Protein AF-A0A2B4SK76-F1 (afdb_monomer_lite)

Secondary structure (DSSP, 8-state):
--BB-STT---BTTSTT--EEEPPPTTT-HHHHHHHHHHH--SS-PPPTT-EEEGGGBGGG-GGG-B---GGGTT-SS----PPP-PPPP-PPPPPPHHHHHHHHHHHGGGS-----------------HHHHHHHHHHHHHHHHHHHHHHHHHHHHHS--GGGS-HHHHHHHH--S-HHHHHHHHHHHHTTGGGPPPTTSS---SS-HHHHHHHHHHHHHH---HHHHHHHTTS-HHHHHHHHHHHHHHHIIIIIIIIISSPPPHHHHHHH--GGGTT-TT---------EE-PPPSSHHHHHHHEETTTTEEEE-----------------------PPPP--------------------PPPP------PPPPPP----PPPP---------

Foldseek 3Di:
DAAAPAPPGGDDPPPPPWDKAFADDCVPCVVSNVVQCVQSVDPPDDDDRRHIHTLQQADVSDPVRHRQDDPVCPPPPDRDPDFDDPDDDDPDDDDDDPVVVVVVVVVVPPPDDDDDDDDDDDDPPVPPDPVNVVVVVVVVVVVVVVVVVVVVVVQVVQAVDPVPDDQVVLCQQQVDNGVVVLVVLLVLLVVCVVVQQFPSRDDDPLDDSSVLLSLLSSCVRVVDQLVVNCRNGVHDSVSSVRSNVRVVVSCCCRVCVVPPVDQDDLVVCVVVPDPVCVVVSVDRDDDDFDWAADDQDPDPVVQVVQQDPPVRHGTDGDDDDPPDDDDPDDDDDDDDDDDDDDDDDDDDDDDDDDDDDDDDDDDDDDDDDDDDDDDDDDDDDDDDDDDDDDDDDDDD

pLDDT: mean 70.26, std 24.01, range [26.98, 96.94]

InterPro domains:
  IPR006612 THAP-type zinc finger [PF05485] (4-64)
  IPR006612 THAP-type zinc finger [PS50950] (1-78)
  IPR006612 THAP-type zinc finger [SM00980] (2-76)
  IPR027805 Transposase, Helix-turn-helix domain [PF13613] (208-253)
  IPR038441 THAP-type zinc finger superfamily [G3DSA:6.20.210.20] (1-75)

Sequence (396 aa):
MVYCFAPTCSHSSESHTCKFFAFPSDKKEKDEYKRWIRLIRRKDREPSKHSRVCSCHFVDGDKLNGPTIYERNRDKIFPGEGGPPKKKRKVTAKQKTVQEMVAEAITTSEQQSTNNDTDDTKQESCNKTTNEIILEAELNQAREELQDLQEKESYTQKHYSASGLSVEVLRMETGLPTKEVFNIVVLHALRFKDFIVYYSGWKVESINFEDQIFITLMKLRQNYTNLHLAQLFSCSVATIANIVTTFVHVLHSILFHDIMTTIPSRQKNVLCAPSSFSEFTSCRIVIDCTDVEIAAPGLMSLQNATYSSYRGDICLLWKFREEGGPEEKGPVEKGLEEKGPEEKGPVEKGPVEKGPEEKGPEEKGPVEKGPEEKGPVEKGPVEKGPKRKDRKRKDR

Radius of gyration: 39.45 Å; chains: 1; bounding box: 93×84×120 Å

Structure (mmCIF, N/CA/C/O backbone):
data_AF-A0A2B4SK76-F1
#
_entry.id   AF-A0A2B4SK76-F1
#
loop_
_atom_site.group_PDB
_atom_site.id
_atom_site.type_symbol
_atom_site.label_atom_id
_atom_site.label_alt_id
_atom_site.label_comp_id
_atom_site.label_asym_id
_atom_site.label_entity_id
_atom_site.label_seq_id
_atom_site.pdbx_PDB_ins_code
_atom_site.Cartn_x
_atom_site.Cartn_y
_atom_site.Cartn_z
_atom_site.occupancy
_atom_site.B_iso_or_equiv
_atom_site.auth_seq_id
_atom_site.auth_comp_id
_atom_site.auth_asym_id
_atom_site.auth_atom_id
_atom_site.pdbx_PDB_model_num
ATOM 1 N N . MET A 1 1 ? -33.648 -27.488 -25.217 1.00 73.50 1 MET A N 1
ATOM 2 C CA . MET A 1 1 ? -32.942 -26.212 -25.009 1.00 73.50 1 MET A CA 1
ATOM 3 C C . MET A 1 1 ? -33.022 -25.704 -23.567 1.00 73.50 1 MET A C 1
ATOM 5 O O . MET A 1 1 ? -34.111 -25.440 -23.067 1.00 73.50 1 MET A O 1
ATOM 9 N N . VAL A 1 2 ? -31.880 -25.580 -22.883 1.00 82.38 2 VAL A N 1
ATOM 10 C CA . VAL A 1 2 ? -31.769 -24.909 -21.572 1.00 82.38 2 VAL A CA 1
ATOM 11 C C . VAL A 1 2 ? -31.025 -23.590 -21.765 1.00 82.38 2 VAL A C 1
ATOM 13 O O . VAL A 1 2 ? -29.959 -23.576 -22.374 1.00 82.38 2 VAL A O 1
ATOM 16 N N . TYR A 1 3 ? -31.572 -22.496 -21.240 1.00 87.69 3 TYR A N 1
ATOM 17 C CA . TYR A 1 3 ? -30.935 -21.178 -21.276 1.00 87.69 3 TYR A CA 1
ATOM 18 C C . TYR A 1 3 ? -30.153 -20.899 -19.995 1.00 87.69 3 TYR A C 1
ATOM 20 O O . TYR A 1 3 ? -30.498 -21.399 -18.918 1.00 87.69 3 TYR A O 1
ATOM 28 N N . CYS A 1 4 ? -29.109 -20.077 -20.110 1.00 89.44 4 CYS A N 1
ATOM 29 C CA . CYS A 1 4 ? -28.354 -19.620 -18.953 1.00 89.44 4 CYS A CA 1
ATOM 30 C C . CYS A 1 4 ? -29.255 -18.825 -17.996 1.00 89.44 4 CYS A C 1
ATOM 32 O O . CYS A 1 4 ? -30.029 -17.957 -18.391 1.00 89.44 4 CYS A O 1
ATOM 34 N N . PHE A 1 5 ? -29.151 -19.125 -16.706 1.00 89.00 5 PHE A N 1
ATOM 35 C CA . PHE A 1 5 ? -29.933 -18.475 -15.662 1.00 89.00 5 PHE A CA 1
ATOM 36 C C . PHE A 1 5 ? -29.378 -17.095 -15.264 1.00 89.00 5 PHE A C 1
ATOM 38 O O . PHE A 1 5 ? -30.073 -16.341 -14.578 1.00 89.00 5 PHE A O 1
ATOM 45 N N . ALA A 1 6 ? -28.155 -16.749 -15.678 1.00 86.88 6 ALA A N 1
ATOM 46 C CA . ALA A 1 6 ? -27.566 -15.440 -15.416 1.00 86.88 6 ALA A CA 1
ATOM 47 C C . ALA A 1 6 ? -28.381 -14.308 -16.079 1.00 86.88 6 ALA A C 1
ATOM 49 O O . ALA A 1 6 ? -28.840 -14.479 -17.212 1.00 86.88 6 ALA A O 1
ATOM 50 N N . PRO A 1 7 ? -28.567 -13.152 -15.407 1.00 82.88 7 PRO A N 1
ATOM 51 C CA . PRO A 1 7 ? -29.146 -11.970 -16.034 1.00 82.88 7 PRO A CA 1
ATOM 52 C C . PRO A 1 7 ? -28.329 -11.587 -17.267 1.00 82.88 7 PRO A C 1
ATOM 54 O O . PRO A 1 7 ? -27.116 -11.777 -17.262 1.00 82.88 7 PRO A O 1
ATOM 57 N N . THR A 1 8 ? -29.007 -11.080 -18.298 1.00 82.00 8 THR A N 1
ATOM 58 C CA . THR A 1 8 ? -28.405 -10.577 -19.549 1.00 82.00 8 THR A CA 1
ATOM 59 C C . THR A 1 8 ? -27.558 -11.582 -20.347 1.00 82.00 8 THR A C 1
ATOM 61 O O . THR A 1 8 ? -26.988 -11.218 -21.368 1.00 82.00 8 THR A O 1
ATOM 64 N N . CYS A 1 9 ? -27.529 -12.864 -19.963 1.00 85.25 9 CYS A N 1
ATOM 65 C CA . CYS A 1 9 ? -26.849 -13.919 -20.712 1.00 85.25 9 CYS A CA 1
ATOM 66 C C . CYS A 1 9 ? -27.800 -14.596 -21.712 1.00 85.25 9 CYS A C 1
ATOM 68 O O . CYS A 1 9 ? -28.851 -15.106 -21.324 1.00 85.25 9 CYS A O 1
ATOM 70 N N . SER A 1 10 ? -27.408 -14.656 -22.987 1.00 83.69 10 SER A N 1
ATOM 71 C CA . SER A 1 10 ? -28.174 -15.289 -24.073 1.00 83.69 10 SER A CA 1
ATOM 72 C C . SER A 1 10 ? -27.671 -16.688 -24.467 1.00 83.69 10 SER A C 1
ATOM 74 O O . SER A 1 10 ? -28.159 -17.264 -25.438 1.00 83.69 10 SER A O 1
ATOM 76 N N . HIS A 1 11 ? -26.726 -17.274 -23.718 1.00 86.06 11 HIS A N 1
ATOM 77 C CA . HIS A 1 11 ? -26.201 -18.607 -24.024 1.00 86.06 11 HIS A CA 1
ATOM 78 C C . HIS A 1 11 ? -27.256 -19.708 -23.858 1.00 86.06 11 HIS A C 1
ATOM 80 O O . HIS A 1 11 ? -27.991 -19.757 -22.861 1.00 86.06 11 HIS A O 1
ATOM 86 N N . SER A 1 12 ? -27.265 -20.641 -24.814 1.00 86.94 12 SER A N 1
ATOM 87 C CA . SER A 1 12 ? -28.128 -21.823 -24.821 1.00 86.94 12 SER A CA 1
ATOM 88 C C . SER A 1 12 ? -27.299 -23.107 -24.762 1.00 86.94 12 SER A C 1
ATOM 90 O O . SER A 1 12 ? -26.140 -23.136 -25.167 1.00 86.94 12 SER A O 1
ATOM 92 N N . SER A 1 13 ? -27.890 -24.192 -24.268 1.00 81.00 13 SER A N 1
ATOM 93 C CA . SER A 1 13 ? -27.229 -25.501 -24.193 1.00 81.00 13 SER A CA 1
ATOM 94 C C . SER A 1 13 ? -26.857 -26.101 -25.554 1.00 81.00 13 SER A C 1
ATOM 96 O O . SER A 1 13 ? -26.110 -27.070 -25.594 1.00 81.00 13 SER A O 1
ATOM 98 N N . GLU A 1 14 ? -27.420 -25.576 -26.642 1.00 79.50 14 GLU A N 1
ATOM 99 C CA . GLU A 1 14 ? -27.233 -26.081 -28.008 1.00 79.50 14 GLU A CA 1
ATOM 100 C C . GLU A 1 14 ? -26.137 -25.314 -28.764 1.00 79.50 14 GLU A C 1
ATOM 102 O O . GLU A 1 14 ? -25.576 -25.831 -29.726 1.00 79.50 14 GLU A O 1
ATOM 107 N N . SER A 1 15 ? -25.746 -24.122 -28.296 1.00 67.25 15 SER A N 1
ATOM 108 C CA . SER A 1 15 ? -24.525 -23.471 -28.771 1.00 67.25 15 SER A CA 1
ATOM 109 C C . SER A 1 15 ? -23.318 -24.173 -28.140 1.00 67.25 15 SER A C 1
ATOM 111 O O . SER A 1 15 ? -23.095 -24.037 -26.938 1.00 67.25 15 SER A O 1
ATOM 113 N N . HIS A 1 16 ? -22.541 -24.924 -28.929 1.00 63.53 16 HIS A N 1
ATOM 114 C CA . HIS A 1 16 ? -21.368 -25.724 -28.512 1.00 63.53 16 HIS A CA 1
ATOM 115 C C . HIS A 1 16 ? -20.189 -24.925 -27.896 1.00 63.53 16 HIS A C 1
ATOM 117 O O . HIS A 1 16 ? -19.063 -25.411 -27.846 1.00 63.53 16 HIS A O 1
ATOM 123 N N . THR A 1 17 ? -20.409 -23.701 -27.421 1.00 77.50 17 THR A N 1
ATOM 124 C CA . THR A 1 17 ? -19.372 -22.754 -26.995 1.00 77.50 17 THR A CA 1
ATOM 125 C C . THR A 1 17 ? -19.088 -22.773 -25.491 1.00 77.50 17 THR A C 1
ATOM 127 O O . THR A 1 17 ? -18.014 -22.349 -25.074 1.00 77.50 17 THR A O 1
ATOM 130 N N . CYS A 1 18 ? -20.008 -23.264 -24.649 1.00 84.38 18 CYS A N 1
ATOM 131 C CA . CYS A 1 18 ? -19.849 -23.219 -23.190 1.00 84.38 18 CYS A CA 1
ATOM 132 C C . CYS A 1 18 ? -20.522 -24.393 -22.459 1.00 84.38 18 CYS A C 1
ATOM 134 O O . CYS A 1 18 ? -21.540 -24.926 -22.903 1.00 84.38 18 CYS A O 1
ATOM 136 N N . LYS A 1 19 ? -19.976 -24.778 -21.297 1.00 87.50 19 LYS A N 1
ATOM 137 C CA . LYS A 1 19 ? -20.545 -25.826 -20.426 1.00 87.50 19 LYS A CA 1
ATOM 138 C C . LYS A 1 19 ? -21.634 -25.235 -19.528 1.00 87.50 19 LYS A C 1
ATOM 140 O O . LYS A 1 19 ? -21.560 -24.069 -19.160 1.00 87.50 19 LYS A O 1
ATOM 145 N N . PHE A 1 20 ? -22.624 -26.031 -19.127 1.00 89.56 20 PHE A N 1
ATOM 146 C CA . PHE A 1 20 ? -23.720 -25.587 -18.254 1.00 89.56 20 PHE A CA 1
ATOM 147 C C . PHE A 1 20 ? -23.670 -26.282 -16.892 1.00 89.56 20 PHE A C 1
ATOM 149 O O . PHE A 1 20 ? -23.795 -27.503 -16.800 1.00 89.56 20 PHE A O 1
ATOM 156 N N . PHE A 1 21 ? -23.552 -25.499 -15.821 1.00 90.62 21 PHE A N 1
ATOM 157 C CA . PHE A 1 21 ? -23.487 -25.996 -14.450 1.00 90.62 21 PHE A CA 1
ATOM 158 C C . PHE A 1 21 ? -24.834 -25.908 -13.735 1.00 90.62 21 PHE A C 1
ATOM 160 O O . PHE A 1 21 ? -25.559 -24.918 -13.839 1.00 90.62 21 PHE A O 1
ATOM 167 N N . ALA A 1 22 ? -25.166 -26.960 -12.986 1.00 90.00 22 ALA A N 1
ATOM 168 C CA . ALA A 1 22 ? -26.330 -27.002 -12.110 1.00 90.00 22 ALA A CA 1
ATOM 169 C C . ALA A 1 22 ? -26.098 -26.238 -10.809 1.00 90.00 22 ALA A C 1
ATOM 171 O O . ALA A 1 22 ? -24.990 -26.251 -10.271 1.00 90.00 22 ALA A O 1
ATOM 172 N N . PHE A 1 23 ? -27.170 -25.631 -10.295 1.00 90.19 23 PHE A N 1
ATOM 173 C CA . PHE A 1 23 ? -27.167 -25.039 -8.963 1.00 90.19 23 PHE A CA 1
ATOM 174 C C . PHE A 1 23 ? -26.818 -26.090 -7.893 1.00 90.19 23 PHE A C 1
ATOM 176 O O . PHE A 1 23 ? -27.269 -27.237 -8.008 1.00 90.19 23 PHE A O 1
ATOM 183 N N . PRO A 1 24 ? -26.049 -25.706 -6.855 1.00 88.00 24 PRO A N 1
ATOM 184 C CA . PRO A 1 24 ? -25.850 -26.516 -5.655 1.00 88.00 24 PRO A CA 1
ATOM 185 C C . PRO A 1 24 ? -27.183 -26.906 -5.008 1.00 88.00 24 PRO A C 1
ATOM 187 O O . PRO A 1 24 ? -28.190 -26.206 -5.146 1.00 88.00 24 PRO A O 1
ATOM 190 N N . SER A 1 25 ? -27.209 -28.034 -4.303 1.00 85.00 25 SER A N 1
ATOM 191 C CA . SER A 1 25 ? -28.441 -28.516 -3.666 1.00 85.00 25 SER A CA 1
ATOM 192 C C . SER A 1 25 ? -28.782 -27.687 -2.426 1.00 85.00 25 SER A C 1
ATOM 194 O O . SER A 1 25 ? -28.015 -27.694 -1.471 1.00 85.00 25 SER A O 1
ATOM 196 N N . ASP A 1 26 ? -29.965 -27.067 -2.366 1.00 81.19 26 ASP A N 1
ATOM 197 C CA . ASP A 1 26 ? -30.398 -26.268 -1.199 1.00 81.19 26 ASP A CA 1
ATOM 198 C C . ASP A 1 26 ? -30.411 -27.074 0.121 1.00 81.19 26 ASP A C 1
ATOM 200 O O . ASP A 1 26 ? -30.177 -26.541 1.205 1.00 81.19 26 ASP A O 1
ATOM 204 N N . LYS A 1 27 ? -30.607 -28.401 0.044 1.00 82.00 27 LYS A N 1
ATOM 205 C CA . LYS A 1 27 ? -30.607 -29.282 1.225 1.00 82.00 27 LYS A CA 1
ATOM 206 C C . LYS A 1 27 ? -29.214 -29.744 1.663 1.00 82.00 27 LYS A C 1
ATOM 208 O O . LYS A 1 27 ? -29.010 -29.931 2.857 1.00 82.00 27 LYS A O 1
ATOM 213 N N . LYS A 1 28 ? -28.285 -29.980 0.725 1.00 82.56 28 LYS A N 1
ATOM 214 C CA . LYS A 1 28 ? -26.945 -30.535 1.026 1.00 82.56 28 LYS A CA 1
ATOM 215 C C . LYS A 1 28 ? -25.849 -29.465 1.076 1.00 82.56 28 LYS A C 1
ATOM 217 O O . LYS A 1 28 ? -24.941 -29.568 1.885 1.00 82.56 28 LYS A O 1
ATOM 222 N N . GLU A 1 29 ? -25.959 -28.433 0.247 1.00 83.75 29 GLU A N 1
ATOM 223 C CA . GLU A 1 29 ? -24.938 -27.409 -0.016 1.00 83.75 29 GLU A CA 1
ATOM 224 C C . GLU A 1 29 ? -25.556 -26.009 0.142 1.00 83.75 29 GLU A C 1
ATOM 226 O O . GLU A 1 29 ? -25.485 -25.146 -0.737 1.00 83.75 29 GLU A O 1
ATOM 231 N N . LYS A 1 30 ? -26.222 -25.787 1.281 1.00 85.12 30 LYS A N 1
ATOM 232 C CA . LYS A 1 30 ? -27.037 -24.588 1.538 1.00 85.12 30 LYS A CA 1
ATOM 233 C C . LYS A 1 30 ? -26.245 -23.281 1.444 1.00 85.12 30 LYS A C 1
ATOM 235 O O . LYS A 1 30 ? -26.775 -22.263 0.994 1.00 85.12 30 LYS A O 1
ATOM 240 N N . ASP A 1 31 ? -24.985 -23.290 1.872 1.00 81.94 31 ASP A N 1
ATOM 241 C CA . ASP A 1 31 ? -24.139 -22.094 1.867 1.00 81.94 31 ASP A CA 1
ATOM 242 C C . ASP A 1 31 ? -23.694 -21.708 0.454 1.00 81.94 31 ASP A C 1
ATOM 244 O O . ASP A 1 31 ? -23.753 -20.528 0.094 1.00 81.94 31 ASP A O 1
ATOM 248 N N . GLU A 1 32 ? -23.351 -22.689 -0.382 1.00 82.69 32 GLU A N 1
ATOM 249 C CA . GLU A 1 32 ? -23.034 -22.457 -1.792 1.00 82.69 32 GLU A CA 1
ATOM 250 C C . GLU A 1 32 ? -24.269 -22.058 -2.597 1.00 82.69 32 GLU A C 1
ATOM 252 O O . GLU A 1 32 ? -24.202 -21.122 -3.396 1.00 82.69 32 GLU A O 1
ATOM 257 N N . TYR A 1 33 ? -25.419 -22.686 -2.332 1.00 86.94 33 TYR A N 1
ATOM 258 C CA . TYR A 1 33 ? -26.691 -22.300 -2.943 1.00 86.94 33 TYR A CA 1
ATOM 259 C C . TYR A 1 33 ? -27.005 -20.822 -2.663 1.00 86.94 33 TYR A C 1
ATOM 261 O O . TYR A 1 33 ? -27.214 -20.032 -3.587 1.00 86.94 33 TYR A O 1
ATOM 269 N N . LYS A 1 34 ? -26.912 -20.393 -1.395 1.00 85.12 34 LYS A N 1
ATOM 270 C CA . LYS A 1 34 ? -27.065 -18.977 -1.016 1.00 85.12 34 LYS A CA 1
ATOM 271 C C . LYS A 1 34 ? -26.005 -18.078 -1.653 1.00 85.12 34 LYS A C 1
ATOM 273 O O . LYS A 1 34 ? -26.319 -16.941 -2.009 1.00 85.12 34 LYS A O 1
ATOM 278 N N . ARG A 1 35 ? -24.759 -18.546 -1.792 1.00 84.44 35 ARG A N 1
ATOM 279 C CA . ARG A 1 35 ? -23.680 -17.797 -2.459 1.00 84.44 35 ARG A CA 1
ATOM 280 C C . ARG A 1 35 ? -24.025 -17.536 -3.925 1.00 84.44 35 ARG A C 1
ATOM 282 O O . ARG A 1 35 ? -23.939 -16.387 -4.353 1.00 84.44 35 ARG A O 1
ATOM 289 N N . TRP A 1 36 ? -24.488 -18.545 -4.660 1.00 87.62 36 TRP A N 1
ATOM 290 C CA . TRP A 1 36 ? -24.878 -18.406 -6.068 1.00 87.62 36 TRP A CA 1
ATOM 291 C C . TRP A 1 36 ? -26.045 -17.430 -6.245 1.00 87.62 36 TRP A C 1
ATOM 293 O O . TRP A 1 36 ? -25.964 -16.535 -7.086 1.00 87.62 36 TRP A O 1
ATOM 303 N N . ILE A 1 37 ? -27.079 -17.512 -5.400 1.00 87.06 37 ILE A N 1
ATOM 304 C CA . ILE A 1 37 ? -28.206 -16.560 -5.411 1.00 87.06 37 ILE A CA 1
ATOM 305 C C . ILE A 1 37 ? -27.722 -15.112 -5.223 1.00 87.06 37 ILE A C 1
ATOM 307 O O . ILE A 1 37 ? -28.117 -14.216 -5.973 1.00 87.06 37 ILE A O 1
ATOM 311 N N . ARG A 1 38 ? -26.828 -14.872 -4.251 1.00 83.94 38 ARG A N 1
ATOM 312 C CA . ARG A 1 38 ? -26.282 -13.529 -3.973 1.00 83.94 38 ARG A CA 1
ATOM 313 C C . ARG A 1 38 ? -25.414 -12.973 -5.101 1.00 83.94 38 ARG A C 1
ATOM 315 O O . ARG A 1 38 ? -25.324 -11.750 -5.228 1.00 83.94 38 ARG A O 1
ATOM 322 N N . LEU A 1 39 ? -24.746 -13.840 -5.862 1.00 83.12 39 LEU A N 1
ATOM 323 C CA . LEU A 1 39 ? -23.886 -13.445 -6.979 1.00 83.12 39 LEU A CA 1
ATOM 324 C C . LEU A 1 39 ? -24.701 -13.153 -8.245 1.00 83.12 39 LEU A C 1
ATOM 326 O O . LEU A 1 39 ? -24.484 -12.121 -8.873 1.00 83.12 39 LEU A O 1
ATOM 330 N N . ILE A 1 40 ? -25.684 -14.001 -8.557 1.00 85.88 40 ILE A N 1
ATOM 331 C CA . ILE A 1 40 ? -26.540 -13.889 -9.750 1.00 85.88 40 ILE A CA 1
ATOM 332 C C . ILE A 1 40 ? -27.543 -12.726 -9.619 1.00 85.88 40 ILE A C 1
ATOM 334 O O . ILE A 1 40 ? -27.865 -12.080 -10.611 1.00 85.88 40 ILE A O 1
ATOM 338 N N . ARG A 1 41 ? -28.011 -12.413 -8.398 1.00 80.62 41 ARG A N 1
ATOM 339 C CA . ARG A 1 41 ? -28.853 -11.234 -8.073 1.00 80.62 41 ARG A CA 1
ATOM 340 C C . ARG A 1 41 ? -30.132 -11.091 -8.905 1.00 80.62 41 ARG A C 1
ATOM 342 O O . ARG A 1 41 ? -30.591 -9.978 -9.162 1.00 80.62 41 ARG A O 1
ATOM 349 N N . ARG A 1 42 ? -30.729 -12.213 -9.290 1.00 82.00 42 ARG A N 1
ATOM 350 C CA . ARG A 1 42 ? -32.002 -12.246 -10.007 1.00 82.00 42 ARG A CA 1
ATOM 351 C C . ARG A 1 42 ? -33.161 -12.053 -9.020 1.00 82.00 42 ARG A C 1
ATOM 353 O O . ARG A 1 42 ? -33.206 -12.752 -8.012 1.00 82.00 42 ARG A O 1
ATOM 360 N N . LYS A 1 43 ? -34.054 -11.087 -9.274 1.00 77.44 43 LYS A N 1
ATOM 361 C CA . LYS A 1 43 ? -35.235 -10.799 -8.424 1.00 77.44 43 LYS A CA 1
ATOM 362 C C . LYS A 1 43 ? -36.547 -11.294 -9.039 1.00 77.44 43 LYS A C 1
ATOM 364 O O . LYS A 1 43 ? -37.518 -11.479 -8.321 1.00 77.44 43 LYS A O 1
ATOM 369 N N . ASP A 1 44 ? -36.562 -11.495 -10.353 1.00 80.88 44 ASP A N 1
ATOM 370 C CA . ASP A 1 44 ? -37.716 -11.908 -11.154 1.00 80.88 44 ASP A CA 1
ATOM 371 C C . ASP A 1 44 ? -38.055 -13.398 -11.009 1.00 80.88 44 ASP A C 1
ATOM 373 O O . ASP A 1 44 ? -39.217 -13.773 -11.137 1.00 80.88 44 ASP A O 1
ATOM 377 N N . ARG A 1 45 ? -37.066 -14.263 -10.748 1.00 83.00 45 ARG A N 1
ATOM 378 C CA . ARG A 1 45 ? -37.273 -15.716 -10.689 1.00 83.00 45 ARG A CA 1
ATOM 379 C C . ARG A 1 45 ? -36.261 -16.413 -9.783 1.00 83.00 45 ARG A C 1
ATOM 381 O O . ARG A 1 45 ? -35.065 -16.140 -9.868 1.00 83.00 45 ARG A O 1
ATOM 388 N N . GLU A 1 46 ? -36.731 -17.378 -8.995 1.00 84.50 46 GLU A N 1
ATOM 389 C CA . GLU A 1 46 ? -35.891 -18.283 -8.199 1.00 84.50 46 GLU A CA 1
ATOM 390 C C . GLU A 1 46 ? -35.411 -19.496 -9.024 1.00 84.50 46 GLU A C 1
ATOM 392 O O . GLU A 1 46 ? -36.118 -19.964 -9.928 1.00 84.50 46 GLU A O 1
ATOM 397 N N . PRO A 1 47 ? -34.199 -20.025 -8.769 1.00 87.31 47 PRO A N 1
ATOM 398 C CA . PRO A 1 47 ? -33.687 -21.158 -9.521 1.00 87.31 47 PRO A CA 1
ATOM 399 C C . PRO A 1 47 ? -34.418 -22.452 -9.158 1.00 87.31 47 PRO A C 1
ATOM 401 O O . PRO A 1 47 ? -34.590 -22.814 -8.000 1.00 87.31 47 PRO A O 1
ATOM 404 N N . SER A 1 48 ? -34.805 -23.185 -10.195 1.00 85.25 48 SER A N 1
ATOM 405 C CA . SER A 1 48 ? -35.386 -24.521 -10.092 1.00 85.25 48 SER A CA 1
ATOM 406 C C . SER A 1 48 ? -34.302 -25.601 -10.177 1.00 85.25 48 SER A C 1
ATOM 408 O O . SER A 1 48 ? -33.160 -25.332 -10.557 1.00 85.25 48 SER A O 1
ATOM 410 N N . LYS A 1 49 ? -34.677 -26.868 -9.956 1.00 83.12 49 LYS A N 1
ATOM 411 C CA . LYS A 1 49 ? -33.790 -28.035 -10.150 1.00 83.12 49 LYS A CA 1
ATOM 412 C C . LYS A 1 49 ? -33.189 -28.119 -11.566 1.00 83.12 49 LYS A C 1
ATOM 414 O O . LYS A 1 49 ? -32.125 -28.714 -11.757 1.00 83.12 49 LYS A O 1
ATOM 419 N N . HIS A 1 50 ? -33.843 -27.506 -12.554 1.00 86.00 50 HIS A N 1
ATOM 420 C CA . HIS A 1 50 ? -33.413 -27.475 -13.955 1.00 86.00 50 HIS A CA 1
ATOM 421 C C . HIS A 1 50 ? -32.705 -26.174 -14.347 1.00 86.00 50 HIS A C 1
ATOM 423 O O . HIS A 1 50 ? -32.218 -26.068 -15.468 1.00 86.00 50 HIS A O 1
ATOM 429 N N . SER A 1 51 ? -32.594 -25.201 -13.439 1.00 88.88 51 SER A N 1
ATOM 430 C CA . SER A 1 51 ? -31.849 -23.971 -13.702 1.00 88.88 51 SER A CA 1
ATOM 431 C C . SER A 1 51 ? -30.354 -24.277 -13.834 1.00 88.88 51 SER A C 1
ATOM 433 O O . SER A 1 51 ? -29.788 -25.044 -13.044 1.00 88.88 51 SER A O 1
ATOM 435 N N . ARG A 1 52 ? -29.716 -23.703 -14.857 1.00 90.50 52 ARG A N 1
ATOM 436 C CA . ARG A 1 52 ? -28.292 -23.889 -15.167 1.00 90.50 52 ARG A CA 1
ATOM 437 C C . ARG A 1 52 ? -27.619 -22.548 -15.435 1.00 90.50 52 ARG A C 1
ATOM 439 O O . ARG A 1 52 ? -28.259 -21.647 -15.961 1.00 90.50 52 ARG A O 1
ATOM 446 N N . VAL A 1 53 ? -26.338 -22.422 -15.107 1.00 91.19 53 VAL A N 1
ATOM 447 C CA . VAL A 1 53 ? -25.513 -21.239 -15.412 1.00 91.19 53 VAL A CA 1
ATOM 448 C C . VAL A 1 53 ? -24.366 -21.670 -16.323 1.00 91.19 53 VAL A C 1
ATOM 450 O O . VAL A 1 53 ? -23.761 -22.711 -16.076 1.00 91.19 53 VAL A O 1
ATOM 453 N N . CYS A 1 54 ? -24.081 -20.915 -17.384 1.00 89.50 54 CYS A N 1
ATOM 454 C CA . CYS A 1 54 ? -23.002 -21.251 -18.312 1.00 89.50 54 CYS A CA 1
ATOM 455 C C . CYS A 1 54 ? -21.611 -20.968 -17.720 1.00 89.50 54 CYS A C 1
ATOM 457 O O . CYS A 1 54 ? -21.449 -20.065 -16.895 1.00 89.50 54 CYS A O 1
ATOM 459 N N . SER A 1 55 ? -20.599 -21.695 -18.194 1.00 88.75 55 SER A N 1
ATOM 460 C CA . SER A 1 55 ? -19.210 -21.628 -17.726 1.00 88.75 55 SER A CA 1
ATOM 461 C C . SER A 1 55 ? -18.566 -20.253 -17.904 1.00 88.75 55 SER A C 1
ATOM 463 O O . SER A 1 55 ? -17.662 -19.925 -17.153 1.00 88.75 55 SER A O 1
ATOM 465 N N . CYS A 1 56 ? -19.068 -19.408 -18.810 1.00 85.94 56 CYS A N 1
ATOM 466 C CA . CYS A 1 56 ? -18.586 -18.033 -19.004 1.00 85.94 56 CYS A CA 1
ATOM 467 C C . CYS A 1 56 ? -18.710 -17.144 -17.754 1.00 85.94 56 CYS A C 1
ATOM 469 O O . CYS A 1 56 ? -18.045 -16.118 -17.669 1.00 85.94 56 CYS A O 1
ATOM 471 N N . HIS A 1 57 ? -19.566 -17.513 -16.795 1.00 86.38 57 HIS A N 1
ATOM 472 C CA . HIS A 1 57 ? -19.715 -16.769 -15.543 1.00 86.38 57 HIS A CA 1
ATOM 473 C C . HIS A 1 57 ? -18.743 -17.220 -14.446 1.00 86.38 57 HIS A C 1
ATOM 475 O O . HIS A 1 57 ? -18.731 -16.625 -13.370 1.00 86.38 57 HIS A O 1
ATOM 481 N N . PHE A 1 58 ? -17.942 -18.255 -14.697 1.00 88.69 58 PHE A N 1
ATOM 482 C CA . PHE A 1 58 ? -17.034 -18.865 -13.734 1.00 88.69 58 PHE A CA 1
ATOM 483 C C . PHE A 1 58 ? -15.590 -18.573 -14.133 1.00 88.69 58 PHE A C 1
ATOM 485 O O . PHE A 1 58 ? -15.234 -18.692 -15.305 1.00 88.69 58 PHE A O 1
ATOM 492 N N . VAL A 1 59 ? -14.756 -18.213 -13.157 1.00 79.81 59 VAL A N 1
ATOM 493 C CA . VAL A 1 59 ? -13.308 -18.062 -13.370 1.00 79.81 59 VAL A CA 1
ATOM 494 C C . VAL A 1 59 ? -12.741 -19.411 -13.806 1.00 79.81 59 VAL A C 1
ATOM 496 O O . VAL A 1 59 ? -13.074 -20.434 -13.204 1.00 79.81 59 VAL A O 1
ATOM 499 N N . ASP A 1 60 ? -11.979 -19.401 -14.902 1.00 77.12 60 ASP A N 1
ATOM 500 C CA . ASP A 1 60 ? -11.428 -20.579 -15.593 1.00 77.12 60 ASP A CA 1
ATOM 501 C C . ASP A 1 60 ? -12.476 -21.597 -16.082 1.00 77.12 60 ASP A C 1
ATOM 503 O O . ASP A 1 60 ? -12.156 -22.710 -16.493 1.00 77.12 60 ASP A O 1
ATOM 507 N N . GLY A 1 61 ? -13.760 -21.218 -16.081 1.00 77.31 61 GLY A N 1
ATOM 508 C CA . GLY A 1 61 ? -14.855 -22.119 -16.427 1.00 77.31 61 GLY A CA 1
ATOM 509 C C . GLY A 1 61 ? -15.125 -23.199 -15.377 1.00 77.31 61 GLY A C 1
ATOM 510 O O . GLY A 1 61 ? -15.838 -24.155 -15.688 1.00 77.31 61 GLY A O 1
ATOM 511 N N . ASP A 1 62 ? -14.613 -23.041 -14.153 1.00 79.75 62 ASP A N 1
ATOM 512 C CA . ASP A 1 62 ? -14.708 -24.039 -13.090 1.00 79.75 62 ASP A CA 1
ATOM 513 C C . ASP A 1 62 ? -15.829 -23.761 -12.084 1.00 79.75 62 ASP A C 1
ATOM 515 O O . ASP A 1 62 ? -15.939 -22.688 -11.487 1.00 79.75 62 ASP A O 1
ATOM 519 N N . LYS A 1 63 ? -16.654 -24.785 -11.823 1.00 82.62 63 LYS A N 1
ATOM 520 C CA . LYS A 1 63 ? -17.815 -24.689 -10.918 1.00 82.62 63 LYS A CA 1
ATOM 521 C C . LYS A 1 63 ? -17.424 -24.291 -9.485 1.00 82.62 63 LYS A C 1
ATOM 523 O O . LYS A 1 63 ? -18.208 -23.607 -8.824 1.00 82.62 63 LYS A O 1
ATOM 528 N N . LEU A 1 64 ? -16.243 -24.710 -9.018 1.00 78.00 64 LEU A N 1
ATOM 529 C CA . LEU A 1 64 ? -15.766 -24.501 -7.642 1.00 78.00 64 LEU A CA 1
ATOM 530 C C . LEU A 1 64 ? -15.599 -23.014 -7.291 1.00 78.00 64 LEU A C 1
ATOM 532 O O . LEU A 1 64 ? -15.895 -22.604 -6.171 1.00 78.00 64 LEU A O 1
ATOM 536 N N . ASN A 1 65 ? -15.222 -22.191 -8.270 1.00 75.00 65 ASN A N 1
ATOM 537 C CA . ASN A 1 65 ? -14.981 -20.758 -8.078 1.00 75.00 65 ASN A CA 1
ATOM 538 C C . ASN A 1 65 ? -16.290 -19.953 -7.922 1.00 75.00 65 ASN A C 1
ATOM 540 O O . ASN A 1 65 ? -16.297 -18.816 -7.437 1.00 75.00 65 ASN A O 1
ATOM 544 N N . GLY A 1 66 ? -17.427 -20.563 -8.275 1.00 81.38 66 GLY A N 1
ATOM 545 C CA . GLY A 1 66 ? -18.738 -19.926 -8.291 1.00 81.38 66 GLY A CA 1
ATOM 546 C C . GLY A 1 66 ? -18.898 -18.902 -9.428 1.00 81.38 66 GLY A C 1
ATOM 547 O O . GLY A 1 66 ? -17.921 -18.476 -10.044 1.00 81.38 66 GLY A O 1
ATOM 548 N N . PRO A 1 67 ? -20.140 -18.493 -9.737 1.00 83.31 67 PRO A N 1
ATOM 549 C CA . PRO A 1 67 ? -20.395 -17.605 -10.860 1.00 83.31 67 PRO A CA 1
ATOM 550 C C . PRO A 1 67 ? -20.119 -16.149 -10.455 1.00 83.31 67 PRO A C 1
ATOM 552 O O . PRO A 1 67 ? -21.002 -15.489 -9.904 1.00 83.31 67 PRO A O 1
ATOM 555 N N . THR A 1 68 ? -18.896 -15.659 -10.662 1.00 81.81 68 THR A N 1
ATOM 556 C CA . THR A 1 68 ? -18.426 -14.319 -10.251 1.00 81.81 68 THR A CA 1
ATOM 557 C C . THR A 1 68 ? -18.314 -13.314 -11.405 1.00 81.81 68 THR A C 1
ATOM 559 O O . THR A 1 68 ? -18.356 -12.101 -11.156 1.00 81.81 68 THR A O 1
ATOM 562 N N . ILE A 1 69 ? -18.231 -13.792 -12.651 1.00 76.75 69 ILE A N 1
ATOM 563 C CA . ILE A 1 69 ? -18.011 -12.977 -13.853 1.00 76.75 69 ILE A CA 1
ATOM 564 C C . ILE A 1 69 ? -19.354 -12.465 -14.391 1.00 76.75 69 ILE A C 1
ATOM 566 O O . ILE A 1 69 ? -20.180 -13.234 -14.876 1.00 76.75 69 ILE A O 1
ATOM 570 N N . TYR A 1 70 ? -19.569 -11.150 -14.335 1.00 79.44 70 TYR A N 1
ATOM 571 C CA . TYR A 1 70 ? -20.705 -10.443 -14.946 1.00 79.44 70 TYR A CA 1
ATOM 572 C C . TYR A 1 70 ? -20.221 -9.088 -15.466 1.00 79.44 70 TYR A C 1
ATOM 574 O O . TYR A 1 70 ? -19.277 -8.542 -14.899 1.00 79.44 70 TYR A O 1
ATOM 582 N N . GLU A 1 71 ? -20.901 -8.491 -16.451 1.00 67.62 71 GLU A N 1
ATOM 583 C CA . GLU A 1 71 ? -20.548 -7.163 -17.001 1.00 67.62 71 GLU A CA 1
ATOM 584 C C . GLU A 1 71 ? -20.368 -6.101 -15.907 1.00 67.62 71 GLU A C 1
ATOM 586 O O . GLU A 1 71 ? -19.384 -5.376 -15.883 1.00 67.62 71 GLU A O 1
ATOM 591 N N . ARG A 1 72 ? -21.247 -6.104 -14.902 1.00 69.38 72 ARG A N 1
ATOM 592 C CA . ARG A 1 72 ? -21.183 -5.217 -13.725 1.00 69.38 72 ARG A CA 1
ATOM 593 C C . ARG A 1 72 ? -19.944 -5.374 -12.826 1.00 69.38 72 ARG A C 1
ATOM 595 O O . ARG A 1 72 ? -19.763 -4.585 -11.902 1.00 69.38 72 ARG A O 1
ATOM 602 N N . ASN A 1 73 ? -19.188 -6.454 -12.991 1.00 64.31 73 ASN A N 1
ATOM 603 C CA . ASN A 1 73 ? -17.960 -6.750 -12.255 1.00 64.31 73 ASN A CA 1
ATOM 604 C C . ASN A 1 73 ? -16.740 -6.783 -13.196 1.00 64.31 73 ASN A C 1
ATOM 606 O O . ASN A 1 73 ? -15.653 -7.086 -12.718 1.00 64.31 73 ASN A O 1
ATOM 610 N N . ARG A 1 74 ? -16.900 -6.481 -14.495 1.00 61.97 74 ARG A N 1
ATOM 611 C CA . ARG A 1 74 ? -15.825 -6.533 -15.499 1.00 61.97 74 ARG A CA 1
ATOM 612 C C . ARG A 1 74 ? -14.660 -5.596 -15.160 1.00 61.97 74 ARG A C 1
ATOM 614 O O . ARG A 1 74 ? -13.517 -5.958 -15.402 1.00 61.97 74 ARG A O 1
ATOM 621 N N . ASP A 1 75 ? -14.959 -4.468 -14.519 1.00 57.75 75 ASP A N 1
ATOM 622 C CA . ASP A 1 75 ? -13.965 -3.461 -14.117 1.00 57.75 75 ASP A CA 1
ATOM 623 C C . ASP A 1 75 ? -13.504 -3.625 -12.658 1.00 57.75 75 ASP A C 1
ATOM 625 O O . ASP A 1 75 ? -12.742 -2.813 -12.132 1.00 57.75 75 ASP A O 1
ATOM 629 N N . LYS A 1 76 ? -13.969 -4.672 -11.959 1.00 54.31 76 LYS A N 1
ATOM 630 C CA . LYS A 1 76 ? -13.462 -4.985 -10.622 1.00 54.31 76 LYS A CA 1
ATOM 631 C C . LYS A 1 76 ? -12.170 -5.770 -10.763 1.00 54.31 76 LYS A C 1
ATOM 633 O O . LYS A 1 76 ? -12.184 -6.948 -11.095 1.00 54.31 76 LYS A O 1
ATOM 638 N N . ILE A 1 77 ? -11.077 -5.098 -10.425 1.00 49.78 77 ILE A N 1
ATOM 639 C CA . ILE A 1 77 ? -9.695 -5.594 -10.481 1.00 49.78 77 ILE A CA 1
ATOM 640 C C . ILE A 1 77 ? -9.487 -6.880 -9.648 1.00 49.78 77 ILE A C 1
ATOM 642 O O . ILE A 1 77 ? -8.555 -7.633 -9.910 1.00 49.78 77 ILE A O 1
ATOM 646 N N . PHE A 1 78 ? -10.381 -7.192 -8.699 1.00 50.81 78 PHE A N 1
ATOM 647 C CA . PHE A 1 78 ? -10.302 -8.398 -7.872 1.00 50.81 78 PHE A CA 1
ATOM 648 C C . PHE A 1 78 ? -11.590 -9.244 -7.948 1.00 50.81 78 PHE A C 1
ATOM 650 O O . PHE A 1 78 ? -12.675 -8.744 -7.613 1.00 50.81 78 PHE A O 1
ATOM 657 N N . PRO A 1 79 ? -11.506 -10.540 -8.317 1.00 49.91 79 PRO A N 1
ATOM 658 C CA . PRO A 1 79 ? -12.605 -11.478 -8.148 1.00 49.91 79 PRO A CA 1
ATOM 659 C C . PRO A 1 79 ? -12.795 -11.744 -6.651 1.00 49.91 79 PRO A C 1
ATOM 661 O O . PRO A 1 79 ? -11.987 -12.404 -6.008 1.00 49.91 79 PRO A O 1
ATOM 664 N N . GLY A 1 80 ? -13.857 -11.185 -6.071 1.00 45.59 80 GLY A N 1
ATOM 665 C CA . GLY A 1 80 ? -14.139 -11.322 -4.645 1.00 45.59 80 GLY A CA 1
ATOM 666 C C . GLY A 1 80 ? -14.446 -12.766 -4.250 1.00 45.59 80 GLY A C 1
ATOM 667 O O . GLY A 1 80 ? -15.574 -13.239 -4.425 1.00 45.59 80 GLY A O 1
ATOM 668 N N . GLU A 1 81 ? -13.480 -13.443 -3.638 1.00 44.72 81 GLU A N 1
ATOM 669 C CA . GLU A 1 81 ? -13.780 -14.520 -2.705 1.00 44.72 81 GLU A CA 1
ATOM 670 C C . GLU A 1 81 ? -14.472 -13.903 -1.489 1.00 44.72 81 GLU A C 1
ATOM 672 O O . GLU A 1 81 ? -13.980 -12.967 -0.860 1.00 44.72 81 GLU A O 1
ATOM 677 N N . GLY A 1 82 ? -15.692 -14.363 -1.210 1.00 42.53 82 GLY A N 1
ATOM 678 C CA . GLY A 1 82 ? -16.478 -13.862 -0.092 1.00 42.53 82 GLY A CA 1
ATOM 679 C C . GLY A 1 82 ? -15.698 -14.028 1.208 1.00 42.53 82 GLY A C 1
ATOM 680 O O . GLY A 1 82 ? -15.438 -15.153 1.623 1.00 42.53 82 GLY A O 1
ATOM 681 N N . GLY A 1 83 ? -15.349 -12.906 1.841 1.00 39.12 83 GLY A N 1
ATOM 682 C CA . GLY A 1 83 ? -14.687 -12.905 3.140 1.00 39.12 83 GLY A CA 1
ATOM 683 C C . GLY A 1 83 ? -15.446 -13.751 4.176 1.00 39.12 83 GLY A C 1
ATOM 684 O O . GLY A 1 83 ? -16.668 -13.925 4.068 1.00 39.12 83 GLY A O 1
ATOM 685 N N . PRO A 1 84 ? -14.739 -14.288 5.187 1.00 38.09 84 PRO A N 1
ATOM 686 C CA . PRO A 1 84 ? -15.325 -15.184 6.175 1.00 38.09 84 PRO A CA 1
ATOM 687 C C . PRO A 1 84 ? -16.498 -14.519 6.919 1.00 38.09 84 PRO A C 1
ATOM 689 O O . PRO A 1 84 ? -16.537 -13.291 7.065 1.00 38.09 84 PRO A O 1
ATOM 692 N N . PRO A 1 85 ? -17.480 -15.306 7.402 1.00 39.59 85 PRO A N 1
ATOM 693 C CA . PRO A 1 85 ? -18.681 -14.771 8.032 1.00 39.59 85 PRO A CA 1
ATOM 694 C C . PRO A 1 85 ? -18.312 -13.895 9.233 1.00 39.59 85 PRO A C 1
ATOM 696 O O . PRO A 1 85 ? -17.545 -14.302 10.106 1.00 39.59 85 PRO A O 1
ATOM 699 N N . LYS A 1 86 ? -18.887 -12.684 9.279 1.00 40.03 86 LYS A N 1
ATOM 700 C CA . LYS A 1 86 ? -18.743 -11.743 10.399 1.00 40.03 86 LYS A CA 1
ATOM 701 C C . LYS A 1 86 ? -19.013 -12.481 11.715 1.00 40.03 86 LYS A C 1
ATOM 703 O O . LYS A 1 86 ? -20.143 -12.905 11.965 1.00 40.03 86 LYS A O 1
ATOM 708 N N . LYS A 1 87 ? -17.989 -12.620 12.567 1.00 38.50 87 LYS A N 1
ATOM 709 C CA . LYS A 1 87 ? -18.169 -13.079 13.950 1.00 38.50 87 LYS A CA 1
ATOM 710 C C . LYS A 1 87 ? -19.149 -12.121 14.632 1.00 38.50 87 LYS A C 1
ATOM 712 O O . LYS A 1 87 ? -18.960 -10.905 14.593 1.00 38.50 87 LYS A O 1
ATOM 717 N N . LYS A 1 88 ? -20.221 -12.665 15.217 1.00 40.09 88 LYS A N 1
ATOM 718 C CA . LYS A 1 88 ? -21.190 -11.898 16.011 1.00 40.09 88 LYS A CA 1
ATOM 719 C C . LYS A 1 88 ? -20.423 -11.145 17.104 1.00 40.09 88 LYS A C 1
ATOM 721 O O . LYS A 1 88 ? -19.690 -11.770 17.868 1.00 40.09 88 LYS A O 1
ATOM 726 N N . ARG A 1 89 ? -20.562 -9.813 17.147 1.00 33.22 89 ARG A N 1
ATOM 727 C CA . ARG A 1 89 ? -19.984 -8.967 18.204 1.00 33.22 89 ARG A CA 1
ATOM 728 C C . ARG A 1 89 ? -20.434 -9.518 19.560 1.00 33.22 89 ARG A C 1
ATOM 730 O O . ARG A 1 89 ? -21.633 -9.668 19.788 1.00 33.22 89 ARG A O 1
ATOM 737 N N . LYS A 1 90 ? -19.479 -9.805 20.450 1.00 32.16 90 LYS A N 1
ATOM 738 C CA . LYS A 1 90 ? -19.753 -9.895 21.888 1.00 32.16 90 LYS A CA 1
ATOM 739 C C . LYS A 1 90 ? -20.306 -8.531 22.302 1.00 32.16 90 LYS A C 1
ATOM 741 O O . LYS A 1 90 ? -19.671 -7.515 22.034 1.00 32.16 90 LYS A O 1
ATOM 746 N N . VAL A 1 91 ? -21.497 -8.518 22.891 1.00 36.75 91 VAL A N 1
ATOM 747 C CA . VAL A 1 91 ? -22.055 -7.330 23.539 1.00 36.75 91 VAL A CA 1
ATOM 748 C C . VAL A 1 91 ? -21.210 -7.090 24.787 1.00 36.75 91 VAL A C 1
ATOM 750 O O . VAL A 1 91 ? -21.389 -7.760 25.798 1.00 36.75 91 VAL A O 1
ATOM 753 N N . THR A 1 92 ? -20.221 -6.210 24.690 1.00 34.31 92 THR A N 1
ATOM 754 C CA . THR A 1 92 ? -19.574 -5.618 25.859 1.00 34.31 92 THR A CA 1
ATOM 755 C C . THR A 1 92 ? -20.447 -4.467 26.339 1.00 34.31 92 THR A C 1
ATOM 757 O O . THR A 1 92 ? -20.894 -3.641 25.541 1.00 34.31 92 THR A O 1
ATOM 760 N N . ALA A 1 93 ? -20.754 -4.475 27.637 1.00 38.28 93 ALA A N 1
ATOM 761 C CA . ALA A 1 93 ? -21.579 -3.477 28.298 1.00 38.28 93 ALA A CA 1
ATOM 762 C C . ALA A 1 93 ? -21.051 -2.064 28.003 1.00 38.28 93 ALA A C 1
ATOM 764 O O . ALA A 1 93 ? -19.862 -1.797 28.175 1.00 38.28 93 ALA A O 1
ATOM 765 N N . LYS A 1 94 ? -21.937 -1.177 27.533 1.00 30.41 94 LYS A N 1
ATOM 766 C CA . LYS A 1 94 ? -21.647 0.251 27.376 1.00 30.41 94 LYS A CA 1
ATOM 767 C C . LYS A 1 94 ? -21.233 0.810 28.740 1.00 30.41 94 LYS A C 1
ATOM 769 O O . LYS A 1 94 ? -22.022 0.762 29.679 1.00 30.41 94 LYS A O 1
ATOM 774 N N . GLN A 1 95 ? -20.020 1.345 28.835 1.00 43.56 95 GLN A N 1
ATOM 775 C CA . GLN A 1 95 ? -19.682 2.283 29.900 1.00 43.56 95 GLN A CA 1
ATOM 776 C C . GLN A 1 95 ? -20.505 3.556 29.671 1.00 43.56 95 GLN A C 1
ATOM 778 O O . GLN A 1 95 ? -20.514 4.088 28.559 1.00 43.56 95 GLN A O 1
ATOM 783 N N . LYS A 1 96 ? -21.251 3.977 30.699 1.00 42.84 96 LYS A N 1
ATOM 784 C CA . LYS A 1 96 ? -22.033 5.217 30.691 1.00 42.84 96 LYS A CA 1
ATOM 785 C C . LYS A 1 96 ? -21.090 6.408 30.513 1.00 42.84 96 LYS A C 1
ATOM 787 O O . LYS A 1 96 ? -20.023 6.456 31.125 1.00 42.84 96 LYS A O 1
ATOM 792 N N . THR A 1 97 ? -21.475 7.352 29.667 1.00 56.53 97 THR A N 1
ATOM 793 C CA . THR A 1 97 ? -20.727 8.592 29.430 1.00 56.53 97 THR A CA 1
ATOM 794 C C . THR A 1 97 ? -20.922 9.577 30.578 1.00 56.53 97 THR A C 1
ATOM 796 O O . THR A 1 97 ? -21.990 9.633 31.181 1.00 56.53 97 THR A O 1
ATOM 799 N N . VAL A 1 98 ? -19.908 10.407 30.840 1.00 50.97 98 VAL A N 1
ATOM 800 C CA . VAL A 1 98 ? -19.898 11.425 31.913 1.00 50.97 98 VAL A CA 1
ATOM 801 C C . VAL A 1 98 ? -21.123 12.354 31.844 1.00 50.97 98 VAL A C 1
ATOM 803 O O . VAL A 1 98 ? -21.660 12.747 32.872 1.00 50.97 98 VAL A O 1
ATOM 806 N N . GLN A 1 99 ? -21.639 12.620 30.642 1.00 50.72 99 GLN A N 1
ATOM 807 C CA . GLN A 1 99 ? -22.856 13.410 30.417 1.00 50.72 99 GLN A CA 1
ATOM 808 C C . GLN A 1 99 ? -24.131 12.768 30.999 1.00 50.72 99 GLN A C 1
ATOM 810 O O . GLN A 1 99 ? -25.003 13.484 31.484 1.00 50.72 99 GLN A O 1
ATOM 815 N N . GLU A 1 100 ? -24.234 11.434 31.011 1.00 52.31 100 GLU A N 1
ATOM 816 C CA . GLU A 1 100 ? -25.387 10.726 31.594 1.00 52.31 100 GLU A CA 1
ATOM 817 C C . GLU A 1 100 ? -25.334 10.746 33.130 1.00 52.31 100 GLU A C 1
ATOM 819 O O . GLU A 1 100 ? -26.370 10.832 33.781 1.00 52.31 100 GLU A O 1
ATOM 824 N N . MET A 1 101 ? -24.129 10.745 33.714 1.00 53.78 101 MET A N 1
ATOM 825 C CA . MET A 1 101 ? -23.931 10.833 35.169 1.00 53.78 101 MET A CA 1
ATOM 826 C C . MET A 1 101 ? -24.264 12.228 35.718 1.00 53.78 101 MET A C 1
ATOM 828 O O . MET A 1 101 ? -24.748 12.353 36.841 1.00 53.78 101 MET A O 1
ATOM 832 N N . VAL A 1 102 ? -24.034 13.275 34.921 1.00 66.25 102 VAL A N 1
ATOM 833 C CA . VAL A 1 102 ? -24.363 14.663 35.283 1.00 66.25 102 VAL A CA 1
ATOM 834 C C . VAL A 1 102 ? -25.876 14.911 35.214 1.00 66.25 102 VAL A C 1
ATOM 836 O O . VAL A 1 102 ? -26.417 15.591 36.080 1.00 66.25 102 VAL A O 1
ATOM 839 N N . ALA A 1 103 ? -26.583 14.304 34.255 1.00 61.50 103 ALA A N 1
ATOM 840 C CA . ALA A 1 103 ? -28.038 14.422 34.146 1.00 61.50 103 ALA A CA 1
ATOM 841 C C . ALA A 1 103 ? -28.786 13.753 35.320 1.00 61.50 103 ALA A C 1
ATOM 843 O O . ALA A 1 103 ? -29.740 14.327 35.840 1.00 61.50 103 ALA A O 1
ATOM 844 N N . GLU A 1 104 ? -28.323 12.586 35.790 1.00 53.03 104 GLU A N 1
ATOM 845 C CA . GLU A 1 104 ? -28.894 11.895 36.965 1.00 53.03 104 GLU A CA 1
ATOM 846 C C . GLU A 1 104 ? -28.685 12.706 38.266 1.00 53.03 104 GLU A C 1
ATOM 848 O O . GLU A 1 104 ? -29.577 12.777 39.118 1.00 53.03 104 GLU A O 1
ATOM 853 N N . ALA A 1 105 ? -27.549 13.401 38.402 1.00 55.44 105 ALA A N 1
ATOM 854 C CA . ALA A 1 105 ? -27.266 14.250 39.561 1.00 55.44 105 ALA A CA 1
ATOM 855 C C . ALA A 1 105 ? -28.183 15.487 39.629 1.00 55.44 105 ALA A C 1
ATOM 857 O O . ALA A 1 105 ? -28.661 15.830 40.709 1.00 55.44 105 ALA A O 1
ATOM 858 N N . ILE A 1 106 ? -28.496 16.097 38.478 1.00 58.66 106 ILE A N 1
ATOM 859 C CA . ILE A 1 106 ? -29.389 17.267 38.381 1.00 58.66 106 ILE A CA 1
ATOM 860 C C . ILE A 1 106 ? -30.835 16.894 38.747 1.00 58.66 106 ILE A C 1
ATOM 862 O O . ILE A 1 106 ? -31.516 17.653 39.432 1.00 58.66 106 ILE A O 1
ATOM 866 N N . THR A 1 107 ? -31.289 15.686 38.397 1.00 48.12 107 THR A N 1
ATOM 867 C CA . THR A 1 107 ? -32.642 15.219 38.758 1.00 48.12 107 THR A CA 1
ATOM 868 C C . THR A 1 107 ? -32.815 14.884 40.242 1.00 48.12 107 THR A C 1
ATOM 870 O O . THR A 1 107 ? -33.941 14.808 40.729 1.00 48.12 107 THR A O 1
ATOM 873 N N . THR A 1 108 ? -31.718 14.698 40.984 1.00 46.03 108 THR A N 1
ATOM 874 C CA . THR A 1 108 ? -31.774 14.333 42.410 1.00 46.03 108 THR A CA 1
ATOM 875 C C . THR A 1 108 ? -31.805 15.570 43.321 1.00 46.03 108 THR A C 1
ATOM 877 O O . THR A 1 108 ? -32.251 15.481 44.463 1.00 46.03 108 THR A O 1
ATOM 880 N N . SER A 1 109 ? -31.394 16.743 42.821 1.00 48.31 109 SER A N 1
ATOM 881 C CA . SER A 1 109 ? -31.394 18.004 43.580 1.00 48.31 109 SER A CA 1
ATOM 882 C C . SER A 1 109 ? -32.731 18.758 43.590 1.00 48.31 109 SER A C 1
ATOM 884 O O . SER A 1 109 ? -32.877 19.702 44.358 1.00 48.31 109 SER A O 1
ATOM 886 N N . GLU A 1 110 ? -33.725 18.354 42.792 1.00 45.19 110 GLU A N 1
ATOM 887 C CA . GLU A 1 110 ? -34.998 19.089 42.643 1.00 45.19 110 GLU A CA 1
ATOM 888 C C . GLU A 1 110 ? -36.127 18.646 43.601 1.00 45.19 110 GLU A C 1
ATOM 890 O O . GLU A 1 110 ? -37.233 19.176 43.528 1.00 45.19 110 GLU A O 1
ATOM 895 N N . GLN A 1 111 ? -35.893 17.707 44.531 1.00 42.59 111 GLN A N 1
ATOM 896 C CA . GLN A 1 111 ? -36.957 17.183 45.414 1.00 42.59 111 GLN A CA 1
ATOM 897 C C . GLN A 1 111 ? -36.935 17.655 46.878 1.00 42.59 111 GLN A C 1
ATOM 899 O O . GLN A 1 111 ? -37.745 17.177 47.671 1.00 42.59 111 GLN A O 1
ATOM 904 N N . GLN A 1 112 ? -36.089 18.611 47.272 1.00 40.25 112 GLN A N 1
ATOM 905 C CA . GLN A 1 112 ? -36.121 19.152 48.641 1.00 40.25 112 GLN A CA 1
ATOM 906 C C . GLN A 1 112 ? -35.926 20.668 48.697 1.00 40.25 112 GLN A C 1
ATOM 908 O O . GLN A 1 112 ? -34.875 21.138 49.112 1.00 40.25 112 GLN A O 1
ATOM 913 N N . SER A 1 113 ? -36.975 21.423 48.357 1.00 34.88 113 SER A N 1
ATOM 914 C CA . SER A 1 113 ? -37.302 22.694 49.029 1.00 34.88 113 SER A CA 1
ATOM 915 C C . SER A 1 113 ? -38.591 23.299 48.462 1.00 34.88 113 SER A C 1
ATOM 917 O O . SER A 1 113 ? -38.564 24.074 47.511 1.00 34.88 113 SER A O 1
ATOM 919 N N . THR A 1 114 ? -39.731 22.974 49.071 1.00 32.34 114 THR A N 1
ATOM 920 C CA . THR A 1 114 ? -40.958 23.777 48.977 1.00 32.34 114 THR A CA 1
ATOM 921 C C . THR A 1 114 ? -41.208 24.424 50.333 1.00 32.34 114 THR A C 1
ATOM 923 O O . THR A 1 114 ? -41.358 23.696 51.316 1.00 32.34 114 THR A O 1
ATOM 926 N N . ASN A 1 115 ? -41.240 25.762 50.366 1.00 35.00 115 ASN A N 1
ATOM 927 C CA . ASN A 1 115 ? -42.240 26.616 51.038 1.00 35.00 115 ASN A CA 1
ATOM 928 C C . ASN A 1 115 ? -41.614 27.915 51.577 1.00 35.00 115 ASN A C 1
ATOM 930 O O . ASN A 1 115 ? -41.064 27.932 52.675 1.00 35.00 115 ASN A O 1
ATOM 934 N N . ASN A 1 116 ? -41.723 29.003 50.808 1.00 31.66 116 ASN A N 1
ATOM 935 C CA . ASN A 1 116 ? -42.595 30.154 51.106 1.00 31.66 116 ASN A CA 1
ATOM 936 C C . ASN A 1 116 ? -42.191 31.389 50.277 1.00 31.66 116 ASN A C 1
ATOM 938 O O . ASN A 1 116 ? -41.010 31.706 50.178 1.00 31.66 116 ASN A O 1
ATOM 942 N N . ASP A 1 117 ? -43.218 32.017 49.690 1.00 34.94 117 ASP A N 1
ATOM 943 C CA . ASP A 1 117 ? -43.413 33.422 49.278 1.00 34.94 117 ASP A CA 1
ATOM 944 C C . ASP A 1 117 ? -42.179 34.350 49.303 1.00 34.94 117 ASP A C 1
ATOM 946 O O . ASP A 1 117 ? -41.522 34.525 50.322 1.00 34.94 117 ASP A O 1
ATOM 950 N N . THR A 1 118 ? -41.846 35.114 48.260 1.00 35.94 118 THR A N 1
ATOM 951 C CA . THR A 1 118 ? -42.701 36.108 47.595 1.00 35.94 118 THR A CA 1
ATOM 952 C C . THR A 1 118 ? -42.022 36.577 46.296 1.00 35.94 118 THR A C 1
ATOM 954 O O . THR A 1 118 ? -40.800 36.663 46.230 1.00 35.94 118 THR A O 1
ATOM 957 N N . ASP A 1 119 ? -42.852 36.851 45.294 1.00 36.59 119 ASP A N 1
ATOM 958 C CA . ASP A 1 119 ? -42.679 37.667 44.082 1.00 36.59 119 ASP A CA 1
ATOM 959 C C . ASP A 1 119 ? -41.432 38.586 43.998 1.00 36.59 119 ASP A C 1
ATOM 961 O O . ASP A 1 119 ? -41.302 39.509 44.796 1.00 36.59 119 ASP A O 1
ATOM 965 N N . ASP A 1 120 ? -40.529 38.354 43.030 1.00 36.16 120 ASP A N 1
ATOM 966 C CA . ASP A 1 120 ? -40.361 39.243 41.862 1.00 36.16 120 ASP A CA 1
ATOM 967 C C . ASP A 1 120 ? -39.387 38.634 40.814 1.00 36.16 120 ASP A C 1
ATOM 969 O O . ASP A 1 120 ? -38.254 38.260 41.104 1.00 36.16 120 ASP A O 1
ATOM 973 N N . THR A 1 121 ? -39.870 38.545 39.574 1.00 36.34 121 THR A N 1
ATOM 974 C CA . THR A 1 121 ? -39.146 38.434 38.291 1.00 36.34 121 THR A CA 1
ATOM 975 C C . THR A 1 121 ? -38.138 37.285 38.037 1.00 36.34 121 THR A C 1
ATOM 977 O O . THR A 1 121 ? -36.951 37.318 38.351 1.00 36.34 121 THR A O 1
ATOM 980 N N . LYS A 1 122 ? -38.603 36.320 37.228 1.00 48.47 122 LYS A N 1
ATOM 981 C CA . LYS A 1 122 ? -37.795 35.444 36.359 1.00 48.47 122 LYS A CA 1
ATOM 982 C C . LYS A 1 122 ? -36.983 36.263 35.343 1.00 48.47 122 LYS A C 1
ATOM 984 O O . LYS A 1 122 ? -37.596 36.849 34.458 1.00 48.47 122 LYS A O 1
ATOM 989 N N . GLN A 1 123 ? -35.650 36.182 35.384 1.00 39.62 123 GLN A N 1
ATOM 990 C CA . GLN A 1 123 ? -34.757 36.012 34.217 1.00 39.62 123 GLN A CA 1
ATOM 991 C C . GLN A 1 123 ? -33.280 36.087 34.649 1.00 39.62 123 GLN A C 1
ATOM 993 O O . GLN A 1 123 ? -32.600 37.077 34.412 1.00 39.62 123 GLN A O 1
ATOM 998 N N . GLU A 1 124 ? -32.728 34.999 35.186 1.00 42.28 124 GLU A N 1
ATOM 999 C CA . GLU A 1 124 ? -31.287 34.745 35.033 1.00 42.28 124 GLU A CA 1
ATOM 1000 C C . GLU A 1 124 ? -31.075 33.934 33.752 1.00 42.28 124 GLU A C 1
ATOM 1002 O O . GLU A 1 124 ? -30.731 32.754 33.740 1.00 42.28 124 GLU A O 1
ATOM 1007 N N . SER A 1 125 ? -31.326 34.607 32.626 1.00 49.09 125 SER A N 1
ATOM 1008 C CA . SER A 1 125 ? -30.579 34.329 31.406 1.00 49.09 125 SER A CA 1
ATOM 1009 C C . SER A 1 125 ? -29.134 34.677 31.734 1.00 49.09 125 SER A C 1
ATOM 1011 O O . SER A 1 125 ? -28.812 35.853 31.901 1.00 49.09 125 SER A O 1
ATOM 1013 N N . CYS A 1 126 ? -28.284 33.665 31.896 1.00 45.06 126 CYS A N 1
ATOM 1014 C CA . CYS A 1 126 ? -26.847 33.847 32.037 1.00 45.06 126 CYS A CA 1
ATOM 1015 C C . CYS A 1 126 ? -26.327 34.516 30.757 1.00 45.06 126 CYS A C 1
ATOM 1017 O O . CYS A 1 126 ? -25.971 33.856 29.780 1.00 45.06 126 CYS A O 1
ATOM 1019 N N . ASN A 1 127 ? -26.335 35.848 30.742 1.00 58.47 127 ASN A N 1
ATOM 1020 C CA . ASN A 1 127 ? -25.655 36.652 29.745 1.00 58.47 127 ASN A CA 1
ATOM 1021 C C . ASN A 1 127 ? -24.167 36.533 30.058 1.00 58.47 127 ASN A C 1
ATOM 1023 O O . ASN A 1 127 ? -23.590 37.435 30.665 1.00 58.47 127 ASN A O 1
ATOM 1027 N N . LYS A 1 128 ? -23.574 35.382 29.712 1.00 68.19 128 LYS A N 1
ATOM 1028 C CA . LYS A 1 128 ? -22.129 35.181 29.802 1.00 68.19 128 LYS A CA 1
ATOM 1029 C C . LYS A 1 128 ? -21.477 36.376 29.133 1.00 68.19 128 LYS A C 1
ATOM 1031 O O . LYS A 1 128 ? -21.810 36.717 27.991 1.00 68.19 128 LYS A O 1
ATOM 1036 N N . THR A 1 129 ? -20.603 37.052 29.862 1.00 80.25 129 THR A N 1
ATOM 1037 C CA . THR A 1 129 ? -19.865 38.177 29.295 1.00 80.25 129 THR A CA 1
ATOM 1038 C C . THR A 1 129 ? -19.084 37.676 28.080 1.00 80.25 129 THR A C 1
ATOM 1040 O O . THR A 1 129 ? -18.688 36.511 28.019 1.00 80.25 129 THR A O 1
ATOM 1043 N N . THR A 1 130 ? -18.845 38.530 27.083 1.00 82.25 130 THR A N 1
ATOM 1044 C CA . THR A 1 130 ? -18.073 38.134 25.889 1.00 82.25 130 THR A CA 1
ATOM 1045 C C . THR A 1 130 ? -16.735 37.496 26.262 1.00 82.25 130 THR A C 1
ATOM 1047 O O . THR A 1 130 ? -16.309 36.552 25.609 1.00 82.25 130 THR A O 1
ATOM 1050 N N . ASN A 1 131 ? -16.123 37.948 27.359 1.00 84.44 131 ASN A N 1
ATOM 1051 C CA . ASN A 1 131 ? -14.891 37.379 27.896 1.00 84.44 131 ASN A CA 1
ATOM 1052 C C . ASN A 1 131 ? -15.074 35.953 28.438 1.00 84.44 131 ASN A C 1
ATOM 1054 O O . ASN A 1 131 ? -14.226 35.111 28.175 1.00 84.44 131 ASN A O 1
ATOM 1058 N N . GLU A 1 132 ? -16.167 35.649 29.142 1.00 87.88 132 GLU A N 1
ATOM 1059 C CA . GLU A 1 132 ? -16.464 34.287 29.620 1.00 87.88 132 GLU A CA 1
ATOM 1060 C C . GLU A 1 132 ? -16.730 33.319 28.466 1.00 87.88 132 GLU A C 1
ATOM 1062 O O . GLU A 1 132 ? -16.276 32.181 28.510 1.00 87.88 132 GLU A O 1
ATOM 1067 N N . ILE A 1 133 ? -17.402 33.775 27.405 1.00 87.56 133 ILE A N 1
ATOM 1068 C CA . ILE A 1 133 ? -17.621 32.962 26.198 1.00 87.56 133 ILE A CA 1
ATOM 1069 C C . ILE A 1 133 ? -16.285 32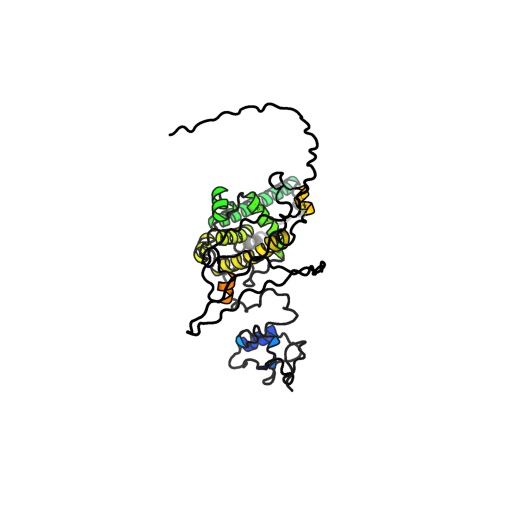.661 25.502 1.00 87.56 133 ILE A C 1
ATOM 1071 O O . ILE A 1 133 ? -16.056 31.529 25.077 1.00 87.56 133 ILE A O 1
ATOM 1075 N N . ILE A 1 134 ? -15.393 33.655 25.406 1.00 89.56 134 ILE A N 1
ATOM 1076 C CA . ILE A 1 134 ? -14.048 33.483 24.835 1.00 89.56 134 ILE A CA 1
ATOM 1077 C C . ILE A 1 134 ? -13.227 32.505 25.686 1.00 89.56 134 ILE A C 1
ATOM 1079 O O . ILE A 1 134 ? -12.670 31.554 25.147 1.00 89.56 134 ILE A O 1
ATOM 1083 N N . LEU A 1 135 ? -13.219 32.679 27.009 1.00 92.19 135 LEU A N 1
ATOM 1084 C CA . LEU A 1 135 ? -12.518 31.792 27.943 1.00 92.19 135 LEU A CA 1
ATOM 1085 C C . LEU A 1 135 ? -13.050 30.355 27.891 1.00 92.19 135 LEU A C 1
ATOM 1087 O O . LEU A 1 135 ? -12.264 29.412 27.917 1.00 92.19 135 LEU A O 1
ATOM 1091 N N . GLU A 1 136 ? -14.366 30.157 27.790 1.00 91.44 136 GLU A N 1
ATOM 1092 C CA . GLU A 1 136 ? -14.952 28.823 27.622 1.00 91.44 136 GLU A CA 1
ATOM 1093 C C . GLU A 1 136 ? -14.557 28.180 26.287 1.00 91.44 136 GLU A C 1
ATOM 1095 O O . GLU A 1 136 ? -14.293 26.976 26.248 1.00 91.44 136 GLU A O 1
ATOM 1100 N N . ALA A 1 137 ? -14.483 28.959 25.205 1.00 90.75 137 ALA A N 1
ATOM 1101 C CA . ALA A 1 137 ? -14.034 28.471 23.905 1.00 90.75 137 ALA A CA 1
ATOM 1102 C C . ALA A 1 137 ? -12.550 28.069 23.928 1.00 90.75 137 ALA A C 1
ATOM 1104 O O . ALA A 1 137 ? -12.219 26.969 23.488 1.00 90.75 137 ALA A O 1
ATOM 1105 N N . GLU A 1 138 ? -11.679 28.900 24.505 1.00 94.62 138 GLU A N 1
ATOM 1106 C CA . GLU A 1 138 ? -10.252 28.595 24.682 1.00 94.62 138 GLU A CA 1
ATOM 1107 C C . GLU A 1 138 ? -10.040 27.363 25.569 1.00 94.62 138 GLU A C 1
ATOM 1109 O O . GLU A 1 138 ? -9.213 26.503 25.269 1.00 94.62 138 GLU A O 1
ATOM 1114 N N . LEU A 1 139 ? -10.821 27.233 26.643 1.00 93.31 139 LEU A N 1
ATOM 1115 C CA . LEU A 1 139 ? -10.748 26.092 27.552 1.00 93.31 139 LEU A CA 1
ATOM 1116 C C . LEU A 1 139 ? -11.197 24.799 26.859 1.00 93.31 139 LEU A C 1
ATOM 1118 O O . LEU A 1 139 ? -10.568 23.754 27.040 1.00 93.31 139 LEU A O 1
ATOM 1122 N N . ASN A 1 140 ? -12.252 24.855 26.044 1.00 93.62 140 ASN A N 1
ATOM 1123 C CA . ASN A 1 140 ? -12.687 23.712 25.244 1.00 93.62 140 ASN A CA 1
ATOM 1124 C C . ASN A 1 140 ? -11.653 23.345 24.173 1.00 93.62 140 ASN A C 1
ATOM 1126 O O . ASN A 1 140 ? -11.323 22.169 24.055 1.00 93.62 140 ASN A O 1
ATOM 1130 N N . GLN A 1 141 ? -11.071 24.329 23.483 1.00 95.38 141 GLN A N 1
ATOM 1131 C CA . GLN A 1 141 ? -9.992 24.097 22.522 1.00 95.38 141 GLN A CA 1
ATOM 1132 C C . GLN A 1 141 ? -8.778 23.436 23.195 1.00 95.38 141 GLN A C 1
ATOM 1134 O O . GLN A 1 141 ? -8.281 22.423 22.713 1.00 95.38 141 GLN A O 1
ATOM 1139 N N . ALA A 1 142 ? -8.339 23.943 24.350 1.00 93.88 142 ALA A N 1
ATOM 1140 C CA . ALA A 1 142 ? -7.220 23.365 25.092 1.00 93.88 142 ALA A CA 1
ATOM 1141 C C . ALA A 1 142 ? -7.512 21.931 25.576 1.00 93.88 142 ALA A C 1
ATOM 1143 O O . ALA A 1 142 ? -6.614 21.088 25.611 1.00 93.88 142 ALA A O 1
ATOM 1144 N N . ARG A 1 143 ? -8.766 21.632 25.948 1.00 95.69 143 ARG A N 1
ATOM 1145 C CA . ARG A 1 143 ? -9.197 20.270 26.304 1.00 95.69 143 ARG A CA 1
ATOM 1146 C C . ARG A 1 143 ? -9.173 19.328 25.102 1.00 95.69 143 ARG A C 1
ATOM 1148 O O . ARG A 1 143 ? -8.698 18.205 25.254 1.00 95.69 143 ARG A O 1
ATOM 1155 N N . GLU A 1 144 ? -9.657 19.772 23.945 1.00 94.38 144 GLU A N 1
ATOM 1156 C CA . GLU A 1 144 ? -9.601 19.002 22.696 1.00 94.38 144 GLU A CA 1
ATOM 1157 C C . GLU A 1 144 ? -8.148 18.735 22.278 1.00 94.38 144 GLU A C 1
ATOM 1159 O O . GLU A 1 144 ? -7.782 17.588 22.033 1.00 94.38 144 GLU A O 1
ATOM 1164 N N . GLU A 1 145 ? -7.281 19.751 22.313 1.00 94.62 145 GLU A N 1
ATOM 1165 C CA . GLU A 1 145 ? -5.851 19.601 22.015 1.00 94.62 145 GLU A CA 1
ATOM 1166 C C . GLU A 1 145 ? -5.153 18.618 22.971 1.00 94.62 145 GLU A C 1
ATOM 1168 O O . GLU A 1 145 ? -4.346 17.790 22.538 1.00 94.62 145 GLU A O 1
ATOM 1173 N N . LEU A 1 146 ? -5.474 18.665 24.270 1.00 93.19 146 LEU A N 1
ATOM 1174 C CA . LEU A 1 146 ? -4.956 17.706 25.251 1.00 93.19 146 LEU A CA 1
ATOM 1175 C C . LEU A 1 146 ? -5.415 16.279 24.952 1.00 93.19 146 LEU A C 1
ATOM 1177 O O . LEU A 1 146 ? -4.605 15.354 25.044 1.00 93.19 146 LEU A O 1
ATOM 1181 N N . GLN A 1 147 ? -6.686 16.097 24.595 1.00 94.50 147 GLN A N 1
ATOM 1182 C CA . GLN A 1 147 ? -7.210 14.786 24.232 1.00 94.50 147 GLN A CA 1
ATOM 1183 C C . GLN A 1 147 ? -6.510 14.245 22.976 1.00 94.50 147 GLN A C 1
ATOM 1185 O O . GLN A 1 147 ? -6.024 13.114 22.988 1.00 94.50 147 GLN A O 1
ATOM 1190 N N . ASP A 1 148 ? -6.364 15.064 21.935 1.00 91.12 148 ASP A N 1
ATOM 1191 C CA . ASP A 1 148 ? -5.672 14.696 20.696 1.00 91.12 148 ASP A CA 1
ATOM 1192 C C . ASP A 1 148 ? -4.209 14.296 20.938 1.00 91.12 148 ASP A C 1
ATOM 1194 O O . ASP A 1 148 ? -3.698 13.342 20.339 1.00 91.12 148 ASP A O 1
ATOM 1198 N N . LEU A 1 149 ? -3.505 15.029 21.805 1.00 90.69 149 LEU A N 1
ATOM 1199 C CA . LEU A 1 149 ? -2.124 14.718 22.174 1.00 90.69 149 LEU A CA 1
ATOM 1200 C C . LEU A 1 149 ? -2.029 13.402 22.952 1.00 90.69 149 LEU A C 1
ATOM 1202 O O . LEU A 1 149 ? -1.158 12.585 22.644 1.00 90.69 149 LEU A O 1
ATOM 1206 N N . GLN A 1 150 ? -2.939 13.164 23.899 1.00 92.81 150 GLN A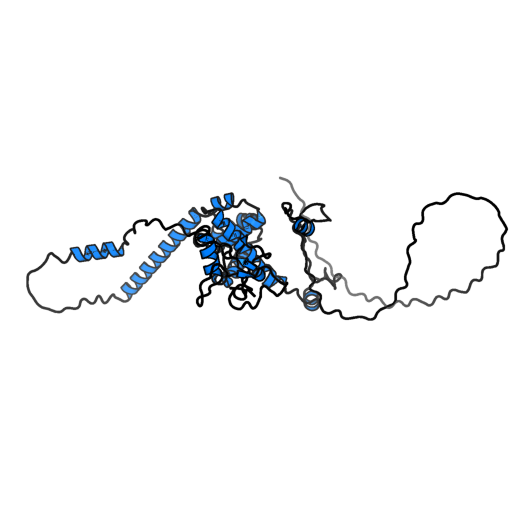 N 1
ATOM 1207 C CA . GLN A 1 150 ? -3.009 11.903 24.643 1.00 92.81 150 GLN A CA 1
ATOM 1208 C C . GLN A 1 150 ? -3.299 10.716 23.720 1.00 92.81 150 GLN A C 1
ATOM 1210 O O . GLN A 1 150 ? -2.672 9.660 23.846 1.00 92.81 150 GLN A O 1
ATOM 1215 N N . GLU A 1 151 ? -4.208 10.876 22.758 1.00 89.00 151 GLU A N 1
ATOM 1216 C CA . GLU A 1 151 ? -4.511 9.839 21.774 1.00 89.00 151 GLU A CA 1
ATOM 1217 C C . GLU A 1 151 ? -3.290 9.531 20.894 1.00 89.00 151 GLU A C 1
ATOM 1219 O O . GLU A 1 151 ? -2.929 8.357 20.742 1.00 89.00 151 GLU A O 1
ATOM 1224 N N . LYS A 1 152 ? -2.589 10.562 20.399 1.00 86.75 152 LYS A N 1
ATOM 1225 C CA . LYS A 1 152 ? -1.341 10.410 19.625 1.00 86.75 152 LYS A CA 1
ATOM 1226 C C . LYS A 1 152 ? -0.241 9.713 20.419 1.00 86.75 152 LYS A C 1
ATOM 1228 O O . LYS A 1 152 ? 0.402 8.811 19.883 1.00 86.75 152 LYS A O 1
ATOM 1233 N N . GLU A 1 153 ? -0.036 10.090 21.678 1.00 88.88 153 GLU A N 1
ATOM 1234 C CA . GLU A 1 153 ? 0.954 9.448 22.548 1.00 88.88 153 GLU A CA 1
ATOM 1235 C C . GLU A 1 153 ? 0.597 7.977 22.800 1.00 88.88 153 GLU A C 1
ATOM 1237 O O . GLU A 1 153 ? 1.436 7.085 22.669 1.00 88.88 153 GLU A O 1
ATOM 1242 N N . SER A 1 154 ? -0.678 7.692 23.074 1.00 88.81 154 SER A N 1
ATOM 1243 C CA . SER A 1 154 ? -1.147 6.319 23.277 1.00 88.81 154 SER A CA 1
ATOM 1244 C C . SER A 1 154 ? -0.950 5.435 22.039 1.00 88.81 154 SER A C 1
ATOM 1246 O O . SER A 1 154 ? -0.745 4.224 22.161 1.00 88.81 154 SER A O 1
ATOM 1248 N N . TYR A 1 155 ? -1.012 6.033 20.846 1.00 89.50 155 TYR A N 1
ATOM 1249 C CA . TYR A 1 155 ? -0.790 5.354 19.579 1.00 89.50 155 TYR A CA 1
ATOM 1250 C C . TYR A 1 155 ? 0.700 5.066 19.361 1.00 89.50 155 TYR A C 1
ATOM 1252 O O . TYR A 1 155 ? 1.063 3.917 19.104 1.00 89.50 155 TYR A O 1
ATOM 1260 N N . THR A 1 156 ? 1.575 6.063 19.520 1.00 84.94 156 THR A N 1
ATOM 1261 C CA . THR A 1 156 ? 3.028 5.889 19.332 1.00 84.94 156 THR A CA 1
ATOM 1262 C C . THR A 1 156 ? 3.660 4.975 20.382 1.00 84.94 156 THR A C 1
ATOM 1264 O O . THR A 1 156 ? 4.656 4.319 20.092 1.00 84.94 156 THR A O 1
ATOM 1267 N N . GLN A 1 157 ? 3.060 4.851 21.569 1.00 85.88 157 GLN A N 1
ATOM 1268 C CA . GLN A 1 157 ? 3.461 3.848 22.563 1.00 85.88 157 GLN A CA 1
ATOM 1269 C C . GLN A 1 157 ? 3.134 2.407 22.136 1.00 85.88 157 GLN A C 1
ATOM 1271 O O . GLN A 1 157 ? 3.829 1.473 22.533 1.00 85.88 157 GLN A O 1
ATOM 1276 N N . LYS A 1 158 ? 2.067 2.201 21.354 1.00 85.56 158 LYS A N 1
ATOM 1277 C CA . LYS A 1 158 ? 1.594 0.864 20.943 1.00 85.56 158 LYS A CA 1
ATOM 1278 C C . LYS A 1 158 ? 2.121 0.421 19.584 1.00 85.56 158 LYS A C 1
ATOM 1280 O O . LYS A 1 158 ? 2.173 -0.783 19.320 1.00 85.56 158 LYS A O 1
ATOM 1285 N N . HIS A 1 159 ? 2.445 1.372 18.716 1.00 89.38 159 HIS A N 1
ATOM 1286 C CA . HIS A 1 159 ? 2.778 1.124 17.321 1.00 89.38 159 HIS A CA 1
ATOM 1287 C C . HIS A 1 159 ? 4.149 1.693 16.976 1.00 89.38 159 HIS A C 1
ATOM 1289 O O . HIS A 1 159 ? 4.466 2.834 17.308 1.00 89.38 159 HIS A O 1
ATOM 1295 N N . TYR A 1 160 ? 4.933 0.913 16.233 1.00 90.62 160 TYR A N 1
ATOM 1296 C CA . TYR A 1 160 ? 6.186 1.361 15.636 1.00 90.62 160 TYR A CA 1
ATOM 1297 C C . TYR A 1 160 ? 5.931 2.374 14.501 1.00 90.62 160 TYR A C 1
ATOM 1299 O O . TYR A 1 160 ? 5.904 2.023 13.325 1.00 90.62 160 TYR A O 1
ATOM 1307 N N . SER A 1 161 ? 5.664 3.629 14.863 1.00 90.94 161 SER A N 1
ATOM 1308 C CA . SER A 1 161 ? 5.177 4.660 13.938 1.00 90.94 161 SER A CA 1
ATOM 1309 C C . SER A 1 161 ? 6.298 5.450 13.262 1.00 90.94 161 SER A C 1
ATOM 1311 O O . SER A 1 161 ? 7.263 5.855 13.916 1.00 90.94 161 SER A O 1
ATOM 1313 N N . ALA A 1 162 ? 6.131 5.751 11.971 1.00 87.94 162 ALA A N 1
ATOM 1314 C CA . ALA A 1 162 ? 7.103 6.502 11.172 1.00 87.94 162 ALA A CA 1
ATOM 1315 C C . ALA A 1 162 ? 7.360 7.920 11.708 1.00 87.94 162 ALA A C 1
ATOM 1317 O O . ALA A 1 162 ? 8.480 8.440 11.625 1.00 87.94 162 ALA A O 1
ATOM 1318 N N . SER A 1 163 ? 6.342 8.548 12.299 1.00 86.06 163 SER A N 1
ATOM 1319 C CA . SER A 1 163 ? 6.429 9.935 12.751 1.00 86.06 163 SER A CA 1
ATOM 1320 C C . SER A 1 163 ? 7.469 10.125 13.864 1.00 86.06 163 SER A C 1
ATOM 1322 O O . SER A 1 163 ? 8.136 11.165 13.884 1.00 86.06 163 SER A O 1
ATOM 1324 N N . GLY A 1 164 ? 7.653 9.116 14.726 1.00 83.94 164 GLY A N 1
ATOM 1325 C CA . GLY A 1 164 ? 8.582 9.132 15.864 1.00 83.94 164 GLY A CA 1
ATOM 1326 C C . GLY A 1 164 ? 10.005 8.647 15.561 1.00 83.94 164 GLY A C 1
ATOM 1327 O O . GLY A 1 164 ? 10.854 8.677 16.450 1.00 83.94 164 GLY A O 1
ATOM 1328 N N . LEU A 1 165 ? 10.289 8.199 14.334 1.00 88.62 165 LEU A N 1
ATOM 1329 C CA . LEU A 1 165 ? 11.600 7.653 13.973 1.00 88.62 165 LEU A CA 1
ATOM 1330 C C . LEU A 1 165 ? 12.600 8.739 13.570 1.00 88.62 165 LEU A C 1
ATOM 1332 O O . LEU A 1 165 ? 12.247 9.767 12.980 1.00 88.62 165 LEU A O 1
ATOM 1336 N N . SER A 1 166 ? 13.880 8.470 13.847 1.00 91.00 166 S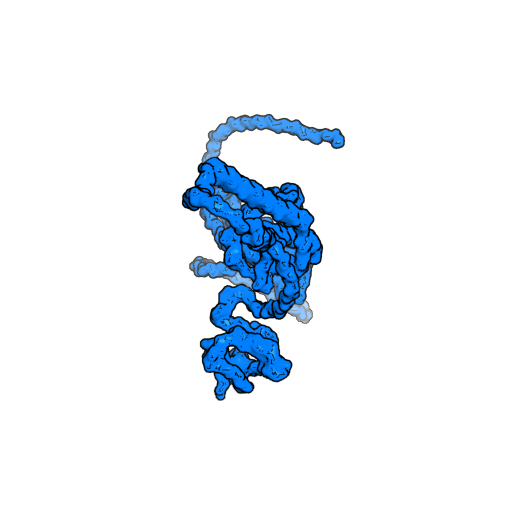ER A N 1
ATOM 1337 C CA . SER A 1 166 ? 14.981 9.279 13.327 1.00 91.00 166 SER A CA 1
ATOM 1338 C C . SER A 1 166 ? 15.099 9.112 11.809 1.00 91.00 166 SER A C 1
ATOM 1340 O O . SER A 1 166 ? 14.697 8.097 11.236 1.00 91.00 166 SER A O 1
ATOM 1342 N N . VAL A 1 167 ? 15.680 10.111 11.141 1.00 89.56 167 VAL A N 1
ATOM 1343 C CA . VAL A 1 167 ? 15.839 10.103 9.677 1.00 89.56 167 VAL A CA 1
ATOM 1344 C C . VAL A 1 167 ? 16.681 8.911 9.209 1.00 89.56 167 VAL A C 1
ATOM 1346 O O . VAL A 1 167 ? 16.382 8.315 8.178 1.00 89.56 167 VAL A O 1
ATOM 1349 N N . GLU A 1 168 ? 17.699 8.528 9.981 1.00 90.50 168 GLU A N 1
ATOM 1350 C CA . GLU A 1 168 ? 18.570 7.389 9.670 1.00 90.50 168 GLU A CA 1
ATOM 1351 C C . GLU A 1 168 ? 17.821 6.059 9.730 1.00 90.50 168 GLU A C 1
ATOM 1353 O O . GLU A 1 168 ? 17.944 5.245 8.815 1.00 90.50 168 GLU A O 1
ATOM 1358 N N . VAL A 1 169 ? 17.002 5.861 10.768 1.00 91.50 169 VAL A N 1
ATOM 1359 C CA . VAL A 1 169 ? 16.188 4.650 10.914 1.00 91.50 169 VAL A CA 1
ATOM 1360 C C . VAL A 1 169 ? 15.133 4.599 9.817 1.00 91.50 169 VAL A C 1
ATOM 1362 O O . VAL A 1 169 ? 15.004 3.578 9.153 1.00 91.50 169 VAL A O 1
ATOM 1365 N N . LEU A 1 170 ? 14.447 5.710 9.540 1.00 92.69 170 LEU A N 1
ATOM 1366 C CA . LEU A 1 170 ? 13.454 5.770 8.466 1.00 92.69 170 LEU A CA 1
ATOM 1367 C C . LEU A 1 170 ? 14.073 5.438 7.099 1.00 92.69 170 LEU A C 1
ATOM 1369 O O . LEU A 1 170 ? 13.483 4.690 6.316 1.00 92.69 170 LEU A O 1
ATOM 1373 N N . ARG A 1 171 ? 15.272 5.960 6.814 1.00 92.44 171 ARG A N 1
ATOM 1374 C CA . ARG A 1 171 ? 16.020 5.654 5.589 1.00 92.44 171 ARG A CA 1
ATOM 1375 C C . ARG A 1 171 ? 16.440 4.191 5.527 1.00 92.44 171 ARG A C 1
ATOM 1377 O O . ARG A 1 171 ? 16.358 3.587 4.462 1.00 92.44 171 ARG A O 1
ATOM 1384 N N . MET A 1 172 ? 16.896 3.627 6.640 1.00 92.06 172 MET A N 1
ATOM 1385 C CA . MET A 1 172 ? 17.255 2.214 6.724 1.00 92.06 172 MET A CA 1
ATOM 1386 C C . MET A 1 172 ? 16.032 1.329 6.457 1.00 92.06 172 MET A C 1
ATOM 1388 O O . MET A 1 172 ? 16.094 0.444 5.607 1.00 92.06 172 MET A O 1
ATOM 1392 N N . GLU A 1 173 ? 14.905 1.627 7.096 1.00 92.19 173 GLU A N 1
ATOM 1393 C CA . GLU A 1 173 ? 13.676 0.838 7.018 1.00 92.19 173 GLU A CA 1
ATOM 1394 C C . GLU A 1 173 ? 12.969 0.943 5.662 1.00 92.19 173 GLU A C 1
ATOM 1396 O O . GLU A 1 173 ? 12.548 -0.064 5.102 1.00 92.19 173 GLU A O 1
ATOM 1401 N N . THR A 1 174 ? 12.855 2.147 5.095 1.00 92.44 174 THR A N 1
ATOM 1402 C CA . THR A 1 174 ? 12.112 2.373 3.837 1.00 92.44 174 THR A CA 1
ATOM 1403 C C . THR A 1 174 ? 12.990 2.391 2.591 1.00 92.44 174 THR A C 1
ATOM 1405 O O . THR A 1 174 ? 12.490 2.216 1.482 1.00 92.44 174 THR A O 1
ATOM 1408 N N . GLY A 1 175 ? 14.292 2.644 2.740 1.00 88.75 175 GLY A N 1
ATOM 1409 C CA . GLY A 1 175 ? 15.205 2.920 1.630 1.00 88.75 175 GLY A CA 1
ATOM 1410 C C . GLY A 1 175 ? 15.101 4.338 1.054 1.00 88.75 175 GLY A C 1
ATOM 1411 O O . GLY A 1 175 ? 15.898 4.687 0.184 1.00 88.75 175 GLY A O 1
ATOM 1412 N N . LEU A 1 176 ? 14.163 5.171 1.523 1.00 90.38 176 LEU A N 1
ATOM 1413 C CA . LEU A 1 176 ? 13.995 6.539 1.029 1.00 90.38 176 LEU A CA 1
ATOM 1414 C C . LEU A 1 176 ? 15.069 7.475 1.608 1.00 90.38 176 LEU A C 1
ATOM 1416 O O . LEU A 1 176 ? 15.425 7.355 2.780 1.00 90.38 176 LEU A O 1
ATOM 1420 N N . PRO A 1 177 ? 15.596 8.427 0.817 1.00 87.19 177 PRO A N 1
ATOM 1421 C CA . PRO A 1 177 ? 16.764 9.213 1.213 1.00 87.19 177 PRO A CA 1
ATOM 1422 C C . PRO A 1 177 ? 16.480 10.186 2.363 1.00 87.19 177 PRO A C 1
ATOM 1424 O O . PRO A 1 177 ? 17.360 10.413 3.191 1.00 87.19 177 PRO A O 1
ATOM 1427 N N . THR A 1 178 ? 15.273 10.758 2.424 1.00 90.38 178 THR A N 1
ATOM 1428 C CA . THR A 1 178 ? 14.876 11.744 3.438 1.00 90.38 178 THR A CA 1
ATOM 1429 C C . THR A 1 178 ? 13.433 11.529 3.892 1.00 90.38 178 THR A C 1
ATOM 1431 O O . THR A 1 178 ? 12.610 10.952 3.175 1.00 90.38 178 THR A O 1
ATOM 1434 N N . LYS A 1 179 ? 13.103 12.049 5.083 1.00 89.56 179 LYS A N 1
ATOM 1435 C CA . LYS A 1 179 ? 11.728 12.059 5.616 1.00 89.56 179 LYS A CA 1
ATOM 1436 C C . LYS A 1 179 ? 10.770 12.867 4.736 1.00 89.56 179 LYS A C 1
ATOM 1438 O O . LYS A 1 179 ? 9.600 12.528 4.627 1.00 89.56 179 LYS A O 1
ATOM 1443 N N . GLU A 1 180 ? 11.271 13.892 4.056 1.00 91.56 180 GLU A N 1
ATOM 1444 C CA . GLU A 1 180 ? 10.493 14.693 3.108 1.00 91.56 180 GLU A CA 1
ATOM 1445 C C . GLU A 1 180 ? 10.016 13.859 1.918 1.00 91.56 180 GLU A C 1
ATOM 1447 O O . GLU A 1 180 ? 8.843 13.923 1.565 1.00 91.56 180 GLU A O 1
ATOM 1452 N N . VAL A 1 181 ? 10.886 13.020 1.343 1.00 91.38 181 VAL A N 1
ATOM 1453 C CA . VAL A 1 181 ? 10.500 12.126 0.240 1.00 91.38 181 VAL A CA 1
ATOM 1454 C C . VAL A 1 181 ? 9.442 11.125 0.699 1.00 91.38 181 VAL A C 1
ATOM 1456 O O . VAL A 1 181 ? 8.469 10.895 -0.017 1.00 91.38 181 VAL A O 1
ATOM 1459 N N . PHE A 1 182 ? 9.577 10.579 1.910 1.00 93.31 182 PHE A N 1
ATOM 1460 C CA . PHE A 1 182 ? 8.536 9.735 2.499 1.00 93.31 182 PHE A CA 1
ATOM 1461 C C . PHE A 1 182 ? 7.201 10.485 2.631 1.00 93.31 182 PHE A C 1
ATOM 1463 O O . PHE A 1 182 ? 6.173 9.993 2.167 1.00 93.31 182 PHE A O 1
ATOM 1470 N N . ASN A 1 183 ? 7.218 11.708 3.164 1.00 92.81 183 ASN A N 1
ATOM 1471 C CA . ASN A 1 183 ? 6.017 12.533 3.293 1.00 92.81 183 ASN A CA 1
ATOM 1472 C C . ASN A 1 183 ? 5.380 12.851 1.934 1.00 92.81 183 ASN A C 1
ATOM 1474 O O . ASN A 1 183 ? 4.157 12.843 1.827 1.00 92.81 183 ASN A O 1
ATOM 1478 N N . ILE A 1 184 ? 6.176 13.084 0.886 1.00 91.69 184 ILE A N 1
ATOM 1479 C CA . ILE A 1 184 ? 5.669 13.276 -0.480 1.00 91.69 184 ILE A CA 1
ATOM 1480 C C . ILE A 1 184 ? 4.904 12.028 -0.931 1.00 91.69 184 ILE A C 1
ATOM 1482 O O . ILE A 1 184 ? 3.767 12.148 -1.383 1.00 91.69 184 ILE A O 1
ATOM 1486 N N . VAL A 1 185 ? 5.466 10.827 -0.755 1.00 91.12 185 VAL A N 1
ATOM 1487 C CA . VAL A 1 185 ? 4.778 9.571 -1.112 1.00 91.12 185 VAL A CA 1
ATOM 1488 C C . VAL A 1 185 ? 3.462 9.426 -0.340 1.00 91.12 185 VAL A C 1
ATOM 1490 O O . VAL A 1 185 ? 2.429 9.110 -0.936 1.00 91.12 185 VAL A O 1
ATOM 1493 N N . VAL A 1 186 ? 3.473 9.714 0.964 1.00 93.38 186 VAL A N 1
ATOM 1494 C CA . VAL A 1 186 ? 2.274 9.659 1.813 1.00 93.38 186 VAL A CA 1
ATOM 1495 C C . VAL A 1 186 ? 1.218 10.660 1.352 1.00 93.38 186 VAL A C 1
ATOM 1497 O O . VAL A 1 186 ? 0.061 10.281 1.190 1.00 93.38 186 VAL A O 1
ATOM 1500 N N . LEU A 1 187 ? 1.598 11.911 1.082 1.00 92.06 187 LEU A N 1
ATOM 1501 C CA . LEU A 1 187 ? 0.692 12.956 0.600 1.00 92.06 187 LEU A CA 1
ATOM 1502 C C . LEU A 1 187 ? 0.102 12.615 -0.770 1.00 92.06 187 LEU A C 1
ATOM 1504 O O . LEU A 1 187 ? -1.094 12.803 -0.986 1.00 92.06 187 LEU A O 1
ATOM 1508 N N . HIS A 1 188 ? 0.908 12.075 -1.685 1.00 88.25 188 HIS A N 1
ATOM 1509 C CA . HIS A 1 188 ? 0.422 11.621 -2.986 1.00 88.25 188 HIS A CA 1
ATOM 1510 C C . HIS A 1 188 ? -0.602 10.493 -2.840 1.00 88.25 188 HIS A C 1
ATOM 1512 O O . HIS A 1 188 ? -1.672 10.569 -3.440 1.00 88.25 188 HIS A O 1
ATOM 1518 N N . ALA A 1 189 ? -0.331 9.495 -1.997 1.00 90.00 189 ALA A N 1
ATOM 1519 C CA . ALA A 1 189 ? -1.288 8.428 -1.711 1.00 90.00 189 ALA A CA 1
ATOM 1520 C C . ALA A 1 189 ? -2.544 8.936 -0.986 1.00 90.00 189 ALA A C 1
ATOM 1522 O O . ALA A 1 189 ? -3.646 8.445 -1.238 1.00 90.00 189 ALA A O 1
ATOM 1523 N N . LEU A 1 190 ? -2.404 9.951 -0.130 1.00 91.44 190 LEU A N 1
ATOM 1524 C CA . LEU A 1 190 ? -3.510 10.538 0.622 1.00 91.44 190 LEU A CA 1
ATOM 1525 C C . LEU A 1 190 ? -4.568 11.150 -0.303 1.00 91.44 190 LEU A C 1
ATOM 1527 O O . LEU A 1 190 ? -5.758 11.048 -0.010 1.00 91.44 190 LEU A O 1
ATOM 1531 N N . ARG A 1 191 ? -4.163 11.707 -1.453 1.00 88.25 191 ARG A N 1
ATOM 1532 C CA . ARG A 1 191 ? -5.085 12.254 -2.468 1.00 88.25 191 ARG A CA 1
ATOM 1533 C C . ARG A 1 191 ? -6.073 11.220 -3.007 1.00 88.25 191 ARG A C 1
ATOM 1535 O O . ARG A 1 191 ? -7.150 11.592 -3.458 1.00 88.25 191 ARG A O 1
ATOM 1542 N N . PHE A 1 192 ? -5.714 9.941 -2.952 1.00 86.56 192 PHE A N 1
ATOM 1543 C CA . PHE A 1 192 ? -6.541 8.842 -3.441 1.00 86.56 192 PHE A CA 1
ATOM 1544 C C . PHE A 1 192 ? -7.218 8.055 -2.317 1.00 86.56 192 PHE A C 1
ATOM 1546 O O . PHE A 1 192 ? -7.896 7.072 -2.601 1.00 86.56 192 PHE A O 1
ATOM 1553 N N . LYS A 1 193 ? -7.075 8.481 -1.053 1.00 87.38 193 LYS A N 1
ATOM 1554 C CA . LYS A 1 193 ? -7.524 7.745 0.140 1.00 87.38 193 LYS A CA 1
ATOM 1555 C C . LYS A 1 193 ? -8.966 7.240 0.051 1.00 87.38 193 LYS A C 1
ATOM 1557 O O . LYS A 1 193 ? -9.232 6.112 0.463 1.00 87.38 193 LYS A O 1
ATOM 1562 N N . ASP A 1 194 ? -9.873 8.042 -0.497 1.00 86.75 194 ASP A N 1
ATOM 1563 C CA . ASP A 1 194 ? -11.299 7.701 -0.585 1.00 86.75 194 ASP A CA 1
ATOM 1564 C C . ASP A 1 194 ? -11.624 6.702 -1.707 1.00 86.75 194 ASP A C 1
ATOM 1566 O O . ASP A 1 194 ? -12.656 6.034 -1.666 1.00 86.75 194 ASP A O 1
ATOM 1570 N N . PHE A 1 195 ? -10.722 6.547 -2.678 1.00 86.56 195 PHE A N 1
ATOM 1571 C CA . PHE A 1 195 ? -10.848 5.598 -3.786 1.00 86.56 195 PHE A CA 1
ATOM 1572 C C . PHE A 1 195 ? -10.159 4.255 -3.504 1.00 86.56 195 PHE A C 1
ATOM 1574 O O . PHE A 1 195 ? -10.329 3.304 -4.269 1.00 86.56 195 PHE A O 1
ATOM 1581 N N . ILE A 1 196 ? -9.388 4.149 -2.416 1.00 87.75 196 ILE A N 1
ATOM 1582 C CA . ILE A 1 196 ? -8.657 2.924 -2.081 1.00 87.75 196 ILE A CA 1
ATOM 1583 C C . ILE A 1 196 ? -9.633 1.835 -1.631 1.00 87.75 196 ILE A C 1
ATOM 1585 O O . ILE A 1 196 ? -10.277 1.918 -0.582 1.00 87.75 196 ILE A O 1
ATOM 1589 N N . VAL A 1 197 ? -9.678 0.754 -2.409 1.00 88.75 197 VAL A N 1
ATOM 1590 C CA . VAL A 1 197 ? -10.369 -0.485 -2.052 1.00 88.75 197 VAL A CA 1
ATOM 1591 C C . VAL A 1 197 ? -9.344 -1.477 -1.515 1.00 88.75 197 VAL A C 1
ATOM 1593 O O . VAL A 1 197 ? -8.444 -1.902 -2.233 1.00 88.75 197 VAL A O 1
ATOM 1596 N N . TYR A 1 198 ? -9.493 -1.857 -0.247 1.00 91.50 198 TYR A N 1
ATOM 1597 C CA . TYR A 1 198 ? -8.607 -2.827 0.394 1.00 91.50 198 TYR A CA 1
ATOM 1598 C C . TYR A 1 198 ? -8.792 -4.225 -0.191 1.00 91.50 198 TYR A C 1
ATOM 1600 O O . TYR A 1 198 ? -9.924 -4.657 -0.422 1.00 91.50 198 TYR A O 1
ATOM 1608 N N . TYR A 1 199 ? -7.682 -4.947 -0.347 1.00 89.50 199 TYR A N 1
ATOM 1609 C CA . TYR A 1 199 ? -7.627 -6.274 -0.960 1.00 89.50 199 TYR A CA 1
ATOM 1610 C C . TYR A 1 199 ? -8.588 -7.271 -0.296 1.00 89.50 199 TYR A C 1
ATOM 1612 O O . TYR A 1 199 ? -9.386 -7.920 -0.968 1.00 89.50 199 TYR A O 1
ATOM 1620 N N . SER A 1 200 ? -8.594 -7.333 1.037 1.00 86.44 200 SER A N 1
ATOM 1621 C CA . SER A 1 200 ? -9.480 -8.229 1.794 1.00 86.44 200 SER A CA 1
ATOM 1622 C C . SER A 1 200 ? -10.923 -7.711 1.926 1.00 86.44 200 SER A C 1
ATOM 1624 O O . SER A 1 200 ? -11.761 -8.355 2.557 1.00 86.44 200 SER A O 1
ATOM 1626 N N . GLY A 1 201 ? -11.244 -6.542 1.361 1.00 86.31 201 GLY A N 1
ATOM 1627 C CA . GLY A 1 201 ? -12.594 -5.970 1.350 1.00 86.31 201 GLY A CA 1
ATOM 1628 C C . GLY A 1 201 ? -13.030 -5.267 2.642 1.00 86.31 201 GLY A C 1
ATOM 1629 O O . GLY A 1 201 ? -14.181 -4.837 2.738 1.00 86.31 201 GLY A O 1
ATOM 1630 N N . TRP A 1 202 ? -12.144 -5.123 3.631 1.00 89.31 202 TRP A N 1
ATOM 1631 C CA . TRP A 1 202 ? -12.371 -4.308 4.829 1.00 89.31 202 TRP A CA 1
ATOM 1632 C C . TRP A 1 202 ? -11.282 -3.248 4.995 1.00 89.31 202 TRP A C 1
ATOM 1634 O O . TRP A 1 202 ? -10.098 -3.513 4.774 1.00 89.31 202 TRP A O 1
ATOM 1644 N N . LYS A 1 203 ? -11.700 -2.051 5.416 1.00 90.44 203 LYS A N 1
ATOM 1645 C CA . LYS A 1 203 ? -10.812 -0.924 5.707 1.00 90.44 203 LYS A CA 1
ATOM 1646 C C . LYS A 1 203 ? -10.077 -1.157 7.023 1.00 90.44 203 LYS A C 1
ATOM 1648 O O . LYS A 1 203 ? -10.660 -1.661 7.983 1.00 90.44 203 LYS A O 1
ATOM 1653 N N . VAL A 1 204 ? -8.799 -0.793 7.061 1.00 92.06 204 VAL A N 1
ATOM 1654 C CA . VAL A 1 204 ? -8.002 -0.843 8.287 1.00 92.06 204 VAL A CA 1
ATOM 1655 C C . VAL A 1 204 ? -8.057 0.518 8.970 1.00 92.06 204 VAL A C 1
ATOM 1657 O O . VAL A 1 204 ? -7.541 1.499 8.443 1.00 92.06 204 VAL A O 1
ATOM 1660 N N . GLU A 1 205 ? -8.700 0.557 10.136 1.00 89.88 205 GLU A N 1
ATOM 1661 C CA . GLU A 1 205 ? -8.854 1.762 10.969 1.00 89.88 205 GLU A CA 1
ATOM 1662 C C . GLU A 1 205 ? -7.934 1.750 12.196 1.00 89.88 205 GLU A C 1
ATOM 1664 O O . GLU A 1 205 ? -7.725 2.778 12.820 1.00 89.88 205 GLU A O 1
ATOM 1669 N N . SER A 1 206 ? -7.354 0.595 12.534 1.00 87.88 206 SER A N 1
ATOM 1670 C CA . SER A 1 206 ? -6.487 0.437 13.707 1.00 87.88 206 SER A CA 1
ATOM 1671 C C . SER A 1 206 ? -5.079 1.010 13.532 1.00 87.88 206 SER A C 1
ATOM 1673 O O . SER A 1 206 ? -4.326 1.041 14.493 1.00 87.88 206 SER A O 1
ATOM 1675 N N . ILE A 1 207 ? -4.687 1.357 12.305 1.00 92.06 207 ILE A N 1
ATOM 1676 C CA . ILE A 1 207 ? -3.345 1.837 11.957 1.00 92.06 207 ILE A CA 1
ATOM 1677 C C . ILE A 1 207 ? -3.511 3.097 11.116 1.00 92.06 207 ILE A C 1
ATOM 1679 O O . ILE A 1 207 ? -4.333 3.120 10.193 1.00 92.06 207 ILE A O 1
ATOM 1683 N N . ASN A 1 208 ? -2.717 4.123 11.407 1.00 93.19 208 ASN A N 1
ATOM 1684 C CA . ASN A 1 208 ? -2.740 5.386 10.680 1.00 93.19 208 ASN A CA 1
ATOM 1685 C C . ASN A 1 208 ? -2.349 5.204 9.212 1.00 93.19 208 ASN A C 1
ATOM 1687 O O . ASN A 1 208 ? -1.571 4.326 8.855 1.00 93.19 208 ASN A O 1
ATOM 1691 N N . PHE A 1 209 ? -2.879 6.063 8.342 1.00 93.19 209 PHE A N 1
ATOM 1692 C CA . PHE A 1 209 ? -2.647 5.964 6.899 1.00 93.19 209 PHE A CA 1
ATOM 1693 C C . PHE A 1 209 ? -1.157 6.066 6.522 1.00 93.19 209 PHE A C 1
ATOM 1695 O O . PHE A 1 209 ? -0.684 5.295 5.692 1.00 93.19 209 PHE A O 1
ATOM 1702 N N . GLU A 1 210 ? -0.417 6.966 7.179 1.00 94.44 210 GLU A N 1
ATOM 1703 C CA . GLU A 1 210 ? 1.044 7.089 7.058 1.00 94.44 210 GLU A CA 1
ATOM 1704 C C . GLU A 1 210 ? 1.745 5.761 7.376 1.00 94.44 210 GLU A C 1
ATOM 1706 O O . GLU A 1 210 ? 2.551 5.270 6.586 1.00 94.44 210 GLU A O 1
ATOM 1711 N N . ASP A 1 211 ? 1.365 5.126 8.485 1.00 94.69 211 ASP A N 1
ATOM 1712 C CA . ASP A 1 211 ? 1.974 3.876 8.929 1.00 94.69 211 ASP A CA 1
ATOM 1713 C C . ASP A 1 211 ? 1.586 2.681 8.049 1.00 94.69 211 ASP A C 1
ATOM 1715 O O . ASP A 1 211 ? 2.368 1.750 7.891 1.00 94.69 211 ASP A O 1
ATOM 1719 N N . GLN A 1 212 ? 0.415 2.699 7.405 1.00 95.75 212 GLN A N 1
ATOM 1720 C CA . GLN A 1 212 ? 0.048 1.669 6.424 1.00 95.75 212 GLN A CA 1
ATOM 1721 C C . GLN A 1 212 ? 0.989 1.684 5.206 1.00 95.75 212 GLN A C 1
ATOM 1723 O O . GLN A 1 212 ? 1.401 0.628 4.709 1.00 95.75 212 GLN A O 1
ATOM 1728 N N . ILE A 1 213 ? 1.384 2.878 4.758 1.00 95.38 213 ILE A N 1
ATOM 1729 C CA . ILE A 1 213 ? 2.388 3.046 3.700 1.00 95.38 213 ILE A CA 1
ATOM 1730 C C . ILE A 1 213 ? 3.764 2.638 4.226 1.00 95.38 213 ILE A C 1
ATOM 1732 O O . ILE A 1 213 ? 4.473 1.886 3.555 1.00 95.38 213 ILE A O 1
ATOM 1736 N N . PHE A 1 214 ? 4.116 3.060 5.441 1.00 95.88 214 PHE A N 1
ATOM 1737 C CA . PHE A 1 214 ? 5.382 2.706 6.081 1.00 95.88 214 PHE A CA 1
ATOM 1738 C C . PHE A 1 214 ? 5.580 1.188 6.198 1.00 95.88 214 PHE A C 1
ATOM 1740 O O . PHE A 1 214 ? 6.593 0.681 5.725 1.00 95.88 214 PHE A O 1
ATOM 1747 N N . ILE A 1 215 ? 4.586 0.448 6.705 1.00 96.25 215 ILE A N 1
ATOM 1748 C CA . ILE A 1 215 ? 4.591 -1.027 6.784 1.00 96.25 215 ILE A CA 1
ATOM 1749 C C . ILE A 1 215 ? 4.894 -1.648 5.419 1.00 96.25 215 ILE A C 1
ATOM 1751 O O . ILE A 1 215 ? 5.665 -2.603 5.311 1.00 96.25 215 ILE A O 1
ATOM 1755 N N . THR A 1 216 ? 4.279 -1.108 4.369 1.00 95.94 216 THR A N 1
ATOM 1756 C CA . THR A 1 216 ? 4.444 -1.620 3.008 1.00 95.94 216 THR A CA 1
ATOM 1757 C C . THR A 1 216 ? 5.864 -1.379 2.500 1.00 95.94 216 THR A C 1
ATOM 1759 O O . THR A 1 216 ? 6.480 -2.298 1.963 1.00 95.94 216 THR A O 1
ATOM 1762 N N . LEU A 1 217 ? 6.425 -0.189 2.728 1.00 94.81 217 LEU A N 1
ATOM 1763 C CA . LEU A 1 217 ? 7.807 0.127 2.358 1.00 94.81 217 LEU A CA 1
ATOM 1764 C C . LEU A 1 217 ? 8.826 -0.696 3.158 1.00 94.81 217 LEU A C 1
ATOM 1766 O O . LEU A 1 217 ? 9.746 -1.247 2.558 1.00 94.81 217 LEU A O 1
ATOM 1770 N N . MET A 1 218 ? 8.624 -0.862 4.470 1.00 94.38 218 MET A N 1
ATOM 1771 C CA . MET A 1 218 ? 9.439 -1.755 5.309 1.00 94.38 218 MET A CA 1
ATOM 1772 C C . MET A 1 218 ? 9.435 -3.180 4.758 1.00 94.38 218 MET A C 1
ATOM 1774 O O . MET A 1 218 ? 10.480 -3.820 4.636 1.00 94.38 218 MET A O 1
ATOM 1778 N N . LYS A 1 219 ? 8.254 -3.684 4.380 1.00 93.81 219 LYS A N 1
ATOM 1779 C CA . LYS A 1 219 ? 8.121 -5.027 3.816 1.00 93.81 219 LYS A CA 1
ATOM 1780 C C . LYS A 1 219 ? 8.865 -5.164 2.488 1.00 93.81 219 LYS A C 1
ATOM 1782 O O . LYS A 1 219 ? 9.512 -6.185 2.281 1.00 93.81 219 LYS A O 1
ATOM 1787 N N . LEU A 1 220 ? 8.790 -4.165 1.611 1.00 91.19 220 LEU A N 1
ATOM 1788 C CA . LEU A 1 220 ? 9.478 -4.185 0.316 1.00 91.19 220 LEU A CA 1
ATOM 1789 C C . LEU A 1 220 ? 11.000 -4.061 0.457 1.00 91.19 220 LEU A C 1
ATOM 1791 O O . LEU A 1 220 ? 11.731 -4.713 -0.283 1.00 91.19 220 LEU A O 1
ATOM 1795 N N . ARG A 1 221 ? 11.480 -3.250 1.404 1.00 90.12 221 ARG A N 1
ATOM 1796 C CA . ARG A 1 221 ? 12.911 -2.983 1.586 1.00 90.12 221 ARG A CA 1
ATOM 1797 C C . ARG A 1 221 ? 13.627 -4.058 2.398 1.00 90.12 221 ARG A C 1
ATOM 1799 O O . ARG A 1 221 ? 14.693 -4.502 1.987 1.00 90.12 221 ARG A O 1
ATOM 1806 N N . GLN A 1 222 ? 13.065 -4.434 3.546 1.00 90.62 222 GLN A N 1
ATOM 1807 C CA . GLN A 1 222 ? 13.703 -5.331 4.520 1.00 90.62 222 GLN A CA 1
ATOM 1808 C C . GLN A 1 222 ? 13.188 -6.770 4.448 1.00 90.62 222 GLN A C 1
ATOM 1810 O O . GLN A 1 222 ? 13.759 -7.673 5.052 1.00 90.62 222 GLN A O 1
ATOM 1815 N N . ASN A 1 223 ? 12.087 -7.006 3.731 1.00 90.19 223 ASN A N 1
ATOM 1816 C CA . ASN A 1 223 ? 11.448 -8.316 3.626 1.00 90.19 223 ASN A CA 1
ATOM 1817 C C . ASN A 1 223 ? 11.062 -8.957 4.981 1.00 90.19 223 ASN A C 1
ATOM 1819 O O . ASN A 1 223 ? 10.978 -10.181 5.099 1.00 90.19 223 ASN A O 1
ATOM 1823 N N . TYR A 1 224 ? 10.743 -8.157 6.005 1.00 93.31 224 TYR A N 1
ATOM 1824 C CA . TYR A 1 224 ? 10.284 -8.685 7.296 1.00 93.31 224 TYR A CA 1
ATOM 1825 C C . TYR A 1 224 ? 9.079 -9.618 7.159 1.00 93.31 224 TYR A C 1
ATOM 1827 O O . TYR A 1 224 ? 8.201 -9.421 6.320 1.00 93.31 224 TYR A O 1
ATOM 1835 N N . THR A 1 225 ? 8.996 -10.656 7.989 1.00 94.25 225 THR A N 1
ATOM 1836 C CA . THR A 1 225 ? 7.837 -11.557 7.964 1.00 94.25 225 THR A CA 1
ATOM 1837 C C . THR A 1 225 ? 6.570 -10.815 8.398 1.00 94.25 225 THR A C 1
ATOM 1839 O O . THR A 1 225 ? 6.614 -9.911 9.234 1.00 94.25 225 THR A O 1
ATOM 1842 N N . ASN A 1 226 ? 5.407 -11.225 7.879 1.00 94.19 226 ASN A N 1
ATOM 1843 C CA . ASN A 1 226 ? 4.133 -10.617 8.282 1.00 94.19 226 ASN A CA 1
ATOM 1844 C C . ASN A 1 226 ? 3.869 -10.785 9.789 1.00 94.19 226 ASN A C 1
ATOM 1846 O O . ASN A 1 226 ? 3.172 -9.969 10.380 1.00 94.19 226 ASN A O 1
ATOM 1850 N N . LEU A 1 227 ? 4.437 -11.828 10.410 1.00 95.25 227 LEU A N 1
ATOM 1851 C CA . LEU A 1 227 ? 4.383 -12.040 11.855 1.00 95.25 227 LEU A CA 1
ATOM 1852 C C . LEU A 1 227 ? 5.192 -10.985 12.617 1.00 95.25 227 LEU A C 1
ATOM 1854 O O . LEU A 1 227 ? 4.688 -10.426 13.584 1.00 95.25 227 LEU A O 1
ATOM 1858 N N . HIS A 1 228 ? 6.411 -10.689 12.165 1.00 94.81 228 HIS A N 1
ATOM 1859 C CA . HIS A 1 228 ? 7.253 -9.674 12.793 1.00 94.81 228 HIS A CA 1
ATOM 1860 C C . HIS A 1 228 ? 6.613 -8.282 12.697 1.00 94.81 228 HIS A C 1
ATOM 1862 O O . HIS A 1 228 ? 6.477 -7.582 13.696 1.00 94.81 228 HIS A O 1
ATOM 1868 N N . LEU A 1 229 ? 6.114 -7.916 11.513 1.00 95.50 229 LEU A N 1
ATOM 1869 C CA . LEU A 1 229 ? 5.377 -6.663 11.320 1.00 95.50 229 LEU A CA 1
ATOM 1870 C C . LEU A 1 229 ? 4.109 -6.605 12.188 1.00 95.50 229 LEU A C 1
ATOM 1872 O O . LEU A 1 229 ? 3.800 -5.573 12.772 1.00 95.50 229 LEU A O 1
ATOM 1876 N N . ALA A 1 230 ? 3.390 -7.719 12.335 1.00 95.44 230 ALA A N 1
ATOM 1877 C CA . ALA A 1 230 ? 2.213 -7.774 13.198 1.00 95.44 230 ALA A CA 1
ATOM 1878 C C . ALA A 1 230 ? 2.559 -7.479 14.668 1.00 95.44 230 ALA A C 1
ATOM 1880 O O . ALA A 1 230 ? 1.790 -6.800 15.346 1.00 95.44 230 ALA A O 1
ATOM 1881 N N . GLN A 1 231 ? 3.728 -7.932 15.137 1.00 94.69 231 GLN A N 1
ATOM 1882 C CA . GLN A 1 231 ? 4.229 -7.634 16.480 1.00 94.69 231 GLN A CA 1
ATOM 1883 C C . GLN A 1 231 ? 4.640 -6.163 16.635 1.00 94.69 231 GLN A C 1
ATOM 1885 O O . GLN A 1 231 ? 4.212 -5.532 17.596 1.00 94.69 231 GLN A O 1
ATOM 1890 N N . LEU A 1 232 ? 5.394 -5.596 15.685 1.00 93.25 232 LEU A N 1
ATOM 1891 C CA . LEU A 1 232 ? 5.834 -4.189 15.731 1.00 93.25 232 LEU A CA 1
ATOM 1892 C C . LEU A 1 232 ? 4.665 -3.193 15.755 1.00 93.25 232 LEU A C 1
ATOM 1894 O O . LEU A 1 232 ? 4.726 -2.153 16.409 1.00 93.25 232 LEU A O 1
ATOM 1898 N N . PHE A 1 233 ? 3.590 -3.513 15.036 1.00 93.94 233 PHE A N 1
ATOM 1899 C CA . PHE A 1 233 ? 2.407 -2.663 14.927 1.00 93.94 233 PHE A CA 1
ATOM 1900 C C . PHE A 1 233 ? 1.242 -3.158 15.788 1.00 93.94 233 PHE A C 1
ATOM 1902 O O . PHE A 1 233 ? 0.116 -2.720 15.563 1.00 93.94 233 PHE A O 1
ATOM 1909 N N . SER A 1 234 ? 1.473 -4.061 16.747 1.00 93.19 234 SER A N 1
ATOM 1910 C CA . SER A 1 234 ? 0.453 -4.552 17.689 1.00 93.19 234 SER A CA 1
ATOM 1911 C C . SER A 1 234 ? -0.880 -4.929 17.020 1.00 93.19 234 SER A C 1
ATOM 1913 O O . SER A 1 234 ? -1.964 -4.580 17.493 1.00 93.19 234 SER A O 1
ATOM 1915 N N . CYS A 1 235 ? -0.819 -5.613 15.877 1.00 93.50 235 CYS A N 1
ATOM 1916 C CA . CYS A 1 235 ? -1.987 -5.928 15.058 1.00 93.50 235 CYS A CA 1
ATOM 1917 C C . CYS A 1 235 ? -1.975 -7.387 14.582 1.00 93.50 235 CYS A C 1
ATOM 1919 O O . CYS A 1 235 ? -1.095 -8.173 14.921 1.00 93.50 235 CYS A O 1
ATOM 1921 N N . SER A 1 236 ? -2.998 -7.794 13.826 1.00 94.94 236 SER A N 1
ATOM 1922 C CA . SER A 1 236 ? -3.078 -9.170 13.329 1.00 94.94 236 SER A CA 1
ATOM 1923 C C . SER A 1 236 ? -2.261 -9.362 12.048 1.00 94.94 236 SER A C 1
ATOM 1925 O O . SER A 1 236 ? -2.198 -8.471 11.201 1.00 94.94 236 SER A O 1
ATOM 1927 N N . VAL A 1 237 ? -1.723 -10.570 11.843 1.00 96.06 237 VAL A N 1
ATOM 1928 C CA . VAL A 1 237 ? -1.024 -10.953 10.598 1.00 96.06 237 VAL A CA 1
ATOM 1929 C C . VAL A 1 237 ? -1.910 -10.737 9.364 1.00 96.06 237 VAL A C 1
ATOM 1931 O O . VAL A 1 237 ? -1.429 -10.303 8.320 1.00 96.06 237 VAL A O 1
ATOM 1934 N N . ALA A 1 238 ? -3.219 -10.978 9.491 1.00 95.06 238 ALA A N 1
ATOM 1935 C CA . ALA A 1 238 ? -4.186 -10.729 8.425 1.00 95.06 238 ALA A CA 1
ATOM 1936 C C . ALA A 1 238 ? -4.341 -9.230 8.110 1.00 95.06 238 ALA A C 1
ATOM 1938 O O . ALA A 1 238 ? -4.527 -8.864 6.951 1.00 95.06 238 ALA A O 1
ATOM 1939 N N . THR A 1 239 ? -4.241 -8.361 9.122 1.00 95.75 239 THR A N 1
ATOM 1940 C CA . THR A 1 239 ? -4.252 -6.902 8.943 1.00 95.75 239 THR A CA 1
ATOM 1941 C C . THR A 1 239 ? -3.025 -6.455 8.156 1.00 95.75 239 THR A C 1
ATOM 1943 O O . THR A 1 239 ? -3.181 -5.744 7.169 1.00 95.75 239 THR A O 1
ATOM 1946 N N . ILE A 1 240 ? -1.831 -6.925 8.535 1.00 96.94 240 ILE A N 1
ATOM 1947 C CA . ILE A 1 240 ? -0.585 -6.622 7.815 1.00 96.94 240 ILE A CA 1
ATOM 1948 C C . ILE A 1 240 ? -0.652 -7.107 6.370 1.00 96.94 240 ILE A C 1
ATOM 1950 O O . ILE A 1 240 ? -0.364 -6.336 5.462 1.00 96.94 240 ILE A O 1
ATOM 1954 N N . ALA A 1 241 ? -1.070 -8.355 6.142 1.00 96.00 241 ALA A N 1
ATOM 1955 C CA . ALA A 1 241 ? -1.184 -8.897 4.791 1.00 96.00 241 ALA A CA 1
ATOM 1956 C C . ALA A 1 241 ? -2.135 -8.053 3.923 1.00 96.00 241 ALA A C 1
ATOM 1958 O O . ALA A 1 241 ? -1.792 -7.706 2.797 1.00 96.00 241 ALA A O 1
ATOM 1959 N N . ASN A 1 242 ? -3.289 -7.652 4.472 1.00 95.88 242 ASN A N 1
ATOM 1960 C CA . ASN A 1 242 ? -4.233 -6.781 3.773 1.00 95.88 242 ASN A CA 1
ATOM 1961 C C . ASN A 1 242 ? -3.619 -5.411 3.439 1.00 95.88 242 ASN A C 1
ATOM 1963 O O . ASN A 1 242 ? -3.786 -4.934 2.319 1.00 95.88 242 ASN A O 1
ATOM 1967 N N . ILE A 1 243 ? -2.903 -4.791 4.385 1.00 96.31 243 ILE A N 1
ATOM 1968 C CA . ILE A 1 243 ? -2.207 -3.514 4.164 1.00 96.31 243 ILE A CA 1
ATOM 1969 C C . ILE A 1 243 ? -1.183 -3.669 3.041 1.00 96.31 243 ILE A C 1
ATOM 1971 O O . ILE A 1 243 ? -1.295 -2.985 2.029 1.00 96.31 243 ILE A O 1
ATOM 1975 N N . VAL A 1 244 ? -0.238 -4.599 3.188 1.00 96.31 244 VAL A N 1
ATOM 1976 C CA . VAL A 1 244 ? 0.873 -4.779 2.245 1.00 96.31 244 VAL A CA 1
ATOM 1977 C C . VAL A 1 244 ? 0.344 -5.019 0.834 1.00 96.31 244 VAL A C 1
ATOM 1979 O O . VAL A 1 244 ? 0.729 -4.306 -0.087 1.00 96.31 244 VAL A O 1
ATOM 1982 N N . THR A 1 245 ? -0.581 -5.965 0.648 1.00 94.44 245 THR A N 1
ATOM 1983 C CA . THR A 1 245 ? -1.119 -6.253 -0.688 1.00 94.44 245 THR A CA 1
ATOM 1984 C C . THR A 1 245 ? -1.858 -5.047 -1.269 1.00 94.44 245 THR A C 1
ATOM 1986 O O . THR A 1 245 ? -1.632 -4.695 -2.424 1.00 94.44 245 THR A O 1
ATOM 1989 N N . THR A 1 246 ? -2.689 -4.364 -0.475 1.00 95.00 246 THR A N 1
ATOM 1990 C CA . THR A 1 246 ? -3.425 -3.175 -0.939 1.00 95.00 246 THR A CA 1
ATOM 1991 C C . THR A 1 246 ? -2.467 -2.075 -1.387 1.00 95.00 246 THR A C 1
ATOM 1993 O O . THR A 1 246 ? -2.583 -1.559 -2.498 1.00 95.00 246 THR A O 1
ATOM 1996 N N . PHE A 1 247 ? -1.497 -1.724 -0.545 1.00 94.81 247 PHE A N 1
ATOM 1997 C CA . PHE A 1 247 ? -0.628 -0.584 -0.801 1.00 94.81 247 PHE A CA 1
ATOM 1998 C C . PHE A 1 247 ? 0.459 -0.873 -1.834 1.00 94.81 247 PHE A C 1
ATOM 2000 O O . PHE A 1 247 ? 0.865 0.062 -2.511 1.00 94.81 247 PHE A O 1
ATOM 2007 N N . VAL A 1 248 ? 0.865 -2.128 -2.061 1.00 94.31 248 VAL A N 1
ATOM 2008 C CA . VAL A 1 248 ? 1.699 -2.473 -3.230 1.00 94.31 248 VAL A CA 1
ATOM 2009 C C . VAL A 1 248 ? 0.974 -2.113 -4.530 1.00 94.31 248 VAL A C 1
ATOM 2011 O O . VAL A 1 248 ? 1.561 -1.481 -5.407 1.00 94.31 248 VAL A O 1
ATOM 2014 N N . HIS A 1 249 ? -0.316 -2.439 -4.646 1.00 90.62 249 HIS A N 1
ATOM 2015 C CA . HIS A 1 249 ? -1.103 -2.084 -5.830 1.00 90.62 249 HIS A CA 1
ATOM 2016 C C . HIS A 1 249 ? -1.360 -0.579 -5.939 1.00 90.62 249 HIS A C 1
ATOM 2018 O O . HIS A 1 249 ? -1.251 -0.020 -7.031 1.00 90.62 249 HIS A O 1
ATOM 2024 N N . VAL A 1 250 ? -1.655 0.088 -4.821 1.00 91.88 250 VAL A N 1
ATOM 2025 C CA . VAL A 1 250 ? -1.840 1.547 -4.798 1.00 91.88 250 VAL A CA 1
ATOM 2026 C C . VAL A 1 250 ? -0.548 2.255 -5.207 1.00 91.88 250 VAL A C 1
ATOM 2028 O O . VAL A 1 250 ? -0.574 3.080 -6.117 1.00 91.88 250 VAL A O 1
ATOM 2031 N N . LEU A 1 251 ? 0.596 1.889 -4.622 1.00 91.25 251 LEU A N 1
ATOM 2032 C CA . LEU A 1 251 ? 1.898 2.453 -4.987 1.00 91.25 251 LEU A CA 1
ATOM 2033 C C . LEU A 1 251 ? 2.254 2.159 -6.444 1.00 91.25 251 LEU A C 1
ATOM 2035 O O . LEU A 1 251 ? 2.795 3.032 -7.108 1.00 91.25 251 LEU A O 1
ATOM 2039 N N . HIS A 1 252 ? 1.907 0.988 -6.978 1.00 88.88 252 HIS A N 1
ATOM 2040 C CA . HIS A 1 252 ? 2.072 0.709 -8.402 1.00 88.88 252 HIS A CA 1
ATOM 2041 C C . HIS A 1 252 ? 1.206 1.624 -9.281 1.00 88.88 252 HIS A C 1
ATOM 2043 O O . HIS A 1 252 ? 1.688 2.147 -10.281 1.00 88.88 252 HIS A O 1
ATOM 2049 N N . SER A 1 253 ? -0.056 1.874 -8.927 1.00 86.75 253 SER A N 1
ATOM 2050 C CA . SER A 1 253 ? -0.871 2.832 -9.687 1.00 86.75 253 SER A CA 1
ATOM 2051 C C . SER A 1 253 ? -0.270 4.242 -9.647 1.00 86.75 253 SER A C 1
ATOM 2053 O O . SER A 1 253 ? -0.045 4.846 -10.686 1.00 86.75 253 SER A O 1
ATOM 2055 N N . ILE A 1 254 ? 0.135 4.714 -8.471 1.00 85.12 254 ILE A N 1
ATOM 2056 C CA . ILE A 1 254 ? 0.633 6.082 -8.305 1.00 85.12 2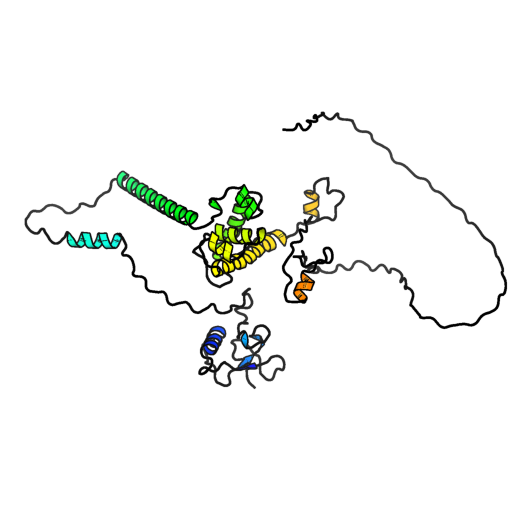54 ILE A CA 1
ATOM 2057 C C . ILE A 1 254 ? 2.026 6.247 -8.924 1.00 85.12 254 ILE A C 1
ATOM 2059 O O . ILE A 1 254 ? 2.279 7.176 -9.679 1.00 85.12 254 ILE A O 1
ATOM 2063 N N . LEU A 1 255 ? 2.969 5.365 -8.601 1.00 84.31 255 LEU A N 1
ATOM 2064 C CA . LEU A 1 255 ? 4.368 5.535 -8.998 1.00 84.31 255 LEU A CA 1
ATOM 2065 C C . LEU A 1 255 ? 4.638 5.023 -10.410 1.00 84.31 255 LEU A C 1
ATOM 2067 O O . LEU A 1 255 ? 5.472 5.587 -11.110 1.00 84.31 255 LEU A O 1
ATOM 2071 N N . PHE A 1 256 ? 3.958 3.963 -10.850 1.00 82.88 256 PHE A N 1
ATOM 2072 C CA . PHE A 1 256 ? 4.168 3.439 -12.195 1.00 82.88 256 PHE A CA 1
ATOM 2073 C C . PHE A 1 256 ? 3.195 4.063 -13.194 1.00 82.88 256 PHE A C 1
ATOM 2075 O O . PHE A 1 256 ? 3.646 4.638 -14.184 1.00 82.88 256 PHE A O 1
ATOM 2082 N N . HIS A 1 257 ? 1.883 4.011 -12.930 1.00 81.50 257 HIS A N 1
ATOM 2083 C CA . HIS A 1 257 ? 0.910 4.510 -13.905 1.00 81.50 257 HIS A CA 1
ATOM 2084 C C . HIS A 1 257 ? 0.912 6.029 -14.032 1.00 81.50 257 HIS A C 1
ATOM 2086 O O . HIS A 1 257 ? 0.861 6.502 -15.161 1.00 81.50 257 HIS A O 1
ATOM 2092 N N . ASP A 1 258 ? 1.031 6.788 -12.941 1.00 76.06 258 ASP A N 1
ATOM 2093 C CA . ASP A 1 258 ? 0.981 8.253 -13.059 1.00 76.06 258 ASP A CA 1
ATOM 2094 C C . ASP A 1 258 ? 2.334 8.870 -13.447 1.00 76.06 258 ASP A C 1
ATOM 2096 O O . ASP A 1 258 ? 2.366 9.891 -14.133 1.00 76.06 258 ASP A O 1
ATOM 2100 N N . ILE A 1 259 ? 3.460 8.276 -13.024 1.00 75.38 259 ILE A N 1
ATOM 2101 C CA . ILE A 1 259 ? 4.796 8.873 -13.218 1.00 75.38 259 ILE A CA 1
ATOM 2102 C C . ILE A 1 259 ? 5.573 8.211 -14.367 1.00 75.38 259 ILE A C 1
ATOM 2104 O O . ILE A 1 259 ? 6.157 8.918 -15.187 1.00 75.38 259 ILE A O 1
ATOM 2108 N N . MET A 1 260 ? 5.607 6.875 -14.448 1.00 73.75 260 MET A N 1
ATOM 2109 C CA . MET A 1 260 ? 6.516 6.155 -15.359 1.00 73.75 260 MET A CA 1
ATOM 2110 C C . MET A 1 260 ? 5.918 5.806 -16.726 1.00 73.75 260 MET A C 1
ATOM 2112 O O . MET A 1 260 ? 6.678 5.595 -17.670 1.00 73.75 260 MET A O 1
ATOM 2116 N N . THR A 1 261 ? 4.591 5.760 -16.878 1.00 74.69 261 THR A N 1
ATOM 2117 C CA . THR A 1 261 ? 3.958 5.479 -18.187 1.00 74.69 261 THR A CA 1
ATOM 2118 C C . THR A 1 261 ? 4.276 6.543 -19.234 1.00 74.69 261 THR A C 1
ATOM 2120 O O . THR A 1 261 ? 4.339 6.246 -20.426 1.00 74.69 261 THR A O 1
ATOM 2123 N N . THR A 1 262 ? 4.508 7.784 -18.804 1.00 73.88 262 THR A N 1
ATOM 2124 C CA . THR A 1 262 ? 4.702 8.915 -19.711 1.00 73.88 262 THR A CA 1
ATOM 2125 C C . THR A 1 262 ? 6.190 9.225 -19.855 1.00 73.88 262 THR A C 1
ATOM 2127 O O . THR A 1 262 ? 6.729 10.133 -19.225 1.00 73.88 262 THR A O 1
ATOM 2130 N N . ILE A 1 263 ? 6.876 8.458 -20.704 1.00 75.31 263 ILE A N 1
ATOM 2131 C CA . ILE A 1 263 ? 8.296 8.678 -21.002 1.00 75.31 263 ILE A CA 1
ATOM 2132 C C . ILE A 1 263 ? 8.467 10.006 -21.769 1.00 75.31 263 ILE A C 1
ATOM 2134 O O . ILE A 1 263 ? 7.842 10.182 -22.821 1.00 75.31 263 ILE A O 1
ATOM 2138 N N . PRO A 1 264 ? 9.338 10.933 -21.316 1.00 77.62 264 PRO A N 1
ATOM 2139 C CA . PRO A 1 264 ? 9.594 12.185 -22.023 1.00 77.62 264 PRO A CA 1
ATOM 2140 C C . PRO A 1 264 ? 9.973 11.999 -23.504 1.00 77.62 264 PRO A C 1
ATOM 2142 O O . PRO A 1 264 ? 10.593 11.009 -23.921 1.00 77.62 264 PRO A O 1
ATOM 2145 N N . SER A 1 265 ? 9.609 12.976 -24.341 1.00 82.38 265 SER A N 1
ATOM 2146 C CA . SER A 1 265 ? 10.016 12.982 -25.750 1.00 82.38 265 SER A CA 1
ATOM 2147 C C . SER A 1 265 ? 11.539 13.105 -25.886 1.00 82.38 265 SER A C 1
ATOM 2149 O O . SER A 1 265 ? 12.189 13.739 -25.054 1.00 82.38 265 SER A O 1
ATOM 2151 N N . ARG A 1 266 ? 12.125 12.530 -26.953 1.00 79.81 266 ARG A N 1
ATOM 2152 C CA . ARG A 1 266 ? 13.569 12.680 -27.243 1.00 79.81 266 ARG A CA 1
ATOM 2153 C C . ARG A 1 266 ? 13.979 14.153 -27.276 1.00 79.81 266 ARG A C 1
ATOM 2155 O O . ARG A 1 266 ? 14.962 14.525 -26.654 1.00 79.81 266 ARG A O 1
ATOM 2162 N N . GLN A 1 267 ? 13.176 14.995 -27.924 1.00 81.88 267 GLN A N 1
ATOM 2163 C CA . GLN A 1 267 ? 13.413 16.438 -27.990 1.00 81.88 267 GLN A CA 1
ATOM 2164 C C . GLN A 1 267 ? 13.436 17.096 -26.607 1.00 81.88 267 GLN A C 1
ATOM 2166 O O . GLN A 1 267 ? 14.333 17.889 -26.337 1.00 81.88 267 GLN A O 1
ATOM 2171 N N . LYS A 1 268 ? 12.505 16.743 -25.709 1.00 82.38 268 LYS A N 1
ATOM 2172 C CA . LYS A 1 268 ? 12.482 17.292 -24.347 1.00 82.38 268 LYS A CA 1
ATOM 2173 C C . LYS A 1 268 ? 13.734 16.896 -23.557 1.00 82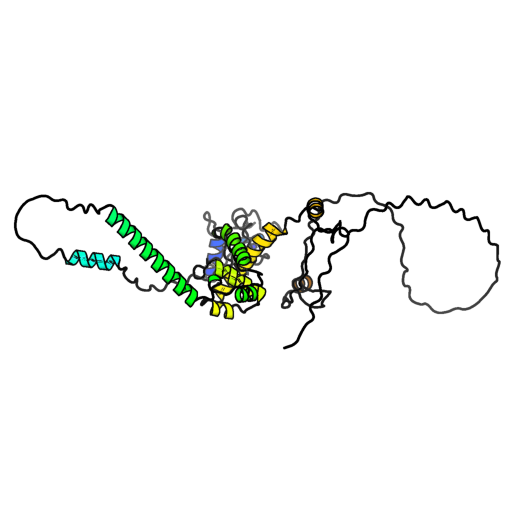.38 268 LYS A C 1
ATOM 2175 O O . LYS A 1 268 ? 14.264 17.716 -22.820 1.00 82.38 268 LYS A O 1
ATOM 2180 N N . ASN A 1 269 ? 14.227 15.674 -23.753 1.00 82.12 269 ASN A N 1
ATOM 2181 C CA . ASN A 1 269 ? 15.442 15.204 -23.092 1.00 82.12 269 ASN A CA 1
ATOM 2182 C C . ASN A 1 269 ? 16.698 15.898 -23.612 1.00 82.12 269 ASN A C 1
ATOM 2184 O O . ASN A 1 269 ? 17.517 16.311 -22.802 1.00 82.12 269 ASN A O 1
ATOM 2188 N N . VAL A 1 270 ? 16.833 16.077 -24.929 1.00 79.88 270 VAL A N 1
ATOM 2189 C CA . VAL A 1 270 ? 17.995 16.757 -25.530 1.00 79.88 270 VAL A CA 1
ATOM 2190 C C . VAL A 1 270 ? 18.150 18.183 -24.991 1.00 79.88 270 VAL A C 1
ATOM 2192 O O . VAL A 1 270 ? 19.266 18.607 -24.715 1.00 79.88 270 VAL A O 1
ATOM 2195 N N . LEU A 1 271 ? 17.042 18.898 -24.767 1.00 82.12 271 LEU A N 1
ATOM 2196 C CA . LEU A 1 271 ? 17.064 20.257 -24.207 1.00 82.12 271 LEU A CA 1
ATOM 2197 C C . LEU A 1 271 ? 17.551 20.322 -22.750 1.00 82.12 271 LEU A C 1
ATOM 2199 O O . LEU A 1 271 ? 18.005 21.375 -22.308 1.00 82.12 271 LEU A O 1
ATOM 2203 N N . CYS A 1 272 ? 17.436 19.229 -21.995 1.00 80.62 272 CYS A N 1
ATOM 2204 C CA . CYS A 1 272 ? 17.777 19.172 -20.571 1.00 80.62 272 CYS A CA 1
ATOM 2205 C C . CYS A 1 272 ? 18.958 18.232 -20.270 1.00 80.62 272 CYS A C 1
ATOM 2207 O O . CYS A 1 272 ? 19.308 18.054 -19.102 1.00 80.62 272 CYS A O 1
ATOM 2209 N N . ALA A 1 273 ? 19.555 17.613 -21.293 1.00 81.44 273 ALA A N 1
ATOM 2210 C CA . ALA A 1 273 ? 20.627 16.643 -21.131 1.00 81.44 273 ALA A CA 1
ATOM 2211 C C . ALA A 1 273 ? 21.939 17.339 -20.716 1.00 81.44 273 ALA A C 1
ATOM 2213 O O . ALA A 1 273 ? 22.313 18.352 -21.313 1.00 81.44 273 ALA A O 1
ATOM 2214 N N . PRO A 1 274 ? 22.678 16.806 -19.724 1.00 85.94 274 PRO A N 1
ATOM 2215 C CA . PRO A 1 274 ? 24.012 17.298 -19.396 1.00 85.94 274 PRO A CA 1
ATOM 2216 C C . PRO A 1 274 ? 24.968 17.128 -20.583 1.00 85.94 274 PRO A C 1
ATOM 2218 O O . PRO A 1 274 ? 24.824 16.195 -21.372 1.00 85.94 274 PRO A O 1
ATOM 2221 N N . SER A 1 275 ? 26.015 17.954 -20.669 1.00 86.19 275 SER A N 1
ATOM 2222 C CA . SER A 1 275 ? 27.029 17.846 -21.733 1.00 86.19 275 SER A CA 1
ATOM 2223 C C . SER A 1 275 ? 27.730 16.482 -21.769 1.00 86.19 275 SER A C 1
ATOM 2225 O O . SER A 1 275 ? 28.105 16.016 -22.845 1.00 86.19 275 SER A O 1
ATOM 2227 N N . SER A 1 276 ? 27.838 15.798 -20.625 1.00 87.50 276 SER A N 1
ATOM 2228 C CA . SER A 1 276 ? 28.356 14.425 -20.531 1.00 87.50 276 SER A CA 1
ATOM 2229 C C . SER A 1 276 ? 27.492 13.380 -21.249 1.00 87.50 276 SER A C 1
ATOM 2231 O O . SER A 1 276 ? 27.964 12.275 -21.481 1.00 87.50 276 SER A O 1
ATOM 2233 N N . PHE A 1 277 ? 26.252 13.716 -21.617 1.00 83.50 277 PHE A N 1
ATOM 2234 C CA . PHE A 1 277 ? 25.353 12.866 -22.400 1.00 83.50 277 PHE A CA 1
ATOM 2235 C C . PHE A 1 277 ? 25.282 13.252 -23.886 1.00 83.50 277 PHE A C 1
ATOM 2237 O O . PHE A 1 277 ? 24.466 12.698 -24.620 1.00 83.50 277 PHE A O 1
ATOM 2244 N N . SER A 1 278 ? 26.134 14.173 -24.352 1.00 82.12 278 SER A N 1
ATOM 2245 C CA . SER A 1 278 ? 26.146 14.640 -25.749 1.00 82.12 278 SER A CA 1
ATOM 2246 C C . SER A 1 278 ? 26.383 13.523 -26.773 1.00 82.12 278 SER A C 1
ATOM 2248 O O . SER A 1 278 ? 25.812 13.569 -27.859 1.00 82.12 278 SER A O 1
ATOM 2250 N N . GLU A 1 279 ? 27.149 12.491 -26.413 1.00 86.12 279 GLU A N 1
ATOM 2251 C CA . GLU A 1 279 ? 27.401 11.318 -27.262 1.00 86.12 279 GLU A CA 1
ATOM 2252 C C . GLU A 1 279 ? 26.197 10.355 -27.331 1.00 86.12 279 GLU A C 1
ATOM 2254 O O . GLU A 1 279 ? 26.082 9.559 -28.261 1.00 86.12 279 GLU A O 1
ATOM 2259 N N . PHE A 1 280 ? 25.249 10.451 -26.391 1.00 83.69 280 PHE A N 1
ATOM 2260 C CA . PHE A 1 280 ? 24.106 9.540 -26.256 1.00 83.69 280 PHE A CA 1
ATOM 2261 C C . PHE A 1 280 ? 22.799 10.171 -26.759 1.00 83.69 280 PHE A C 1
ATOM 2263 O O . PHE A 1 280 ? 21.787 10.201 -26.058 1.00 83.69 280 PHE A O 1
ATOM 2270 N N . THR A 1 281 ? 22.791 10.659 -27.999 1.00 77.06 281 THR A N 1
ATOM 2271 C CA . THR A 1 281 ? 21.659 11.410 -28.587 1.00 77.06 281 THR A CA 1
ATOM 2272 C C . THR A 1 281 ? 20.359 10.606 -28.722 1.00 77.06 281 THR A C 1
ATOM 2274 O O . THR A 1 281 ? 19.266 11.176 -28.758 1.00 77.06 281 THR A O 1
ATOM 2277 N N . SER A 1 282 ? 20.450 9.275 -28.774 1.00 82.56 282 SER A N 1
ATOM 2278 C CA . SER A 1 282 ? 19.301 8.364 -28.829 1.00 82.56 282 SER A CA 1
ATOM 2279 C C . SER A 1 282 ? 18.768 7.959 -27.447 1.00 82.56 282 SER A C 1
ATOM 2281 O O . SER A 1 282 ? 17.673 7.385 -27.366 1.00 82.56 282 SER A O 1
ATOM 2283 N N . CYS A 1 283 ? 19.499 8.273 -26.369 1.00 80.38 283 CYS A N 1
ATOM 2284 C CA . CYS A 1 283 ? 19.147 7.909 -25.000 1.00 80.38 283 CYS A CA 1
ATOM 2285 C C . CYS A 1 283 ? 17.915 8.686 -24.523 1.00 80.38 283 CYS A C 1
ATOM 2287 O O . CYS A 1 283 ? 17.830 9.910 -24.636 1.00 80.38 283 CYS A O 1
ATOM 2289 N N . ARG A 1 284 ? 16.928 7.958 -23.987 1.00 80.38 284 ARG A N 1
ATOM 2290 C CA . ARG A 1 284 ? 15.694 8.551 -23.443 1.00 80.38 284 ARG A CA 1
ATOM 2291 C C . ARG A 1 284 ? 15.573 8.404 -21.937 1.00 80.38 284 ARG A C 1
ATOM 2293 O O . ARG A 1 284 ? 15.087 9.321 -21.287 1.00 80.38 284 ARG A O 1
ATOM 2300 N N . ILE A 1 285 ? 15.976 7.263 -21.399 1.00 80.44 285 ILE A N 1
ATOM 2301 C CA . ILE A 1 285 ? 15.955 6.976 -19.970 1.00 80.44 285 ILE A CA 1
ATOM 2302 C C . ILE A 1 285 ? 17.189 6.133 -19.669 1.00 80.44 285 ILE A C 1
ATOM 2304 O O . ILE A 1 285 ? 17.495 5.203 -20.414 1.00 80.44 285 ILE A O 1
ATOM 2308 N N . VAL A 1 286 ? 17.873 6.457 -18.575 1.00 78.75 286 VAL A N 1
ATOM 2309 C CA . VAL A 1 286 ? 18.866 5.579 -17.956 1.00 78.75 286 VAL A CA 1
ATOM 2310 C C . VAL A 1 286 ? 18.188 4.921 -16.764 1.00 78.75 286 VAL A C 1
ATOM 2312 O O . VAL A 1 286 ? 17.691 5.618 -15.881 1.00 78.75 286 VAL A O 1
ATOM 2315 N N . ILE A 1 287 ? 18.132 3.593 -16.764 1.00 76.06 287 ILE A N 1
ATOM 2316 C CA . ILE A 1 287 ? 17.533 2.814 -15.681 1.00 76.06 287 ILE A CA 1
ATOM 2317 C C . ILE A 1 287 ? 18.630 1.965 -15.068 1.00 76.06 287 ILE A C 1
ATOM 2319 O O . ILE A 1 287 ? 19.250 1.157 -15.759 1.00 76.06 287 ILE A O 1
ATOM 2323 N N . ASP A 1 288 ? 18.846 2.144 -13.771 1.00 73.12 288 ASP A N 1
ATOM 2324 C CA . ASP A 1 288 ? 19.675 1.230 -13.003 1.00 73.12 288 ASP A CA 1
ATOM 2325 C C . ASP A 1 288 ? 18.872 -0.052 -12.743 1.00 73.12 288 ASP A C 1
ATOM 2327 O O . ASP A 1 288 ? 17.888 -0.059 -11.997 1.00 73.12 288 ASP A O 1
ATOM 2331 N N . CYS A 1 289 ? 19.236 -1.126 -13.441 1.00 68.56 289 CYS A N 1
ATOM 2332 C CA . CYS A 1 289 ? 18.535 -2.404 -13.393 1.00 68.56 289 CYS A CA 1
ATOM 2333 C C . CYS A 1 289 ? 19.018 -3.206 -12.183 1.00 68.56 289 CYS A C 1
ATOM 2335 O O . CYS A 1 289 ? 19.764 -4.174 -12.315 1.00 68.56 289 CYS A O 1
ATOM 2337 N N . THR A 1 290 ? 18.612 -2.783 -10.985 1.00 71.75 290 THR A N 1
ATOM 2338 C CA . THR A 1 290 ? 18.879 -3.562 -9.774 1.00 71.75 290 THR A CA 1
ATOM 2339 C C . THR A 1 290 ? 18.082 -4.865 -9.825 1.00 71.75 290 THR A C 1
ATOM 2341 O O . THR A 1 290 ? 16.857 -4.851 -9.690 1.00 71.75 290 THR A O 1
ATOM 2344 N N . ASP A 1 291 ? 18.780 -5.984 -10.008 1.00 70.25 291 ASP A N 1
ATOM 2345 C CA . ASP A 1 291 ? 18.193 -7.316 -9.878 1.00 70.25 291 ASP A CA 1
ATOM 2346 C C . ASP A 1 291 ? 17.892 -7.604 -8.405 1.00 70.25 291 ASP A C 1
ATOM 2348 O O . ASP A 1 291 ? 18.762 -7.469 -7.538 1.00 70.25 291 ASP A O 1
ATOM 2352 N N . VAL A 1 292 ? 16.661 -8.026 -8.126 1.00 78.56 292 VAL A N 1
ATOM 2353 C CA . VAL A 1 292 ? 16.247 -8.472 -6.793 1.00 78.56 292 VAL A CA 1
ATOM 2354 C C . VAL A 1 292 ? 15.987 -9.967 -6.856 1.00 78.56 292 VAL A C 1
ATOM 2356 O O . VAL A 1 292 ? 15.065 -10.400 -7.547 1.00 78.56 292 VAL A O 1
ATOM 2359 N N . GLU A 1 293 ? 16.788 -10.746 -6.134 1.00 80.25 293 GLU A N 1
ATOM 2360 C CA . GLU A 1 293 ? 16.585 -12.187 -5.987 1.00 80.25 293 GLU A CA 1
ATOM 2361 C C . GLU A 1 293 ? 15.228 -12.470 -5.342 1.00 80.25 293 GLU A C 1
ATOM 2363 O O . GLU A 1 293 ? 14.827 -11.826 -4.364 1.00 80.25 293 GLU A O 1
ATOM 2368 N N . ILE A 1 294 ? 14.512 -13.451 -5.886 1.00 83.69 294 ILE A N 1
ATOM 2369 C CA . ILE A 1 294 ? 13.217 -13.868 -5.355 1.00 83.69 294 ILE A CA 1
ATOM 2370 C C . ILE A 1 294 ? 13.149 -15.376 -5.173 1.00 83.69 294 ILE A C 1
ATOM 2372 O O . ILE A 1 294 ? 13.849 -16.154 -5.816 1.00 83.69 294 ILE A O 1
ATOM 2376 N N . ALA A 1 295 ? 12.233 -15.800 -4.305 1.00 83.38 295 ALA A N 1
ATOM 2377 C CA . ALA A 1 295 ? 11.891 -17.206 -4.190 1.00 83.38 295 ALA A CA 1
ATOM 2378 C C . ALA A 1 295 ? 11.336 -17.735 -5.521 1.00 83.38 295 ALA A C 1
ATOM 2380 O O . ALA A 1 295 ? 10.503 -17.085 -6.158 1.00 83.38 295 ALA A O 1
ATOM 2381 N N . ALA A 1 296 ? 11.764 -18.941 -5.899 1.00 84.94 296 ALA A N 1
ATOM 2382 C CA . ALA A 1 296 ? 11.322 -19.612 -7.112 1.00 84.94 296 ALA A CA 1
ATOM 2383 C C . ALA A 1 296 ? 9.788 -19.770 -7.128 1.00 84.94 296 ALA A C 1
ATOM 2385 O O . ALA A 1 296 ? 9.240 -20.452 -6.254 1.00 84.94 296 ALA A O 1
ATOM 2386 N N . PRO A 1 297 ? 9.073 -19.184 -8.108 1.00 87.62 297 PRO A N 1
ATOM 2387 C CA . PRO A 1 297 ? 7.644 -19.419 -8.263 1.00 87.62 297 PRO A CA 1
ATOM 2388 C C . PRO A 1 297 ? 7.369 -20.907 -8.483 1.00 87.62 297 PRO A C 1
ATOM 2390 O O . PRO A 1 297 ? 8.136 -21.582 -9.158 1.00 87.62 297 PRO A O 1
ATOM 2393 N N . GLY A 1 298 ? 6.250 -21.430 -7.981 1.00 86.94 298 GLY A N 1
ATOM 2394 C CA . GLY A 1 298 ? 5.881 -22.832 -8.231 1.00 86.94 298 GLY A CA 1
ATOM 2395 C C . GLY A 1 298 ? 5.511 -23.119 -9.695 1.00 86.94 298 GLY A C 1
ATOM 2396 O O . GLY A 1 298 ? 5.654 -24.244 -10.162 1.00 86.94 298 GLY A O 1
ATOM 2397 N N . LEU A 1 299 ? 5.044 -22.103 -10.430 1.00 90.25 299 LEU A N 1
ATOM 2398 C CA . LEU A 1 299 ? 4.662 -22.214 -11.841 1.00 90.25 299 LEU A CA 1
ATOM 2399 C C . LEU A 1 299 ? 5.862 -21.998 -12.765 1.00 90.25 299 LEU A C 1
ATOM 2401 O O . LEU A 1 299 ? 6.512 -20.956 -12.712 1.00 90.25 299 LEU A O 1
ATOM 2405 N N . MET A 1 300 ? 6.075 -22.928 -13.697 1.00 88.88 300 MET A N 1
ATOM 2406 C CA . MET A 1 300 ? 7.173 -22.871 -14.671 1.00 88.88 300 MET A CA 1
ATOM 2407 C C . MET A 1 300 ? 7.097 -21.648 -15.601 1.00 88.88 300 MET A C 1
ATOM 2409 O O . MET A 1 300 ? 8.123 -21.073 -15.955 1.00 88.88 300 MET A O 1
ATOM 2413 N N . SER A 1 301 ? 5.889 -21.200 -15.962 1.00 89.75 301 SER A N 1
ATOM 2414 C CA . SER A 1 301 ? 5.695 -19.975 -16.752 1.00 89.75 301 SER A CA 1
ATOM 2415 C C . SER A 1 301 ? 6.190 -18.728 -16.017 1.00 89.75 301 SER A C 1
ATOM 2417 O O . SER A 1 301 ? 6.828 -17.870 -16.624 1.00 89.75 301 SER A O 1
ATOM 2419 N N . LEU A 1 302 ? 5.943 -18.650 -14.705 1.00 84.94 302 LEU A N 1
ATOM 2420 C CA . LEU A 1 302 ? 6.437 -17.570 -13.858 1.00 84.94 302 LEU A CA 1
ATOM 2421 C C . LEU A 1 302 ? 7.946 -17.681 -13.661 1.00 84.94 302 LEU A C 1
ATOM 2423 O O . LEU A 1 302 ? 8.617 -16.670 -13.808 1.00 84.94 302 LEU A O 1
ATOM 2427 N N . GLN A 1 303 ? 8.482 -18.886 -13.434 1.00 87.38 303 GLN A N 1
ATOM 2428 C CA . GLN A 1 303 ? 9.931 -19.103 -13.357 1.00 87.38 303 GLN A CA 1
ATOM 2429 C C . GLN A 1 303 ? 10.638 -18.595 -14.615 1.00 87.38 303 GLN A C 1
ATOM 2431 O O . GLN A 1 303 ? 11.576 -17.819 -14.493 1.00 87.38 303 GLN A O 1
ATOM 2436 N N . ASN A 1 304 ? 10.148 -18.947 -15.809 1.00 87.06 304 ASN A N 1
ATOM 2437 C CA . ASN A 1 304 ? 10.679 -18.432 -17.075 1.00 87.06 304 ASN A CA 1
ATOM 2438 C C . ASN A 1 304 ? 10.552 -16.900 -17.165 1.00 87.06 304 ASN A C 1
ATOM 2440 O O . ASN A 1 304 ? 11.454 -16.204 -17.626 1.00 87.06 304 ASN A O 1
ATOM 2444 N N . ALA A 1 305 ? 9.439 -16.341 -16.683 1.00 84.75 305 ALA A N 1
ATOM 2445 C CA . ALA A 1 305 ? 9.251 -14.897 -16.682 1.00 84.75 305 ALA A CA 1
ATOM 2446 C C . ALA A 1 305 ? 10.256 -14.158 -15.778 1.00 84.75 305 ALA A C 1
ATOM 2448 O O . ALA A 1 305 ? 10.619 -13.029 -16.114 1.00 84.75 305 ALA A O 1
ATOM 2449 N N . THR A 1 306 ? 10.702 -14.790 -14.693 1.00 86.25 306 THR A N 1
ATOM 2450 C CA . THR A 1 306 ? 11.592 -14.233 -13.662 1.00 86.25 306 THR A CA 1
ATOM 2451 C C . THR A 1 306 ? 13.020 -14.792 -13.712 1.00 86.25 306 THR A C 1
ATOM 2453 O O . THR A 1 306 ? 13.813 -14.529 -12.821 1.00 86.25 306 THR A O 1
ATOM 2456 N N . TYR A 1 307 ? 13.379 -15.603 -14.704 1.00 85.44 307 TYR A N 1
ATOM 2457 C CA . TYR A 1 307 ? 14.715 -16.197 -14.777 1.00 85.44 307 TYR A CA 1
ATOM 2458 C C . TYR A 1 307 ? 15.710 -15.232 -15.425 1.00 85.44 307 TYR A C 1
ATOM 2460 O O . TYR A 1 307 ? 15.560 -14.874 -16.598 1.00 85.44 307 TYR A O 1
ATOM 2468 N N . SER A 1 308 ? 16.743 -14.829 -14.684 1.00 83.25 308 SER A N 1
ATOM 2469 C CA . SER A 1 308 ? 17.833 -14.009 -15.209 1.00 83.25 308 SER A CA 1
ATOM 2470 C C . SER A 1 308 ? 18.848 -14.896 -15.917 1.00 83.25 308 SER A C 1
ATOM 2472 O O . SER A 1 308 ? 19.607 -15.625 -15.286 1.00 83.25 308 SER A O 1
ATOM 2474 N N . SER A 1 309 ? 18.918 -14.801 -17.246 1.00 81.94 309 SER A N 1
ATOM 2475 C CA . SER A 1 309 ? 19.967 -15.497 -18.009 1.00 81.94 309 SER A CA 1
ATOM 2476 C C . SER A 1 309 ? 21.367 -14.966 -17.692 1.00 81.94 309 SER A C 1
ATOM 2478 O O . SER A 1 309 ? 22.341 -15.692 -17.848 1.00 81.94 309 SER A O 1
ATOM 2480 N N . TYR A 1 310 ? 21.462 -13.711 -17.240 1.00 80.19 310 TYR A N 1
ATOM 2481 C CA . TYR A 1 310 ? 22.722 -13.076 -16.868 1.00 80.19 310 TYR A CA 1
ATOM 2482 C C . TYR A 1 310 ? 23.289 -13.636 -15.556 1.00 80.19 310 TYR A C 1
ATOM 2484 O O . TYR A 1 310 ? 24.480 -13.922 -15.482 1.00 80.19 310 TYR A O 1
ATOM 2492 N N . ARG A 1 311 ? 22.444 -13.819 -14.532 1.00 76.62 311 ARG A N 1
ATOM 2493 C CA . ARG A 1 311 ? 22.868 -14.336 -13.218 1.00 76.62 311 ARG A CA 1
ATOM 2494 C C . ARG A 1 311 ? 22.747 -15.852 -13.070 1.00 76.62 311 ARG A C 1
ATOM 2496 O O . ARG A 1 311 ? 23.445 -16.436 -12.249 1.00 76.62 311 ARG A O 1
ATOM 2503 N N . GLY A 1 312 ? 21.892 -16.492 -13.865 1.00 82.88 312 GLY A N 1
ATOM 2504 C CA . GLY A 1 312 ? 21.611 -17.924 -13.761 1.00 82.88 312 GLY A CA 1
ATOM 2505 C C . GLY A 1 312 ? 20.648 -18.291 -12.628 1.00 82.88 312 GLY A C 1
ATOM 2506 O O . GLY A 1 312 ? 20.588 -19.453 -12.232 1.00 82.88 312 GLY A O 1
ATOM 2507 N N . ASP A 1 313 ? 19.902 -17.323 -12.096 1.00 84.44 313 ASP A N 1
ATOM 2508 C CA . ASP A 1 313 ? 18.983 -17.485 -10.971 1.00 84.44 313 ASP A CA 1
ATOM 2509 C C . ASP A 1 313 ? 17.641 -16.763 -11.201 1.00 84.44 313 ASP A C 1
ATOM 2511 O O . ASP A 1 313 ? 17.386 -16.153 -12.245 1.00 84.44 313 ASP A O 1
ATOM 2515 N N . ILE A 1 314 ? 16.725 -16.900 -10.238 1.00 84.56 314 ILE A N 1
ATOM 2516 C CA . ILE A 1 314 ? 15.388 -16.311 -10.313 1.00 84.56 314 ILE A CA 1
ATOM 2517 C C . ILE A 1 314 ? 15.393 -14.934 -9.639 1.00 84.56 314 ILE A C 1
ATOM 2519 O O . ILE A 1 314 ? 15.585 -14.814 -8.429 1.00 84.56 314 ILE A O 1
ATOM 2523 N N . CYS A 1 315 ? 15.103 -13.905 -10.431 1.00 82.31 315 CYS A N 1
ATOM 2524 C CA . CYS A 1 315 ? 15.126 -12.501 -10.047 1.00 82.31 315 CYS A CA 1
ATOM 2525 C C . CYS A 1 315 ? 13.880 -11.749 -10.558 1.00 82.31 315 CYS A C 1
ATOM 2527 O O . CYS A 1 315 ? 13.260 -12.110 -11.562 1.00 82.31 315 CYS A O 1
ATOM 2529 N N . LEU A 1 316 ? 13.513 -10.646 -9.905 1.00 72.81 316 LEU A N 1
ATOM 2530 C CA . LEU A 1 316 ? 12.592 -9.677 -10.504 1.00 72.81 316 LEU A CA 1
ATOM 2531 C C . LEU A 1 316 ? 13.287 -8.987 -11.675 1.00 72.81 316 LEU A C 1
ATOM 2533 O O . LEU A 1 316 ? 14.227 -8.220 -11.485 1.00 72.81 316 LEU A O 1
ATOM 2537 N N . LEU A 1 317 ? 12.798 -9.263 -12.882 1.00 66.06 317 LEU A N 1
ATOM 2538 C CA . LEU A 1 317 ? 13.303 -8.675 -14.113 1.00 66.06 317 LEU A CA 1
ATOM 2539 C C . LEU A 1 317 ? 12.429 -7.507 -14.553 1.00 66.06 317 LEU A C 1
ATOM 2541 O O . LEU A 1 317 ? 11.199 -7.604 -14.597 1.00 66.06 317 LEU A O 1
ATOM 2545 N N . TRP A 1 318 ? 13.080 -6.426 -14.968 1.00 61.94 318 TRP A N 1
ATOM 2546 C CA . TRP A 1 318 ? 12.418 -5.326 -15.653 1.00 61.94 318 TRP A CA 1
ATOM 2547 C C . TRP A 1 318 ? 12.033 -5.776 -17.062 1.00 61.94 318 TRP A C 1
ATOM 2549 O O . TRP A 1 318 ? 12.886 -5.944 -17.931 1.00 61.94 318 TRP A O 1
ATOM 2559 N N . LYS A 1 319 ? 10.735 -5.982 -17.294 1.00 59.59 319 LYS A N 1
ATOM 2560 C CA . LYS A 1 319 ? 10.190 -6.250 -18.628 1.00 59.59 319 LYS A CA 1
ATOM 2561 C C . LYS A 1 319 ? 9.364 -5.060 -19.081 1.00 59.59 319 LYS A C 1
ATOM 2563 O O . LYS A 1 319 ? 8.251 -4.850 -18.604 1.00 59.59 319 LYS A O 1
ATOM 2568 N N . PHE A 1 320 ? 9.913 -4.288 -20.013 1.00 55.47 320 PHE A N 1
ATOM 2569 C CA . PHE A 1 320 ? 9.135 -3.298 -20.743 1.00 55.47 320 PHE A CA 1
ATOM 2570 C C . PHE A 1 320 ? 8.238 -4.024 -21.736 1.00 55.47 320 PHE A C 1
ATOM 2572 O O . PHE A 1 320 ? 8.699 -4.829 -22.543 1.00 55.47 320 PHE A O 1
ATOM 2579 N N . ARG A 1 321 ? 6.935 -3.764 -21.645 1.00 47.47 321 ARG A N 1
ATOM 2580 C CA . ARG A 1 321 ? 5.987 -4.213 -22.655 1.00 47.47 321 ARG A CA 1
ATOM 2581 C C . ARG A 1 321 ? 6.161 -3.314 -23.872 1.00 47.47 321 ARG A C 1
ATOM 2583 O O . ARG A 1 321 ? 5.840 -2.132 -23.804 1.00 47.47 321 ARG A O 1
ATOM 2590 N N . GLU A 1 322 ? 6.665 -3.865 -24.968 1.00 45.66 322 GLU A N 1
ATOM 2591 C CA . GLU A 1 322 ? 6.577 -3.197 -26.263 1.00 45.66 322 GLU A CA 1
ATOM 2592 C C . GLU A 1 322 ? 5.117 -3.255 -26.722 1.00 45.66 322 GLU A C 1
ATOM 2594 O O . GLU A 1 322 ? 4.628 -4.275 -27.206 1.00 45.66 322 GLU A O 1
ATOM 2599 N N . GLU A 1 323 ? 4.375 -2.172 -26.502 1.00 42.00 323 GLU A N 1
ATOM 2600 C CA . GLU A 1 323 ? 3.120 -1.958 -27.212 1.00 42.00 323 GLU A CA 1
ATOM 2601 C C . GLU A 1 323 ? 3.484 -1.406 -28.592 1.00 42.00 323 GLU A C 1
ATOM 2603 O O . GLU A 1 323 ? 3.925 -0.265 -28.724 1.00 42.00 323 GLU A O 1
ATOM 2608 N N . GLY A 1 324 ? 3.398 -2.268 -29.610 1.00 34.34 324 GLY A N 1
ATOM 2609 C CA . GLY A 1 324 ? 3.754 -1.937 -30.986 1.00 34.34 324 GLY A CA 1
ATOM 2610 C C . GLY A 1 324 ? 2.994 -0.707 -31.483 1.00 34.34 324 GLY A C 1
ATOM 2611 O O . GLY A 1 324 ? 1.777 -0.747 -31.663 1.00 34.34 324 GLY A O 1
ATOM 2612 N N . GLY A 1 325 ? 3.723 0.388 -31.705 1.00 33.28 325 GLY A N 1
ATOM 2613 C CA . GLY A 1 325 ? 3.247 1.514 -32.504 1.00 33.28 325 GLY A CA 1
ATOM 2614 C C . GLY A 1 325 ? 3.122 1.114 -33.981 1.00 33.28 325 GLY A C 1
ATOM 2615 O O . GLY A 1 325 ? 3.716 0.115 -34.390 1.00 33.28 325 GLY A O 1
ATOM 2616 N N . PRO A 1 326 ? 2.345 1.856 -34.790 1.00 33.31 326 PRO A N 1
ATOM 2617 C CA . PRO A 1 326 ? 2.119 1.504 -36.187 1.00 33.31 326 PRO A CA 1
ATOM 2618 C C . PRO A 1 326 ? 3.451 1.456 -36.946 1.00 33.31 326 PRO A C 1
ATOM 2620 O O . PRO A 1 326 ? 4.237 2.400 -36.884 1.00 33.31 326 PRO A O 1
ATOM 2623 N N . GLU A 1 327 ? 3.697 0.349 -37.651 1.00 31.98 327 GLU A N 1
ATOM 2624 C CA . GLU A 1 327 ? 4.843 0.184 -38.547 1.00 31.98 327 GLU A CA 1
ATOM 2625 C C . GLU A 1 327 ? 4.810 1.264 -39.640 1.00 31.98 327 GLU A C 1
ATOM 2627 O O . GLU A 1 327 ? 4.036 1.179 -40.598 1.00 31.98 327 GLU A O 1
ATOM 2632 N N . GLU A 1 328 ? 5.680 2.270 -39.539 1.00 34.12 328 GLU A N 1
ATOM 2633 C CA . GLU A 1 328 ? 6.079 3.041 -40.714 1.00 34.12 328 GLU A CA 1
ATOM 2634 C C . GLU A 1 328 ? 6.972 2.150 -41.580 1.00 34.12 328 GLU A C 1
ATOM 2636 O O . GLU A 1 328 ? 8.134 1.887 -41.267 1.00 34.12 328 GLU A O 1
ATOM 2641 N N . LYS A 1 329 ? 6.408 1.650 -42.682 1.00 30.08 329 LYS A N 1
ATOM 2642 C CA . LYS A 1 329 ? 7.157 0.917 -43.703 1.00 30.08 329 LYS A CA 1
ATOM 2643 C C . LYS A 1 329 ? 8.113 1.870 -44.424 1.00 30.08 329 LYS A C 1
ATOM 2645 O O . LYS A 1 329 ? 7.720 2.553 -45.366 1.00 30.08 329 LYS A O 1
ATOM 2650 N N . GLY A 1 330 ? 9.369 1.889 -43.986 1.00 33.31 330 GLY A N 1
ATOM 2651 C CA . GLY A 1 330 ? 10.497 2.380 -44.779 1.00 33.31 330 GLY A CA 1
ATOM 2652 C C . GLY A 1 330 ? 10.811 1.435 -45.952 1.00 33.31 330 GLY A C 1
ATOM 2653 O O . GLY A 1 330 ? 10.433 0.260 -45.912 1.00 33.31 330 GLY A O 1
ATOM 2654 N N . PRO A 1 331 ? 11.454 1.930 -47.024 1.00 29.80 331 PRO A N 1
ATOM 2655 C CA . PRO A 1 331 ? 11.646 1.176 -48.257 1.00 29.80 331 PRO A CA 1
ATOM 2656 C C . PRO A 1 331 ? 12.565 -0.033 -48.045 1.00 29.80 331 PRO A C 1
ATOM 2658 O O . PRO A 1 331 ? 13.586 0.040 -47.368 1.00 29.80 331 PRO A O 1
ATOM 2661 N N . VAL A 1 332 ? 12.173 -1.152 -48.653 1.00 29.72 332 VAL A N 1
ATOM 2662 C CA . VAL A 1 332 ? 12.902 -2.423 -48.651 1.00 29.72 332 VAL A CA 1
ATOM 2663 C C . VAL A 1 332 ? 14.170 -2.281 -49.495 1.00 29.72 332 VAL A C 1
ATOM 2665 O O . VAL A 1 332 ? 14.091 -2.254 -50.723 1.00 29.72 332 VAL A O 1
ATOM 2668 N N . GLU A 1 333 ? 15.337 -2.245 -48.855 1.00 32.59 333 GLU A N 1
ATOM 2669 C CA . GLU A 1 333 ? 16.603 -2.553 -49.524 1.00 32.59 333 GLU A CA 1
ATOM 2670 C C . GLU A 1 333 ? 16.784 -4.077 -49.578 1.00 32.59 333 GLU A C 1
ATOM 2672 O O . GLU A 1 333 ? 16.796 -4.769 -48.560 1.00 32.59 333 GLU A O 1
ATOM 2677 N N . LYS A 1 334 ? 16.885 -4.619 -50.797 1.00 30.48 334 LYS A N 1
ATOM 2678 C CA . LYS A 1 334 ? 17.210 -6.028 -51.041 1.00 30.48 334 LYS A CA 1
ATOM 2679 C C . LYS A 1 334 ? 18.690 -6.269 -50.726 1.00 30.48 334 LYS A C 1
ATOM 2681 O O . LYS A 1 334 ? 19.545 -6.015 -51.569 1.00 30.48 334 LYS A O 1
ATOM 2686 N N . GLY A 1 335 ? 18.970 -6.784 -49.532 1.00 27.95 335 GLY A N 1
ATOM 2687 C CA . GLY A 1 335 ? 20.242 -7.421 -49.190 1.00 27.95 335 GLY A CA 1
ATOM 2688 C C . GLY A 1 335 ? 20.297 -8.853 -49.728 1.00 27.95 335 GLY A C 1
ATOM 2689 O O . GLY A 1 335 ? 19.324 -9.597 -49.630 1.00 27.95 335 GLY A O 1
ATOM 2690 N N . LEU A 1 336 ? 21.426 -9.197 -50.343 1.00 29.55 336 LEU A N 1
ATOM 2691 C CA . LEU A 1 336 ? 21.744 -10.484 -50.962 1.00 29.55 336 LEU A CA 1
ATOM 2692 C C . LEU A 1 336 ? 21.739 -11.631 -49.934 1.00 29.55 336 LEU A C 1
ATOM 2694 O O . LEU A 1 336 ? 22.263 -11.488 -48.834 1.00 29.55 336 LEU A O 1
ATOM 2698 N N . GLU A 1 337 ? 21.161 -12.772 -50.318 1.00 27.52 337 GLU A N 1
ATOM 2699 C CA . GLU A 1 337 ? 21.184 -14.026 -49.556 1.00 27.52 337 GLU A CA 1
ATOM 2700 C C . GLU A 1 337 ? 22.608 -14.609 -49.499 1.00 27.52 337 GLU A C 1
ATOM 2702 O O . GLU A 1 337 ? 23.127 -15.085 -50.510 1.00 27.52 337 GLU A O 1
ATOM 2707 N N . GLU A 1 338 ? 23.218 -14.658 -48.312 1.00 30.64 338 GLU A N 1
ATOM 2708 C CA . GLU A 1 338 ? 24.306 -15.598 -48.022 1.00 30.64 338 GLU A CA 1
ATOM 2709 C C . GLU A 1 338 ? 23.710 -16.902 -47.473 1.00 30.64 338 GLU A C 1
ATOM 2711 O O . GLU A 1 338 ? 23.163 -16.952 -46.370 1.00 30.64 338 GLU A O 1
ATOM 2716 N N . LYS A 1 339 ? 23.803 -17.982 -48.257 1.00 30.45 339 LYS A N 1
ATOM 2717 C CA . LYS A 1 339 ? 23.495 -19.342 -47.798 1.00 30.45 339 LYS A CA 1
ATOM 2718 C C . LYS A 1 339 ? 24.699 -19.910 -47.045 1.00 30.45 339 LYS A C 1
ATOM 2720 O O . LYS A 1 339 ? 25.749 -20.135 -47.643 1.00 30.45 339 LYS A O 1
ATOM 2725 N N . GLY A 1 340 ? 24.525 -20.176 -45.751 1.00 29.34 340 GLY A N 1
ATOM 2726 C CA . GLY A 1 340 ? 25.439 -21.010 -44.966 1.00 29.34 340 GLY A CA 1
ATOM 2727 C C . GLY A 1 340 ? 25.424 -22.477 -45.436 1.00 29.34 340 GLY A C 1
ATOM 2728 O O . GLY A 1 340 ? 24.437 -22.916 -46.031 1.00 29.34 340 GLY A O 1
ATOM 2729 N N . PRO A 1 341 ? 26.509 -23.241 -45.214 1.00 29.58 341 PRO A N 1
ATOM 2730 C CA . PRO A 1 341 ? 26.681 -24.570 -45.794 1.00 29.58 341 PRO A CA 1
ATOM 2731 C C . PRO A 1 341 ? 25.834 -25.648 -45.095 1.00 29.58 341 PRO A C 1
ATOM 2733 O O . PRO A 1 341 ? 25.721 -25.674 -43.872 1.00 29.58 341 PRO A O 1
ATOM 2736 N N . GLU A 1 342 ? 25.277 -26.565 -45.896 1.00 29.67 342 GLU A N 1
ATOM 2737 C CA . GLU A 1 342 ? 24.633 -27.809 -45.453 1.00 29.67 342 GLU A CA 1
ATOM 2738 C C . GLU A 1 342 ? 25.681 -28.828 -44.967 1.00 29.67 342 GLU A C 1
ATOM 2740 O O . GLU A 1 342 ? 26.614 -29.168 -45.697 1.00 29.67 342 GLU A O 1
ATOM 2745 N N . GLU A 1 343 ? 25.491 -29.380 -43.765 1.00 31.17 343 GLU A N 1
ATOM 2746 C CA . GLU A 1 343 ? 26.201 -30.576 -43.300 1.00 31.17 343 GLU A CA 1
ATOM 2747 C C . GLU A 1 343 ? 25.703 -31.823 -44.051 1.00 31.17 343 GLU A C 1
ATOM 2749 O O . GLU A 1 343 ? 24.523 -32.175 -43.993 1.00 31.17 343 GLU A O 1
ATOM 2754 N N . LYS A 1 344 ? 26.611 -32.548 -44.715 1.00 30.67 344 LYS A N 1
ATOM 2755 C CA . LYS A 1 344 ? 26.383 -33.930 -45.167 1.00 30.67 344 LYS A CA 1
ATOM 2756 C C . LYS A 1 344 ? 27.507 -34.827 -44.656 1.00 30.67 344 LYS A C 1
ATOM 2758 O O . LYS A 1 344 ? 28.683 -34.527 -44.836 1.00 30.67 344 LYS A O 1
ATOM 2763 N N . GLY A 1 345 ? 27.106 -35.911 -43.990 1.00 29.88 345 GLY A N 1
ATOM 2764 C CA . GLY A 1 345 ? 27.987 -36.922 -43.406 1.00 29.88 345 GLY A CA 1
ATOM 2765 C C . GLY A 1 345 ? 28.795 -37.726 -44.438 1.00 29.88 345 GLY A C 1
ATOM 2766 O O . GLY A 1 345 ? 28.549 -37.631 -45.642 1.00 29.88 345 GLY A O 1
ATOM 2767 N N . PRO A 1 346 ? 29.780 -38.516 -43.973 1.00 28.88 346 PRO A N 1
ATOM 2768 C CA . PRO A 1 346 ? 30.850 -39.046 -44.810 1.00 28.88 346 PRO A CA 1
ATOM 2769 C C . PRO A 1 346 ? 30.437 -40.315 -45.568 1.00 28.88 346 PRO A C 1
ATOM 2771 O O . PRO A 1 346 ? 29.767 -41.188 -45.019 1.00 28.88 346 PRO A O 1
ATOM 2774 N N . VAL A 1 347 ? 30.926 -40.456 -46.805 1.00 30.97 347 VAL A N 1
ATOM 2775 C CA . VAL A 1 347 ? 30.963 -41.728 -47.545 1.00 30.97 347 VAL A CA 1
ATOM 2776 C C . VAL A 1 347 ? 32.391 -41.964 -48.050 1.00 30.97 347 VAL A C 1
ATOM 2778 O O . VAL A 1 347 ? 33.043 -41.054 -48.561 1.00 30.97 347 VAL A O 1
ATOM 2781 N N . GLU A 1 348 ? 32.888 -43.184 -47.841 1.00 29.45 348 GLU A N 1
ATOM 2782 C CA . GLU A 1 348 ? 34.261 -43.629 -48.091 1.00 29.45 348 GLU A CA 1
ATOM 2783 C C . GLU A 1 348 ? 34.613 -43.897 -49.576 1.00 29.45 348 GLU A C 1
ATOM 2785 O O . GLU A 1 348 ? 33.861 -44.536 -50.303 1.00 29.45 348 GLU A O 1
ATOM 2790 N N . LYS A 1 349 ? 35.858 -43.508 -49.907 1.00 26.98 349 LYS A N 1
ATOM 2791 C CA . LYS A 1 349 ? 36.906 -44.120 -50.766 1.00 26.98 349 LYS A CA 1
ATOM 2792 C C . LYS A 1 349 ? 36.709 -44.372 -52.275 1.00 26.98 349 LYS A C 1
ATOM 2794 O O . LYS A 1 349 ? 35.988 -45.260 -52.708 1.00 26.98 349 LYS A O 1
ATOM 2799 N N . GLY A 1 350 ? 37.647 -43.774 -53.022 1.00 27.94 350 GLY A N 1
ATOM 2800 C CA . GLY A 1 350 ? 38.291 -44.298 -54.237 1.00 27.94 350 GLY A CA 1
ATOM 2801 C C . GLY A 1 350 ? 39.410 -43.339 -54.707 1.00 27.94 350 GLY A C 1
ATOM 2802 O O . GLY A 1 350 ? 39.155 -42.137 -54.712 1.00 27.94 350 GLY A O 1
ATOM 2803 N N . PRO A 1 351 ? 40.646 -43.789 -55.023 1.00 29.42 351 PRO A N 1
ATOM 2804 C CA . PRO A 1 351 ? 41.753 -42.899 -55.397 1.00 29.42 351 PRO A CA 1
ATOM 2805 C C . PRO A 1 351 ? 41.993 -42.796 -56.924 1.00 29.42 351 PRO A C 1
ATOM 2807 O O . PRO A 1 351 ? 41.467 -43.601 -57.686 1.00 29.42 351 PRO A O 1
ATOM 2810 N N . VAL A 1 352 ? 42.913 -41.875 -57.277 1.00 27.09 352 VAL A N 1
ATOM 2811 C CA . VAL A 1 352 ? 43.681 -41.675 -58.543 1.00 27.09 352 VAL A CA 1
ATOM 2812 C C . VAL A 1 352 ? 42.906 -40.984 -59.705 1.00 27.09 352 VAL A C 1
ATOM 2814 O O . VAL A 1 352 ? 41.722 -41.231 -59.855 1.00 27.09 352 VAL A O 1
ATOM 2817 N N . GLU A 1 353 ? 43.403 -40.046 -60.538 1.00 29.98 353 GLU A N 1
ATOM 2818 C CA . GLU A 1 353 ? 44.737 -39.654 -61.052 1.00 29.98 353 GLU A CA 1
ATOM 2819 C C . GLU A 1 353 ? 44.861 -38.140 -61.379 1.00 29.98 353 GLU A C 1
ATOM 2821 O O . GLU A 1 353 ? 43.873 -37.425 -61.520 1.00 29.98 353 GLU A O 1
ATOM 2826 N N . LYS A 1 354 ? 46.115 -37.668 -61.506 1.00 28.09 354 LYS A N 1
ATOM 2827 C CA . LYS A 1 354 ? 46.554 -36.308 -61.888 1.00 28.09 354 LYS A CA 1
ATOM 2828 C C . LYS A 1 354 ? 46.504 -36.065 -63.409 1.00 28.09 354 LYS A C 1
ATOM 2830 O O . LYS A 1 354 ? 46.852 -36.954 -64.176 1.00 28.09 354 LYS A O 1
ATOM 2835 N N . GLY A 1 355 ? 46.285 -34.808 -63.808 1.00 28.45 355 GLY A N 1
ATOM 2836 C CA . GLY A 1 355 ? 46.634 -34.237 -65.122 1.00 28.45 355 GLY A CA 1
ATOM 2837 C C . GLY A 1 355 ? 46.829 -32.705 -65.030 1.00 28.45 355 GLY A C 1
ATOM 2838 O O . GLY A 1 355 ? 46.295 -32.124 -64.088 1.00 28.45 355 GLY A O 1
ATOM 2839 N N . PRO A 1 356 ? 47.643 -32.063 -65.898 1.00 30.92 356 PRO A N 1
ATOM 2840 C CA . PRO A 1 356 ? 48.499 -30.926 -65.521 1.00 30.92 356 PRO A CA 1
ATOM 2841 C C . PRO A 1 356 ? 47.994 -29.508 -65.880 1.00 30.92 356 PRO A C 1
ATOM 2843 O O . PRO A 1 356 ? 46.960 -29.329 -66.512 1.00 30.92 356 PRO A O 1
ATOM 2846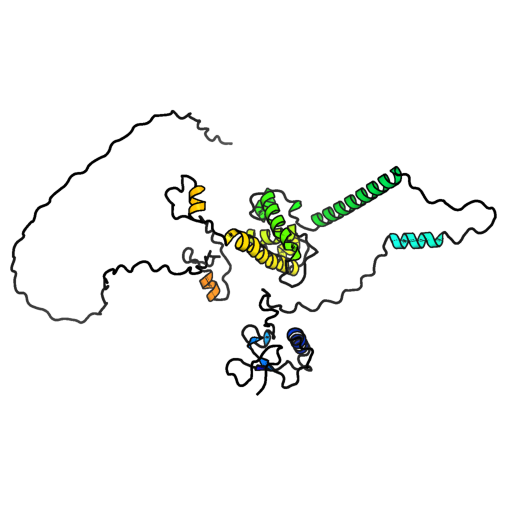 N N . GLU A 1 357 ? 48.791 -28.534 -65.414 1.00 29.59 357 GLU A N 1
ATOM 2847 C CA . GLU A 1 357 ? 48.738 -27.063 -65.509 1.00 29.59 357 GLU A CA 1
ATOM 2848 C C . GLU A 1 357 ? 48.472 -26.464 -66.901 1.00 29.59 357 GLU A C 1
ATOM 2850 O O . GLU A 1 357 ? 49.035 -26.941 -67.878 1.00 29.59 357 GLU A O 1
ATOM 2855 N N . GLU A 1 358 ? 47.829 -25.285 -66.937 1.00 31.62 358 GLU A N 1
ATOM 2856 C CA . GLU A 1 358 ? 48.260 -24.165 -67.793 1.00 31.62 358 GLU A CA 1
ATOM 2857 C C . GLU A 1 358 ? 48.063 -22.810 -67.079 1.00 31.62 358 GLU A C 1
ATOM 2859 O O . GLU A 1 358 ? 47.022 -22.531 -66.484 1.00 31.62 358 GLU A O 1
ATOM 2864 N N . LYS A 1 359 ? 49.109 -21.973 -67.127 1.00 28.88 359 LYS A N 1
ATOM 2865 C CA . LYS A 1 359 ? 49.155 -20.578 -66.659 1.00 28.88 359 LYS A CA 1
ATOM 2866 C C . LYS A 1 359 ? 48.803 -19.631 -67.811 1.00 28.88 359 LYS A C 1
ATOM 2868 O O . LYS A 1 359 ? 49.323 -19.798 -68.909 1.00 28.88 359 LYS A O 1
ATOM 2873 N N . GLY A 1 360 ? 48.047 -18.573 -67.518 1.00 30.30 360 GLY A N 1
ATOM 2874 C CA . GLY A 1 360 ? 47.863 -17.390 -68.371 1.00 30.30 360 GLY A CA 1
ATOM 2875 C C . GLY A 1 360 ? 47.833 -16.105 -67.521 1.00 30.30 360 GLY A C 1
ATOM 2876 O O . GLY A 1 360 ? 47.533 -16.203 -66.333 1.00 30.30 360 GLY A O 1
ATOM 2877 N N . PRO A 1 361 ? 48.224 -14.937 -68.068 1.00 34.44 361 PRO A N 1
ATOM 2878 C CA . PRO A 1 361 ? 48.951 -13.898 -67.328 1.00 34.44 361 PRO A CA 1
ATOM 2879 C C . PRO A 1 361 ? 48.096 -12.812 -66.651 1.00 34.44 361 PRO A C 1
ATOM 2881 O O . PRO A 1 361 ? 46.934 -12.596 -66.978 1.00 34.44 361 PRO A O 1
ATOM 2884 N N . GLU A 1 362 ? 48.753 -12.108 -65.720 1.00 30.03 362 GLU A N 1
ATOM 2885 C CA . GLU A 1 362 ? 48.342 -10.855 -65.076 1.00 30.03 362 GLU A CA 1
ATOM 2886 C C . GLU A 1 362 ? 48.204 -9.694 -66.078 1.00 30.03 362 GLU A C 1
ATOM 2888 O O . GLU A 1 362 ? 49.098 -9.473 -66.893 1.00 30.03 362 GLU A O 1
ATOM 2893 N N . GLU A 1 363 ? 47.180 -8.852 -65.902 1.00 34.19 363 GLU A N 1
ATOM 2894 C CA . GLU A 1 363 ? 47.213 -7.447 -66.329 1.00 34.19 363 GLU A CA 1
ATOM 2895 C C . GLU A 1 363 ? 46.805 -6.527 -65.169 1.00 34.19 363 GLU A C 1
ATOM 2897 O O . GLU A 1 363 ? 45.748 -6.673 -64.553 1.00 34.19 363 GLU A O 1
ATOM 2902 N N . LYS A 1 364 ? 47.690 -5.571 -64.862 1.00 30.62 364 LYS A N 1
ATOM 2903 C CA . LYS A 1 364 ? 47.505 -4.483 -63.895 1.00 30.62 364 LYS A CA 1
ATOM 2904 C C . LYS A 1 364 ? 46.962 -3.253 -64.622 1.00 30.62 364 LYS A C 1
ATOM 2906 O O . LYS A 1 364 ? 47.615 -2.754 -65.534 1.00 30.62 364 LYS A O 1
ATOM 2911 N N . GLY A 1 365 ? 45.827 -2.726 -64.163 1.00 32.88 365 GLY A N 1
ATOM 2912 C CA . GLY A 1 365 ? 45.328 -1.386 -64.499 1.00 32.88 365 GLY A CA 1
ATOM 2913 C C . GLY A 1 365 ? 45.589 -0.378 -63.362 1.00 32.88 365 GLY A C 1
ATOM 2914 O O . GLY A 1 365 ? 45.708 -0.798 -62.210 1.00 32.88 365 GLY A O 1
ATOM 2915 N N . PRO A 1 366 ? 45.735 0.927 -63.658 1.00 35.62 366 PRO A N 1
ATOM 2916 C CA . PRO A 1 366 ? 46.417 1.887 -62.790 1.00 35.62 366 PRO A CA 1
ATOM 2917 C C . PRO A 1 366 ? 45.563 2.467 -61.651 1.00 35.62 366 PRO A C 1
ATOM 2919 O O . PRO A 1 366 ? 44.343 2.574 -61.724 1.00 35.62 366 PRO A O 1
ATOM 2922 N N . VAL A 1 367 ? 46.283 2.889 -60.608 1.00 31.84 367 VAL A N 1
ATOM 2923 C CA . VAL A 1 367 ? 45.834 3.679 -59.456 1.00 31.84 367 VAL A CA 1
ATOM 2924 C C . VAL A 1 367 ? 45.825 5.161 -59.837 1.00 31.84 367 VAL A C 1
ATOM 2926 O O . VAL A 1 367 ? 46.874 5.690 -60.199 1.00 31.84 367 VAL A O 1
ATOM 2929 N N . GLU A 1 368 ? 44.701 5.852 -59.650 1.00 35.41 368 GLU A N 1
ATOM 2930 C CA . GLU A 1 368 ? 44.661 7.319 -59.593 1.00 35.41 368 GLU A CA 1
ATOM 2931 C C . GLU A 1 368 ? 44.267 7.788 -58.186 1.00 35.41 368 GLU A C 1
ATOM 2933 O O . GLU A 1 368 ? 43.228 7.419 -57.640 1.00 35.41 368 GLU A O 1
ATOM 2938 N N . LYS A 1 369 ? 45.150 8.595 -57.583 1.00 31.53 369 LYS A N 1
ATOM 2939 C CA . LYS A 1 369 ? 44.929 9.348 -56.343 1.00 31.53 369 LYS A CA 1
ATOM 2940 C C . LYS A 1 369 ? 44.500 10.772 -56.708 1.00 31.53 369 LYS A C 1
ATOM 2942 O O . LYS A 1 369 ? 45.232 11.447 -57.424 1.00 31.53 369 LYS A O 1
ATOM 2947 N N . GLY A 1 370 ? 43.383 11.236 -56.150 1.00 31.98 370 GLY A N 1
ATOM 2948 C CA . GLY A 1 370 ? 42.993 12.653 -56.085 1.00 31.98 370 GLY A CA 1
ATOM 2949 C C . GLY A 1 370 ? 43.044 13.176 -54.637 1.00 31.98 370 GLY A C 1
ATOM 2950 O O . GLY A 1 370 ? 42.949 12.363 -53.718 1.00 31.98 370 GLY A O 1
ATOM 2951 N N . PRO A 1 371 ? 43.265 14.486 -54.414 1.00 37.19 371 PRO A N 1
ATOM 2952 C CA . PRO A 1 371 ? 43.903 15.011 -53.203 1.00 37.19 371 PRO A CA 1
ATOM 2953 C C . PRO A 1 371 ? 42.956 15.317 -52.029 1.00 37.19 371 PRO A C 1
ATOM 2955 O O . PRO A 1 371 ? 41.782 15.626 -52.206 1.00 37.19 371 PRO A O 1
ATOM 2958 N N . GLU A 1 372 ? 43.537 15.284 -50.823 1.00 32.31 372 GLU A N 1
ATOM 2959 C CA . GLU A 1 372 ? 43.007 15.853 -49.578 1.00 32.31 372 GLU A CA 1
ATOM 2960 C C . GLU A 1 372 ? 43.035 17.393 -49.621 1.00 32.31 372 GLU A C 1
ATOM 2962 O O . GLU A 1 372 ? 44.090 17.980 -49.866 1.00 32.31 372 GLU A O 1
ATOM 2967 N N . GLU A 1 373 ? 41.928 18.052 -49.267 1.00 36.53 373 GLU A N 1
ATOM 2968 C CA . GLU A 1 373 ? 41.923 19.462 -48.857 1.00 36.53 373 GLU A CA 1
ATOM 2969 C C . GLU A 1 373 ? 41.591 19.583 -47.363 1.00 36.53 373 GLU A C 1
ATOM 2971 O O . GLU A 1 373 ? 40.543 19.146 -46.886 1.00 36.53 373 GLU A O 1
ATOM 2976 N N . LYS A 1 374 ? 42.519 20.189 -46.613 1.00 33.12 374 LYS A N 1
ATOM 2977 C CA . LYS A 1 374 ? 42.374 20.571 -45.203 1.00 33.12 374 LYS A CA 1
ATOM 2978 C C . LYS A 1 374 ? 41.941 22.035 -45.118 1.00 33.12 374 LYS A C 1
ATOM 2980 O O . LYS A 1 374 ? 42.674 22.914 -45.565 1.00 33.12 374 LYS A O 1
ATOM 2985 N N . GLY A 1 375 ? 40.792 22.290 -44.494 1.00 32.50 375 GLY A N 1
ATOM 2986 C CA . GLY A 1 375 ? 40.355 23.622 -44.056 1.00 32.50 375 GLY A CA 1
ATOM 2987 C C . GLY A 1 375 ? 40.896 23.997 -42.662 1.00 32.50 375 GLY A C 1
ATOM 2988 O O . GLY A 1 375 ? 41.320 23.112 -41.918 1.00 32.50 375 GLY A O 1
ATOM 2989 N N . PRO A 1 376 ? 40.937 25.297 -42.312 1.00 36.47 376 PRO A N 1
ATOM 2990 C CA . PRO A 1 376 ? 41.908 25.864 -41.375 1.00 36.47 376 PRO A CA 1
ATOM 2991 C C . PRO A 1 376 ? 41.542 25.773 -39.885 1.00 36.47 376 PRO A C 1
ATOM 2993 O O . PRO A 1 376 ? 40.387 25.690 -39.484 1.00 36.47 376 PRO A O 1
ATOM 2996 N N . VAL A 1 377 ? 42.602 25.853 -39.075 1.00 31.62 377 VAL A N 1
ATOM 2997 C CA . VAL A 1 377 ? 42.630 25.952 -37.611 1.00 31.62 377 VAL A CA 1
ATOM 2998 C C . VAL A 1 377 ? 42.400 27.403 -37.180 1.00 31.62 377 VAL A C 1
ATOM 3000 O O . VAL A 1 377 ? 43.208 28.267 -37.520 1.00 31.62 377 VAL A O 1
ATOM 3003 N N . GLU A 1 378 ? 41.387 27.660 -36.352 1.00 35.78 378 GLU A N 1
ATOM 3004 C CA . GLU A 1 378 ? 41.282 28.901 -35.573 1.00 35.78 378 GLU A CA 1
ATOM 3005 C C . GLU A 1 378 ? 41.723 28.676 -34.119 1.00 35.78 378 GLU A C 1
ATOM 3007 O O . GLU A 1 378 ? 41.289 27.747 -33.437 1.00 35.78 378 GLU A O 1
ATOM 3012 N N . LYS A 1 379 ? 42.625 29.546 -33.647 1.00 31.58 379 LYS A N 1
ATOM 3013 C CA . LYS A 1 379 ? 43.072 29.644 -32.252 1.00 31.58 379 LYS A CA 1
ATOM 3014 C C . LYS A 1 379 ? 42.227 30.688 -31.516 1.00 31.58 379 LYS A C 1
ATOM 3016 O O . LYS A 1 379 ? 42.132 31.821 -31.975 1.00 31.58 379 LYS A O 1
ATOM 3021 N N . GLY A 1 380 ? 41.744 30.338 -30.325 1.00 30.38 380 GLY A N 1
ATOM 3022 C CA . GLY A 1 380 ? 41.170 31.243 -29.318 1.00 30.38 380 GLY A CA 1
ATOM 3023 C C . GLY A 1 380 ? 41.582 30.814 -27.898 1.00 30.38 380 GLY A C 1
ATOM 3024 O O . GLY A 1 380 ? 42.035 29.685 -27.733 1.00 30.38 380 GLY A O 1
ATOM 3025 N N . PRO A 1 381 ? 41.540 31.707 -26.893 1.00 34.66 381 PRO A N 1
ATOM 3026 C CA . PRO A 1 381 ? 42.640 31.900 -25.943 1.00 34.66 381 PRO A CA 1
ATOM 3027 C C . PRO A 1 381 ? 42.623 31.027 -24.674 1.00 34.66 381 PRO A C 1
ATOM 3029 O O . PRO A 1 381 ? 41.615 30.478 -24.249 1.00 34.66 381 PRO A O 1
ATOM 3032 N N . VAL A 1 382 ? 43.807 30.969 -24.058 1.00 34.72 382 VAL A N 1
ATOM 3033 C CA . VAL A 1 382 ? 44.140 30.352 -22.767 1.00 34.72 382 VAL A CA 1
ATOM 3034 C C . VAL A 1 382 ? 43.584 31.182 -21.605 1.00 34.72 382 VAL A C 1
ATOM 3036 O O . VAL A 1 382 ? 43.981 32.336 -21.448 1.00 34.72 382 VAL A O 1
ATOM 3039 N N . GLU A 1 383 ? 42.801 30.568 -20.713 1.00 36.28 383 GLU A N 1
ATOM 3040 C CA . GLU A 1 383 ? 42.575 31.081 -19.355 1.00 36.28 383 GLU A CA 1
ATOM 3041 C C . GLU A 1 383 ? 43.071 30.104 -18.280 1.00 36.28 383 GLU A C 1
ATOM 3043 O O . GLU A 1 383 ? 42.882 28.889 -18.330 1.00 36.28 383 GLU A O 1
ATOM 3048 N N . LYS A 1 384 ? 43.790 30.678 -17.312 1.00 31.36 384 LYS A N 1
ATOM 3049 C CA . LYS A 1 384 ? 44.517 30.010 -16.231 1.00 31.36 384 LYS A CA 1
ATOM 3050 C C . LYS A 1 384 ? 43.550 29.544 -15.139 1.00 31.36 384 LYS A C 1
ATOM 3052 O O . LYS A 1 384 ? 42.870 30.360 -14.527 1.00 31.36 384 LYS A O 1
ATOM 3057 N N . GLY A 1 385 ? 43.567 28.252 -14.817 1.00 32.53 385 GLY A N 1
ATOM 3058 C CA . GLY A 1 385 ? 42.846 27.712 -13.662 1.00 32.53 385 GLY A CA 1
ATOM 3059 C C . GLY A 1 385 ? 43.482 28.096 -12.313 1.00 32.53 385 GLY A C 1
ATOM 3060 O O . GLY A 1 385 ? 44.711 28.190 -12.214 1.00 32.53 385 GLY A O 1
ATOM 3061 N N . PRO A 1 386 ? 42.693 28.259 -11.235 1.00 36.22 386 PRO A N 1
ATOM 3062 C CA . PRO A 1 386 ? 43.225 28.289 -9.881 1.00 36.22 386 PRO A CA 1
ATOM 3063 C C . PRO A 1 386 ? 43.365 26.871 -9.303 1.00 36.22 386 PRO A C 1
ATOM 3065 O O . PRO A 1 386 ? 42.419 26.089 -9.236 1.00 36.22 386 PRO A O 1
ATOM 3068 N N . LYS A 1 387 ? 44.579 26.571 -8.825 1.00 33.78 387 LYS A N 1
ATOM 3069 C CA . LYS A 1 387 ? 44.939 25.393 -8.021 1.00 33.78 387 LYS A CA 1
ATOM 3070 C C . LYS A 1 387 ? 44.094 25.320 -6.741 1.00 33.78 387 LYS A C 1
ATOM 3072 O O . LYS A 1 387 ? 44.083 26.279 -5.967 1.00 33.78 387 LYS A O 1
ATOM 3077 N N . ARG A 1 388 ? 43.530 24.150 -6.418 1.00 34.53 388 ARG A N 1
ATOM 3078 C CA . ARG A 1 388 ? 43.187 23.791 -5.031 1.00 34.53 388 ARG A CA 1
ATOM 3079 C C . ARG A 1 388 ? 43.893 22.506 -4.610 1.00 34.53 388 ARG A C 1
ATOM 3081 O O . ARG A 1 388 ? 44.022 21.562 -5.373 1.00 34.53 388 ARG A O 1
ATOM 3088 N N . LYS A 1 389 ? 44.445 22.606 -3.402 1.00 34.31 389 LYS A N 1
ATOM 3089 C CA . LYS A 1 389 ? 45.478 21.780 -2.784 1.00 34.31 389 LYS A CA 1
ATOM 3090 C C . LYS A 1 389 ? 44.930 20.445 -2.295 1.00 34.31 389 LYS A C 1
ATOM 3092 O O . LYS A 1 389 ? 43.887 20.410 -1.647 1.00 34.31 389 LYS A O 1
ATOM 3097 N N . ASP A 1 390 ? 45.739 19.411 -2.487 1.00 36.53 390 ASP A N 1
ATOM 3098 C CA . ASP A 1 390 ? 45.703 18.165 -1.733 1.00 36.53 390 ASP A CA 1
ATOM 3099 C C . ASP A 1 390 ? 45.667 18.423 -0.222 1.00 36.53 390 ASP A C 1
ATOM 3101 O O . ASP A 1 390 ? 46.484 19.177 0.323 1.00 36.53 390 ASP A O 1
ATOM 3105 N N . ARG A 1 391 ? 44.783 17.717 0.485 1.00 36.56 391 ARG A N 1
ATOM 3106 C CA . ARG A 1 391 ? 44.982 17.424 1.906 1.00 36.56 391 ARG A CA 1
ATOM 3107 C C . ARG A 1 391 ? 44.914 15.919 2.113 1.00 36.56 391 ARG A C 1
ATOM 3109 O O . ARG A 1 391 ? 43.859 15.299 2.052 1.00 36.56 391 ARG A O 1
ATOM 3116 N N . LYS A 1 392 ? 46.107 15.364 2.327 1.00 36.66 392 LYS A N 1
ATOM 3117 C CA . LYS A 1 392 ? 46.380 13.988 2.728 1.00 36.66 392 LYS A CA 1
ATOM 3118 C C . LYS A 1 392 ? 45.619 13.608 4.001 1.00 36.66 392 LYS A C 1
ATOM 3120 O O . LYS A 1 392 ? 45.537 14.397 4.943 1.00 36.66 392 LYS A O 1
ATOM 3125 N N . ARG A 1 393 ? 45.189 12.342 4.009 1.00 39.09 393 ARG A N 1
ATOM 3126 C CA . ARG A 1 393 ? 44.946 11.491 5.180 1.00 39.09 393 ARG A CA 1
ATOM 3127 C C . ARG A 1 393 ? 45.992 11.720 6.276 1.00 39.09 393 ARG A C 1
ATOM 3129 O O . ARG A 1 393 ? 47.188 11.792 5.985 1.00 39.09 393 ARG A O 1
ATOM 3136 N N . LYS A 1 394 ? 45.536 11.739 7.526 1.00 40.38 394 LYS A N 1
ATOM 3137 C CA . LYS A 1 394 ? 46.350 11.388 8.688 1.00 40.38 394 LYS A CA 1
ATOM 3138 C C . LYS A 1 394 ? 45.503 10.552 9.635 1.00 40.38 394 LYS A C 1
ATOM 3140 O O . LYS A 1 394 ? 44.381 10.935 9.951 1.00 40.38 394 LYS A O 1
ATOM 3145 N N . ASP A 1 395 ? 46.080 9.425 10.011 1.00 42.50 395 ASP A N 1
ATOM 3146 C CA . ASP A 1 395 ? 45.581 8.443 10.958 1.00 42.50 395 ASP A CA 1
ATOM 3147 C C . ASP A 1 395 ? 45.320 9.051 12.341 1.00 42.50 395 ASP A C 1
ATOM 3149 O O . ASP A 1 395 ? 46.145 9.822 12.850 1.00 42.50 395 ASP A O 1
ATOM 3153 N N . ARG A 1 396 ? 44.212 8.641 12.961 1.00 41.47 396 ARG A N 1
ATOM 3154 C CA . ARG A 1 396 ? 44.175 8.140 14.339 1.00 41.47 396 ARG A CA 1
ATOM 3155 C C . ARG A 1 396 ? 42.864 7.435 14.634 1.00 41.47 396 ARG A C 1
ATOM 3157 O O . ARG A 1 396 ? 41.822 7.959 14.185 1.00 41.47 396 ARG A O 1
#

Organism: Stylophora pistillata (NCBI:txid50429)